Protein 3TS7 (pdb70)

Foldseek 3Di:
DDDLVVLQVVQVVLLLVLLVVLQDDCPDPVNLLSVLLCCLLNVDDSLLLLSLLVLLLLLVVHDCLLRSLVSNLLSLLVSLVCLVCCDPVHVVAQDDPHHGGSCNVPNNVSSNVSSVVSNVSSLVSLQPVVSNPADPVLSVVLNVLSDCQRDCQAQVVLSVLQVVCPVHEDDPVSVLSSQCRNPLSSQLSSNLNSVSSDPPRDVLSNVLSSLLSSLLSVLLQLLLQLLVVVPDRYHDCVRQNSVRSVVSSVVSLVSSVVSCPPSVVSSPNSNVSSCCSNPPVSCPVVVVD/DLLVVLLVLQVVQQVVLLVLLVVLQPDCPDPPNLLSVLLCVQQHDDDSLLLLSLLQLLLLLVPHDCLLRSLLSSLLSLLVSLLVLVCCDPVHVVDQDDPNHGHSCNVRNNVSSPSSSVVSNVSSLVSLVPVVSNPADPVLSVVLSVLSDCQRDCCAQVVLSVLLVVDQPHEDAPVSVLSSQCRNFQSSQLSSNLNSVSSDPPRDPLLNVLSSLLSSLLSSLQQLLVLLVVVCVVVPDCRYHDCVRQNSVRSVVSSVVSLVSNVVSCPVGDCSCSSVNSSSVCRNNVPDSVNSVVVVD

GO terms:
  GO:0045337 farnesyl diphosphate biosynthetic process (P, IDA)
  GO:0004337 (2E,6E)-farnesyl diphosphate synthase activity (F, IDA)

B-factor: mean 47.36, std 17.59, range [20.55, 131.64]

CATH classification: 1.10.600.10

Sequence (586 aa):
ERSLSDFMRRSSQERVERALDARLPAADRMPERLHQAMRYSVLGGGKRMRPLLTYATGQTIGVAADLLDGPACAVVEFIHVYSLIHDDLPAMDDDDLRRRGKPTCHKAYDEATAILAGDGLQALAFHVLAQDPSIAVPAENRIAMIETLAKASGPAGMVGGQAIDLASVGKKLDLPGLENMHIRKTGALIRASVRLACLARPGLPAEQFDRLDHYAKCIGLAFQIQDDILDEESDKPNYPALLGLSGAKEKAEEMHEAALESLAGFFGGPPEEADLLRELARFIIQRQSAENLYFQNPERSLSDFMRSSQERVERALDARLPAADRMPERLHQAMRYSVLGGGKRMRPLLTYATGQTIGVAADLLDGPACAVEFIHVYSLIHDDLPAMDDDDLRRGKKPTCHKAYDEATAILAGDGLQALAFHVLAQDPSIAVPAENRIAMIETLAKASGPAGMVGGQAIDLASVGKKLDLPGLENMHIRKKTGALIRASVRLACLARPGLPAEQFDRLDHYAKCIGLAFQIQDDILDEESDTQTLKPNYPALLGLSGAKEKAEEMHEAALESLAGFGPEADLLRELARFIIQQRQSAENLYFQSH

Structure (mmCIF, N/CA/C/O backbone):
data_3TS7
#
_entry.id   3TS7
#
_cell.length_a   114.592
_cell.length_b   114.592
_cell.length_c   113.190
_cell.angle_alpha   90.00
_cell.angle_beta   90.00
_cell.angle_gamma   90.00
#
_symmetry.space_group_name_H-M   'P 42 21 2'
#
loop_
_entity.id
_entity.type
_entity.pdbx_description
1 polymer Geranyltranstransferase
2 non-polymer 'PHOSPHATE ION'
3 water water
#
loop_
_atom_site.group_PDB
_atom_site.id
_atom_site.type_symbol
_atom_site.label_atom_id
_atom_site.label_alt_id
_atom_site.label_comp_id
_atom_site.label_asym_id
_atom_site.label_entity_id
_atom_site.label_seq_id
_atom_site.pdbx_PDB_ins_code
_atom_site.Cartn_x
_atom_site.Cartn_y
_atom_site.Cartn_z
_atom_site.occupancy
_atom_site.B_iso_or_equiv
_atom_site.auth_seq_id
_atom_site.auth_comp_id
_atom_site.auth_asym_id
_atom_site.auth_atom_id
_atom_site.pdbx_PDB_model_num
ATOM 1 N N . GLU A 1 6 ? 5.251 -0.877 -37.174 1.00 79.58 4 GLU A N 1
ATOM 2 C CA . GLU A 1 6 ? 6.343 -1.544 -37.940 1.00 79.94 4 GLU A CA 1
ATOM 3 C C . GLU A 1 6 ? 7.565 -1.834 -37.058 1.00 80.62 4 GLU A C 1
ATOM 4 O O . GLU A 1 6 ? 8.250 -0.919 -36.594 1.00 85.69 4 GLU A O 1
ATOM 6 N N . ARG A 1 7 ? 7.815 -3.117 -36.818 1.00 76.53 5 ARG A N 1
ATOM 7 C CA . ARG A 1 7 ? 9.041 -3.569 -36.162 1.00 70.63 5 ARG A CA 1
ATOM 8 C C . ARG A 1 7 ? 9.648 -4.732 -36.953 1.00 62.58 5 ARG A C 1
ATOM 9 O O . ARG A 1 7 ? 9.086 -5.168 -37.965 1.00 58.78 5 ARG A O 1
ATOM 17 N N . SER A 1 8 ? 10.797 -5.218 -36.495 1.00 51.45 6 SER A N 1
ATOM 18 C CA . SER A 1 8 ? 11.535 -6.272 -37.183 1.00 41.30 6 SER A CA 1
ATOM 19 C C . SER A 1 8 ? 10.769 -7.593 -37.176 1.00 33.31 6 SER A C 1
ATOM 20 O O . SER A 1 8 ? 9.883 -7.812 -36.343 1.00 35.18 6 SER A O 1
ATOM 23 N N . LEU A 1 9 ? 11.127 -8.468 -38.103 1.00 32.53 7 LEU A N 1
ATOM 24 C CA . LEU A 1 9 ? 10.550 -9.791 -38.194 1.00 31.15 7 LEU A CA 1
ATOM 25 C C . LEU A 1 9 ? 10.840 -10.650 -36.947 1.00 36.44 7 LEU A C 1
ATOM 26 O O . LEU A 1 9 ? 9.991 -11.424 -36.513 1.00 32.60 7 LEU A O 1
ATOM 31 N N . SER A 1 10 ? 12.047 -10.529 -36.404 1.00 30.30 8 SER A N 1
ATOM 32 C CA . SER A 1 10 ? 12.416 -11.264 -35.186 1.00 29.45 8 SER A CA 1
ATOM 33 C C . SER A 1 10 ? 11.514 -10.868 -34.014 1.00 33.18 8 SER A C 1
ATOM 34 O O . SER A 1 10 ? 11.026 -11.735 -33.306 1.00 32.61 8 SER A O 1
ATOM 37 N N . ASP A 1 11 ? 11.255 -9.567 -33.855 1.00 38.70 9 ASP A N 1
ATOM 38 C CA . ASP A 1 11 ? 10.314 -9.067 -32.848 1.00 43.51 9 ASP A CA 1
ATOM 39 C C . ASP A 1 11 ? 8.906 -9.605 -33.058 1.00 39.63 9 ASP A C 1
ATOM 40 O O . ASP A 1 11 ? 8.249 -10.015 -32.098 1.00 34.94 9 ASP A O 1
ATOM 45 N N . PHE A 1 12 ? 8.463 -9.634 -34.312 1.00 39.10 10 PHE A N 1
ATOM 46 C CA . PHE A 1 12 ? 7.148 -10.167 -34.654 1.00 36.75 10 PHE A CA 1
ATOM 47 C C . PHE A 1 12 ? 7.084 -11.668 -34.398 1.00 34.90 10 PHE A C 1
ATOM 48 O O . PHE A 1 12 ? 6.086 -12.148 -33.850 1.00 35.89 10 PHE A O 1
ATOM 56 N N . MET A 1 13 ? 8.125 -12.401 -34.816 1.00 33.95 11 MET A N 1
ATOM 57 C CA . MET A 1 13 ? 8.224 -13.841 -34.573 1.00 32.43 11 MET A CA 1
ATOM 58 C C . MET A 1 13 ? 8.144 -14.186 -33.086 1.00 33.62 11 MET A C 1
ATOM 59 O O . MET A 1 13 ? 7.365 -15.054 -32.702 1.00 34.23 11 MET A O 1
ATOM 64 N N . ARG A 1 14 ? 8.925 -13.489 -32.263 1.00 34.52 12 ARG A N 1
ATOM 65 C CA A ARG A 1 14 ? 8.939 -13.730 -30.820 0.50 36.51 12 ARG A CA 1
ATOM 66 C CA B ARG A 1 14 ? 8.937 -13.731 -30.815 0.50 35.44 12 ARG A CA 1
ATOM 67 C C . ARG A 1 14 ? 7.563 -13.452 -30.209 1.00 37.54 12 ARG A C 1
ATOM 68 O O . ARG A 1 14 ? 6.983 -14.318 -29.551 1.00 34.34 12 ARG A O 1
ATOM 83 N N . SER A 1 15 ? 7.058 -12.242 -30.450 1.00 34.46 13 SER A N 1
ATOM 84 C CA . SER A 1 15 ? 5.733 -11.801 -30.003 1.00 38.62 13 SER A CA 1
ATOM 85 C C . SER A 1 15 ? 4.643 -12.808 -30.366 1.00 37.54 13 SER A C 1
ATOM 86 O O . SER A 1 15 ? 3.898 -13.259 -29.493 1.00 39.36 13 SER A O 1
ATOM 89 N N . SER A 1 16 ? 4.588 -13.188 -31.641 1.00 38.96 14 SER A N 1
ATOM 90 C CA . SER A 1 16 ? 3.552 -14.081 -32.178 1.00 34.99 14 SER A CA 1
ATOM 91 C C . SER A 1 16 ? 3.644 -15.513 -31.674 1.00 37.15 14 SER A C 1
ATOM 92 O O . SER A 1 16 ? 2.627 -16.156 -31.453 1.00 34.43 14 SER A O 1
ATOM 95 N N . GLN A 1 17 ? 4.858 -16.024 -31.512 1.00 31.24 15 GLN A N 1
ATOM 96 C CA . GLN A 1 17 ? 5.044 -17.362 -30.954 1.00 33.54 15 GLN A CA 1
ATOM 97 C C . GLN A 1 17 ? 4.483 -17.409 -29.535 1.00 29.08 15 GLN A C 1
ATOM 98 O O . GLN A 1 17 ? 3.801 -18.343 -29.171 1.00 33.76 15 GLN A O 1
ATOM 104 N N . GLU A 1 18 ? 4.782 -16.389 -28.753 1.00 34.93 16 GLU A N 1
ATOM 105 C CA . GLU A 1 18 ? 4.354 -16.347 -27.377 1.00 33.08 16 GLU A CA 1
ATOM 106 C C . GLU A 1 18 ? 2.845 -16.142 -27.289 1.00 41.48 16 GLU A C 1
ATOM 107 O O . GLU A 1 18 ? 2.173 -16.798 -26.475 1.00 34.45 16 GLU A O 1
ATOM 113 N N . ARG A 1 19 ? 2.329 -15.257 -28.147 1.00 40.22 17 ARG A N 1
ATOM 114 C CA . ARG A 1 19 ? 0.893 -14.966 -28.239 1.00 36.30 17 ARG A CA 1
ATOM 115 C C . ARG A 1 19 ? 0.097 -16.186 -28.635 1.00 35.77 17 ARG A C 1
ATOM 116 O O . ARG A 1 19 ? -0.869 -16.525 -27.954 1.00 42.46 17 ARG A O 1
ATOM 124 N N . VAL A 1 20 ? 0.496 -16.865 -29.709 1.00 33.19 18 VAL A N 1
ATOM 125 C CA . VAL A 1 20 ? -0.229 -18.049 -30.130 1.00 36.41 18 VAL A CA 1
ATOM 126 C C . VAL A 1 20 ? -0.179 -19.177 -29.089 1.00 37.81 18 VAL A C 1
ATOM 127 O O . VAL A 1 20 ? -1.129 -19.919 -28.977 1.00 33.12 18 VAL A O 1
ATOM 131 N N . GLU A 1 21 ? 0.906 -19.288 -28.320 1.00 37.89 19 GLU A N 1
ATOM 132 C CA . GLU A 1 21 ? 0.967 -20.267 -27.223 1.00 37.20 19 GLU A CA 1
ATOM 133 C C . GLU A 1 21 ? -0.084 -20.001 -26.141 1.00 30.94 19 GLU A C 1
ATOM 134 O O . GLU A 1 21 ? -0.794 -20.919 -25.752 1.00 31.38 19 GLU A O 1
ATOM 140 N N . ARG A 1 22 ? -0.181 -18.765 -25.667 1.00 36.25 20 ARG A N 1
ATOM 141 C CA . ARG A 1 22 ? -1.197 -18.403 -24.666 1.00 38.78 20 ARG A CA 1
ATOM 142 C C . ARG A 1 22 ? -2.587 -18.628 -25.242 1.00 42.43 20 ARG A C 1
ATOM 143 O O . ARG A 1 22 ? -3.451 -19.234 -24.591 1.00 36.78 20 ARG A O 1
ATOM 151 N N . ALA A 1 23 ? -2.779 -18.174 -26.486 1.00 38.22 21 ALA A N 1
ATOM 152 C CA . ALA A 1 23 ? -4.071 -18.303 -27.168 1.00 38.99 21 ALA A CA 1
ATOM 153 C C . ALA A 1 23 ? -4.520 -19.756 -27.365 1.00 34.78 21 ALA A C 1
ATOM 154 O O . ALA A 1 23 ? -5.698 -20.062 -27.186 1.00 37.29 21 ALA A O 1
ATOM 156 N N . LEU A 1 24 ? -3.590 -20.648 -27.707 1.00 29.99 22 LEU A N 1
ATOM 157 C CA . LEU A 1 24 ? -3.899 -22.075 -27.916 1.00 30.32 22 LEU A CA 1
ATOM 158 C C . LEU A 1 24 ? -4.156 -22.749 -26.567 1.00 38.51 22 LEU A C 1
ATOM 159 O O . LEU A 1 24 ? -5.024 -23.606 -26.457 1.00 40.53 22 LEU A O 1
ATOM 164 N N . ASP A 1 25 ? -3.388 -22.362 -25.551 1.00 37.66 23 ASP A N 1
ATOM 165 C CA . ASP A 1 25 ? -3.580 -22.917 -24.210 1.00 42.76 23 ASP A CA 1
ATOM 166 C C . ASP A 1 25 ? -4.993 -22.595 -23.695 1.00 37.53 23 ASP A C 1
ATOM 167 O O . ASP A 1 25 ? -5.661 -23.465 -23.143 1.00 36.06 23 ASP A O 1
ATOM 172 N N . ALA A 1 26 ? -5.427 -21.352 -23.919 1.00 39.32 24 ALA A N 1
ATOM 173 C CA . ALA A 1 26 ? -6.727 -20.832 -23.486 1.00 43.40 24 ALA A CA 1
ATOM 174 C C . ALA A 1 26 ? -7.920 -21.470 -24.201 1.00 43.80 24 ALA A C 1
ATOM 175 O O . ALA A 1 26 ? -9.033 -21.409 -23.696 1.00 49.07 24 ALA A O 1
ATOM 177 N N . ARG A 1 27 ? -7.686 -22.092 -25.357 1.00 38.71 25 ARG A N 1
ATOM 178 C CA . ARG A 1 27 ? -8.732 -22.770 -26.129 1.00 32.99 25 ARG A CA 1
ATOM 179 C C . ARG A 1 27 ? -8.625 -24.282 -26.098 1.00 32.53 25 ARG A C 1
ATOM 180 O O . ARG A 1 27 ? -9.394 -24.978 -26.748 1.00 37.76 25 ARG A O 1
ATOM 188 N N . LEU A 1 28 ? -7.659 -24.802 -25.355 1.00 31.61 26 LEU A N 1
ATOM 189 C CA . LEU A 1 28 ? -7.521 -26.238 -25.225 1.00 33.58 26 LEU A CA 1
ATOM 190 C C . LEU A 1 28 ? -8.122 -26.600 -23.858 1.00 33.19 26 LEU A C 1
ATOM 191 O O . LEU A 1 28 ? -7.867 -25.906 -22.867 1.00 34.98 26 LEU A O 1
ATOM 196 N N . PRO A 1 29 ? -8.941 -27.659 -23.812 1.00 33.23 27 PRO A N 1
ATOM 197 C CA . PRO A 1 29 ? -9.518 -28.086 -22.523 1.00 41.91 27 PRO A CA 1
ATOM 198 C C . PRO A 1 29 ? -8.409 -28.527 -21.548 1.00 42.88 27 PRO A C 1
ATOM 199 O O . PRO A 1 29 ? -7.421 -29.143 -21.978 1.00 40.56 27 PRO A O 1
ATOM 203 N N . ALA A 1 30 ? -8.577 -28.185 -20.270 1.00 42.81 28 ALA A N 1
ATOM 204 C CA . ALA A 1 30 ? -7.585 -28.460 -19.218 1.00 42.89 28 ALA A CA 1
ATOM 205 C C . ALA A 1 30 ? -7.159 -29.931 -19.108 1.00 46.08 28 ALA A C 1
ATOM 206 O O . ALA A 1 30 ? -7.966 -30.854 -19.324 1.00 43.91 28 ALA A O 1
ATOM 208 N N . ALA A 1 31 ? -5.880 -30.133 -18.783 1.00 46.13 29 ALA A N 1
ATOM 209 C CA . ALA A 1 31 ? -5.294 -31.466 -18.605 1.00 46.45 29 ALA A CA 1
ATOM 210 C C . ALA A 1 31 ? -5.948 -32.248 -17.468 1.00 41.01 29 ALA A C 1
ATOM 211 O O . ALA A 1 31 ? -6.019 -33.475 -17.531 1.00 44.08 29 ALA A O 1
ATOM 213 N N . ASP A 1 32 ? -6.423 -31.524 -16.452 1.00 42.92 30 ASP A N 1
ATOM 214 C CA . ASP A 1 32 ? -7.023 -32.114 -15.253 1.00 51.26 30 ASP A CA 1
ATOM 215 C C . ASP A 1 32 ? -8.561 -32.237 -15.305 1.00 55.61 30 ASP A C 1
ATOM 216 O O . ASP A 1 32 ? -9.219 -32.334 -14.271 1.00 55.85 30 ASP A O 1
ATOM 221 N N . ARG A 1 33 ? -9.132 -32.222 -16.503 1.00 52.04 31 ARG A N 1
ATOM 222 C CA . ARG A 1 33 ? -10.577 -32.395 -16.649 1.00 52.45 31 ARG A CA 1
ATOM 223 C C . ARG A 1 33 ? -10.854 -33.557 -17.570 1.00 51.69 31 ARG A C 1
ATOM 224 O O . ARG A 1 33 ? -10.143 -33.743 -18.555 1.00 49.20 31 ARG A O 1
ATOM 232 N N . MET A 1 34 ? -11.885 -34.334 -17.240 1.00 46.16 32 MET A N 1
ATOM 233 C CA . MET A 1 34 ? -12.240 -35.540 -17.974 1.00 44.26 32 MET A CA 1
ATOM 234 C C . MET A 1 34 ? -12.720 -35.184 -19.386 1.00 40.58 32 MET A C 1
ATOM 235 O O . MET A 1 34 ? -13.421 -34.186 -19.570 1.00 40.23 32 MET A O 1
ATOM 240 N N . PRO A 1 35 ? -12.310 -35.963 -20.402 1.00 43.53 33 PRO A N 1
ATOM 241 C CA . PRO A 1 35 ? -11.358 -37.078 -20.387 1.00 42.90 33 PRO A CA 1
ATOM 242 C C . PRO A 1 35 ? -9.891 -36.589 -20.402 1.00 48.78 33 PRO A C 1
ATOM 243 O O . PRO A 1 35 ? -9.407 -36.015 -21.389 1.00 39.10 33 PRO A O 1
ATOM 247 N N . GLU A 1 36 ? -9.211 -36.814 -19.285 1.00 43.88 34 GLU A N 1
ATOM 248 C CA . GLU A 1 36 ? -7.888 -36.240 -19.027 1.00 47.10 34 GLU A CA 1
ATOM 249 C C . GLU A 1 36 ? -6.817 -36.643 -20.029 1.00 43.93 34 GLU A C 1
ATOM 250 O O . GLU A 1 36 ? -6.106 -35.783 -20.527 1.00 46.11 34 GLU A O 1
ATOM 256 N N . ARG A 1 37 ? -6.718 -37.937 -20.331 1.00 42.89 35 ARG A N 1
ATOM 257 C CA . ARG A 1 37 ? -5.704 -38.447 -21.253 1.00 46.29 35 ARG A CA 1
ATOM 258 C C . ARG A 1 37 ? -5.828 -37.806 -22.643 1.00 48.64 35 ARG A C 1
ATOM 259 O O . ARG A 1 37 ? -4.819 -37.365 -23.212 1.00 44.22 35 ARG A O 1
ATOM 267 N N . LEU A 1 38 ? -7.058 -37.748 -23.165 1.00 43.40 36 LEU A N 1
ATOM 268 C CA . LEU A 1 38 ? -7.340 -37.075 -24.446 1.00 39.02 36 LEU A CA 1
ATOM 269 C C . LEU A 1 38 ? -6.938 -35.607 -24.410 1.00 32.62 36 LEU A C 1
ATOM 270 O O . LEU A 1 38 ? -6.277 -35.121 -25.328 1.00 38.01 36 LEU A O 1
ATOM 275 N N . HIS A 1 39 ? -7.332 -34.897 -23.364 1.00 30.70 37 HIS A N 1
ATOM 276 C CA . HIS A 1 39 ? -6.954 -3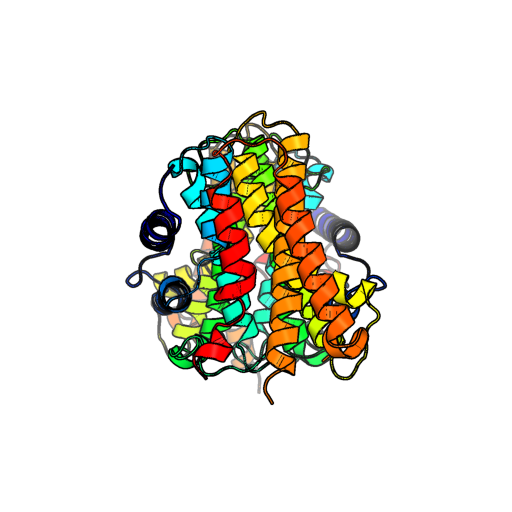3.497 -23.233 1.00 37.01 37 HIS A CA 1
ATOM 277 C C . HIS A 1 39 ? -5.434 -33.309 -23.203 1.00 44.60 37 HIS A C 1
ATOM 278 O O . HIS A 1 39 ? -4.901 -32.411 -23.873 1.00 38.17 37 HIS A O 1
ATOM 285 N N . GLN A 1 40 ? -4.747 -34.160 -22.439 1.00 39.79 38 GLN A N 1
ATOM 286 C CA . GLN A 1 40 ? -3.281 -34.110 -22.353 1.00 38.36 38 GLN A CA 1
ATOM 287 C C . GLN A 1 40 ? -2.605 -34.415 -23.687 1.00 35.28 38 GLN A C 1
ATOM 288 O O . GLN A 1 40 ? -1.632 -33.757 -24.033 1.00 41.86 38 GLN A O 1
ATOM 294 N N . ALA A 1 41 ? -3.138 -35.387 -24.434 1.00 33.84 39 ALA A N 1
ATOM 295 C CA . ALA A 1 41 ? -2.595 -35.775 -25.740 1.00 30.76 39 ALA A CA 1
ATOM 296 C C . ALA A 1 41 ? -2.772 -34.693 -26.807 1.00 39.18 39 ALA A C 1
ATOM 297 O O . ALA A 1 41 ? -1.893 -34.506 -27.656 1.00 32.45 39 ALA A O 1
ATOM 299 N N . MET A 1 42 ? -3.923 -34.021 -26.776 1.00 36.21 40 MET A N 1
ATOM 300 C CA . MET A 1 42 ? -4.202 -32.875 -27.647 1.00 38.26 40 MET A CA 1
ATOM 301 C C . MET A 1 42 ? -3.244 -31.755 -27.324 1.00 35.98 40 MET A C 1
ATOM 302 O O . MET A 1 42 ? -2.626 -31.199 -28.222 1.00 38.33 40 MET A O 1
ATOM 307 N N . ARG A 1 43 ? -3.091 -31.462 -26.035 1.00 38.23 41 ARG A N 1
ATOM 308 C CA . ARG A 1 43 ? -2.139 -30.447 -25.569 1.00 37.88 41 ARG A CA 1
ATOM 309 C C . ARG A 1 43 ? -0.668 -30.790 -25.878 1.00 41.66 41 ARG A C 1
ATOM 310 O O . ARG A 1 43 ? 0.142 -29.894 -26.146 1.00 42.01 41 ARG A O 1
ATOM 318 N N . TYR A 1 44 ? -0.345 -32.080 -25.840 1.00 34.39 42 TYR A N 1
ATOM 319 C CA . TYR A 1 44 ? 0.999 -32.549 -26.104 1.00 44.97 42 TYR A CA 1
ATOM 320 C C . TYR A 1 44 ? 1.412 -32.191 -27.521 1.00 41.37 42 TYR A C 1
ATOM 321 O O . TYR A 1 44 ? 2.439 -31.561 -27.720 1.00 40.46 42 TYR A O 1
ATOM 330 N N . SER A 1 45 ? 0.604 -32.603 -28.494 1.00 39.29 43 SER A N 1
ATOM 331 C CA . SER A 1 45 ? 0.878 -32.319 -29.892 1.00 39.69 43 SER A CA 1
ATOM 332 C C . SER A 1 45 ? 0.815 -30.824 -30.233 1.00 41.03 43 SER A C 1
ATOM 333 O O . SER A 1 45 ? 1.695 -30.326 -30.937 1.00 38.65 43 SER A O 1
ATOM 336 N N . VAL A 1 46 ? -0.163 -30.097 -29.692 1.00 34.91 44 VAL A N 1
ATOM 337 C CA . VAL A 1 46 ? -0.342 -28.674 -30.036 1.00 31.70 44 VAL A CA 1
ATOM 338 C C . VAL A 1 46 ? 0.702 -27.756 -29.390 1.00 37.46 44 VAL A C 1
ATOM 339 O O . VAL A 1 46 ? 1.281 -26.871 -30.052 1.00 37.55 44 VAL A O 1
ATOM 343 N N . LEU A 1 47 ? 0.921 -27.941 -28.093 1.00 33.78 45 LEU A N 1
ATOM 344 C CA . LEU A 1 47 ? 1.855 -27.092 -27.359 1.00 34.15 45 LEU A CA 1
ATOM 345 C C . LEU A 1 47 ? 3.30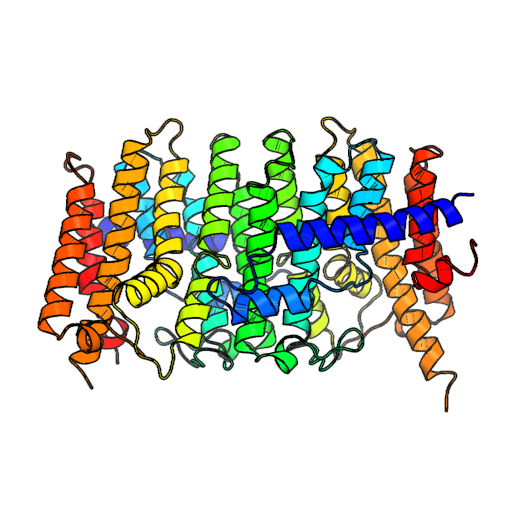1 -27.596 -27.352 1.00 38.22 45 LEU A C 1
ATOM 346 O O . LEU A 1 47 ? 4.168 -26.919 -26.814 1.00 40.11 45 LEU A O 1
ATOM 351 N N . GLY A 1 48 ? 3.550 -28.759 -27.950 1.00 36.07 46 GLY A N 1
ATOM 352 C CA . GLY A 1 48 ? 4.883 -29.376 -27.933 1.00 42.71 46 GLY A CA 1
ATOM 353 C C . GLY A 1 48 ? 5.951 -28.640 -28.728 1.00 46.87 46 GLY A C 1
ATOM 354 O O . GLY A 1 48 ? 7.143 -28.751 -28.425 1.00 45.39 46 GLY A O 1
ATOM 355 N N . GLY A 1 49 ? 5.519 -27.879 -29.735 1.00 39.23 47 GLY A N 1
ATOM 356 C CA . GLY A 1 49 ? 6.417 -27.125 -30.601 1.00 33.62 47 GLY A CA 1
ATOM 357 C C . GLY A 1 49 ? 5.728 -26.862 -31.925 1.00 41.74 47 GLY A C 1
ATOM 358 O O . GLY A 1 49 ? 4.488 -26.999 -32.025 1.00 36.89 47 GLY A O 1
ATOM 359 N N . GLY A 1 50 ? 6.528 -26.497 -32.929 1.00 32.56 48 GLY A N 1
ATOM 360 C CA . GLY A 1 50 ? 6.063 -26.201 -34.291 1.00 35.06 48 GLY A CA 1
ATOM 361 C C . GLY A 1 50 ? 6.559 -24.850 -34.778 1.00 37.13 48 GLY A C 1
ATOM 362 O O . GLY A 1 50 ? 6.797 -23.952 -33.989 1.00 33.43 48 GLY A O 1
ATOM 363 N N . LYS A 1 51 ? 6.705 -24.699 -36.093 1.00 37.83 49 LYS A N 1
ATOM 364 C CA . LYS A 1 51 ? 7.137 -23.416 -36.658 1.00 41.73 49 LYS A CA 1
ATOM 365 C C . LYS A 1 51 ? 6.055 -22.339 -36.536 1.00 38.27 49 LYS A C 1
ATOM 366 O O . LYS A 1 51 ? 6.374 -21.152 -36.535 1.00 36.95 49 LYS A O 1
ATOM 372 N N . ARG A 1 52 ? 4.788 -22.765 -36.407 1.00 36.42 50 ARG A N 1
ATOM 373 C CA . ARG A 1 52 ? 3.627 -21.852 -36.311 1.00 32.18 50 ARG A CA 1
ATOM 374 C C . ARG A 1 52 ? 3.524 -20.973 -37.559 1.00 23.78 50 ARG A C 1
ATOM 375 O O . ARG A 1 52 ? 3.217 -19.792 -37.438 1.00 32.82 50 ARG A O 1
ATOM 383 N N . MET A 1 53 ? 3.832 -21.550 -38.710 1.00 28.22 51 MET A N 1
ATOM 384 C CA . MET A 1 53 ? 3.870 -20.797 -39.976 1.00 35.94 51 MET A CA 1
ATOM 385 C C . MET A 1 53 ? 2.475 -20.226 -40.267 1.00 33.28 51 MET A C 1
ATOM 386 O O . MET A 1 53 ? 2.339 -19.065 -40.670 1.00 33.32 51 MET A O 1
ATOM 391 N N . ARG A 1 54 ? 1.458 -21.047 -40.044 1.00 32.36 52 ARG A N 1
ATOM 392 C CA . ARG A 1 54 ? 0.078 -20.634 -40.309 1.00 34.03 52 ARG A CA 1
ATOM 393 C C . ARG A 1 54 ? -0.395 -19.511 -39.379 1.00 32.27 52 ARG A C 1
ATOM 394 O O . ARG A 1 54 ? -0.837 -18.487 -39.883 1.00 30.36 52 ARG A O 1
ATOM 402 N N . PRO A 1 55 ? -0.214 -19.639 -38.037 1.00 32.34 53 PRO A N 1
ATOM 403 C CA . PRO A 1 55 ? -0.507 -18.452 -37.254 1.00 29.09 53 PRO A CA 1
ATOM 404 C C . PRO A 1 55 ? 0.338 -17.219 -37.570 1.00 36.65 53 PRO A C 1
ATOM 405 O O . PRO A 1 55 ? -0.186 -16.111 -37.506 1.00 36.37 53 PRO A O 1
ATOM 409 N N . LEU A 1 56 ? 1.619 -17.388 -37.909 1.00 32.98 54 LEU A N 1
ATOM 410 C CA . LEU A 1 56 ? 2.421 -16.243 -38.341 1.00 30.44 54 LEU A CA 1
ATOM 411 C C . LEU A 1 56 ? 1.774 -15.499 -39.523 1.00 21.32 54 LEU A C 1
ATOM 412 O O . LEU A 1 56 ? 1.680 -14.280 -39.496 1.00 27.95 54 LEU A O 1
ATOM 417 N N . LEU A 1 57 ? 1.317 -16.239 -40.517 1.00 28.18 55 LEU A N 1
ATOM 418 C CA . LEU A 1 57 ? 0.701 -15.636 -41.700 1.00 30.30 55 LEU A CA 1
ATOM 419 C C . LEU A 1 57 ? -0.572 -14.865 -41.315 1.00 36.33 55 LEU A C 1
ATOM 420 O O . LEU A 1 57 ? -0.753 -13.706 -41.725 1.00 30.37 55 LEU A O 1
ATOM 425 N N . THR A 1 58 ? -1.407 -15.499 -40.482 1.00 34.34 56 THR A N 1
ATOM 426 C CA . THR A 1 58 ? -2.646 -14.880 -39.971 1.00 32.63 56 THR A CA 1
ATOM 427 C C . THR A 1 58 ? -2.374 -13.558 -39.306 1.00 36.66 56 THR A C 1
ATOM 428 O O . THR A 1 58 ? -2.972 -12.549 -39.674 1.00 31.15 56 THR A O 1
ATOM 432 N N . TYR A 1 59 ? -1.436 -13.550 -38.349 1.00 34.05 57 TYR A N 1
ATOM 433 C CA . TYR A 1 59 ? -1.108 -12.324 -37.641 1.00 30.56 57 TYR A CA 1
ATOM 434 C C . TYR A 1 59 ? -0.453 -11.284 -38.546 1.00 31.78 57 TYR A C 1
ATOM 435 O O . TYR A 1 59 ? -0.701 -10.095 -38.403 1.00 27.50 57 TYR A O 1
ATOM 444 N N . ALA A 1 60 ? 0.399 -11.731 -39.469 1.00 31.36 58 ALA A N 1
ATOM 445 C CA . ALA A 1 60 ? 1.098 -10.779 -40.335 1.00 32.24 58 ALA A CA 1
ATOM 446 C C . ALA A 1 60 ? 0.111 -10.182 -41.345 1.00 31.78 58 ALA A C 1
ATOM 447 O O . ALA A 1 60 ? 0.198 -8.977 -41.646 1.00 30.06 58 ALA A O 1
ATOM 449 N N . THR A 1 61 ? -0.811 -11.010 -41.848 1.00 30.66 59 THR A N 1
ATOM 450 C CA . THR A 1 61 ? -1.884 -10.508 -42.749 1.00 34.09 59 THR A CA 1
ATOM 451 C C . THR A 1 61 ? -2.708 -9.446 -41.994 1.00 35.83 59 THR A C 1
ATOM 452 O O . THR A 1 61 ? -2.921 -8.332 -42.487 1.00 35.47 59 THR A O 1
ATOM 456 N N . GLY A 1 62 ? -3.099 -9.774 -40.764 1.00 38.73 60 GLY A N 1
ATOM 457 C CA . GLY A 1 62 ? -3.743 -8.811 -39.867 1.00 37.58 60 GLY A CA 1
ATOM 458 C C . GLY A 1 62 ? -3.086 -7.449 -39.774 1.00 42.62 60 GLY A C 1
ATOM 459 O O . GLY A 1 62 ? -3.750 -6.431 -39.973 1.00 43.53 60 GLY A O 1
ATOM 460 N N . GLN A 1 63 ? -1.782 -7.428 -39.501 1.00 40.94 61 GLN A N 1
ATOM 461 C CA . GLN A 1 63 ? -1.045 -6.175 -39.413 1.00 46.43 61 GLN A CA 1
ATOM 462 C C . GLN A 1 63 ? -1.080 -5.424 -40.719 1.00 47.10 61 GLN A C 1
ATOM 463 O O . GLN A 1 63 ? -1.295 -4.219 -40.718 1.00 56.61 61 GLN A O 1
ATOM 469 N N . THR A 1 64 ? -0.887 -6.139 -41.822 1.00 36.80 62 THR A N 1
ATOM 470 C CA . THR A 1 64 ? -0.857 -5.545 -43.163 1.00 41.80 62 THR A CA 1
ATOM 471 C C . THR A 1 64 ? -2.153 -4.813 -43.520 1.00 43.16 62 THR A C 1
ATOM 472 O O . THR A 1 64 ? -2.111 -3.768 -44.190 1.00 45.83 62 THR A O 1
ATOM 476 N N . ILE A 1 65 ? -3.286 -5.351 -43.071 1.00 37.69 63 ILE A N 1
ATOM 477 C CA . ILE A 1 65 ? -4.605 -4.777 -43.406 1.00 42.36 63 ILE A CA 1
ATOM 478 C C . ILE A 1 65 ? -5.335 -4.037 -42.262 1.00 45.74 63 ILE A C 1
ATOM 479 O O . ILE A 1 65 ? -6.509 -3.688 -42.402 1.00 49.65 63 ILE A O 1
ATOM 484 N N . GLY A 1 66 ? -4.654 -3.814 -41.141 1.00 43.92 64 GLY A N 1
ATOM 485 C CA . GLY A 1 66 ? -5.214 -3.021 -40.029 1.00 45.94 64 GLY A CA 1
ATOM 486 C C . GLY A 1 66 ? -6.258 -3.708 -39.160 1.00 46.97 64 GLY A C 1
ATOM 487 O O . GLY A 1 66 ? -7.188 -3.071 -38.674 1.00 56.94 64 GLY A O 1
ATOM 488 N N . VAL A 1 67 ? -6.107 -5.009 -38.963 1.00 44.53 65 VAL A N 1
ATOM 489 C CA . VAL A 1 67 ? -6.954 -5.757 -38.041 1.00 40.88 65 VAL A CA 1
ATOM 490 C C . VAL A 1 67 ? -6.201 -5.870 -36.718 1.00 40.67 65 VAL A C 1
ATOM 491 O O . VAL A 1 67 ? -5.002 -6.113 -36.722 1.00 43.93 65 VAL A O 1
ATOM 495 N N . ALA A 1 68 ? -6.888 -5.639 -35.600 1.00 42.37 66 ALA A N 1
ATOM 496 C CA . ALA A 1 68 ? -6.311 -5.867 -34.268 1.00 47.76 66 ALA A CA 1
ATOM 497 C C . ALA A 1 68 ? -6.058 -7.352 -34.050 1.00 41.74 66 ALA A C 1
ATOM 498 O O . ALA A 1 68 ? -6.886 -8.186 -34.417 1.00 35.04 66 ALA A O 1
ATOM 500 N N . ALA A 1 69 ? -4.931 -7.675 -33.423 1.00 36.90 67 ALA A N 1
ATOM 501 C CA . ALA A 1 69 ? -4.568 -9.060 -33.150 1.00 36.71 67 ALA A CA 1
ATOM 502 C C . ALA A 1 69 ? -5.568 -9.784 -32.234 1.00 41.27 67 ALA A C 1
ATOM 503 O O . ALA A 1 69 ? -5.668 -11.007 -32.281 1.00 36.08 67 ALA A O 1
ATOM 505 N N . ASP A 1 70 ? -6.314 -9.030 -31.420 1.00 39.16 68 ASP A N 1
ATOM 506 C CA . ASP A 1 70 ? -7.376 -9.608 -30.588 1.00 41.91 68 ASP A CA 1
ATOM 507 C C . ASP A 1 70 ? -8.432 -10.352 -31.418 1.00 37.08 68 ASP A C 1
ATOM 508 O O . ASP A 1 70 ? -8.922 -11.405 -31.014 1.00 39.83 68 ASP A O 1
ATOM 513 N N . LEU A 1 71 ? -8.759 -9.809 -32.595 1.00 37.75 69 LEU A N 1
ATOM 514 C CA . LEU A 1 71 ? -9.668 -10.473 -33.523 1.00 34.86 69 LEU A CA 1
ATOM 515 C C . LEU A 1 71 ? -9.050 -11.706 -34.166 1.00 33.98 69 LEU A C 1
ATOM 516 O O . LEU A 1 71 ? -9.764 -12.525 -34.713 1.00 34.62 69 LEU A O 1
ATOM 521 N N . LEU A 1 72 ? -7.729 -11.836 -34.118 1.00 35.31 70 LEU A N 1
ATOM 522 C CA . LEU A 1 72 ? -7.048 -12.886 -34.901 1.00 35.89 70 LEU A CA 1
ATOM 523 C C . LEU A 1 72 ? -6.623 -14.123 -34.119 1.00 35.47 70 LEU A C 1
ATOM 524 O O . LEU A 1 72 ? -6.306 -15.158 -34.718 1.00 30.80 70 LEU A O 1
ATOM 529 N N . ASP A 1 73 ? -6.637 -14.028 -32.790 1.00 37.84 71 ASP A N 1
ATOM 530 C CA . ASP A 1 73 ? -6.277 -15.164 -31.937 1.00 40.96 71 ASP A CA 1
ATOM 531 C C . ASP A 1 73 ? -7.109 -16.416 -32.207 1.00 35.76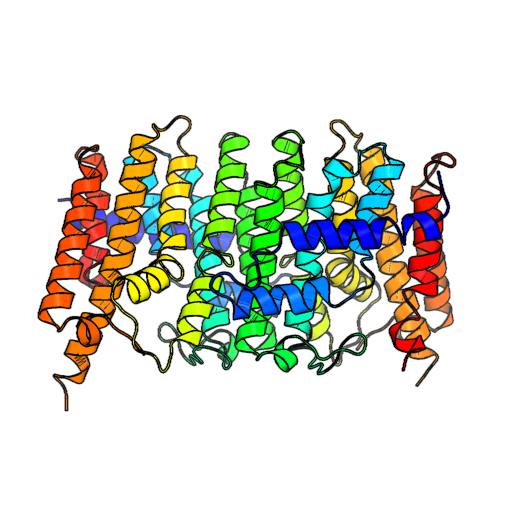 71 ASP A C 1
ATOM 532 O O . ASP A 1 73 ? -6.571 -17.520 -32.369 1.00 32.80 71 ASP A O 1
ATOM 537 N N . GLY A 1 74 ? -8.426 -16.250 -32.283 1.00 33.22 72 GLY A N 1
ATOM 538 C CA . GLY A 1 74 ? -9.296 -17.379 -32.596 1.00 26.11 72 GLY A CA 1
ATOM 539 C C . GLY A 1 74 ? -9.050 -17.996 -33.977 1.00 32.69 72 GLY A C 1
ATOM 540 O O . GLY A 1 74 ? -8.890 -19.221 -34.091 1.00 29.79 72 GLY A O 1
ATOM 541 N N . PRO A 1 75 ? -9.040 -17.166 -35.047 1.00 29.63 73 PRO A N 1
ATOM 542 C CA . PRO A 1 75 ? -8.673 -17.741 -36.344 1.00 28.45 73 PRO A CA 1
ATOM 543 C C . PRO A 1 75 ? -7.280 -18.405 -36.382 1.00 25.11 73 PRO A C 1
ATOM 544 O O . PRO A 1 75 ? -7.151 -19.474 -36.972 1.00 29.16 73 PRO A O 1
ATOM 548 N N . ALA A 1 76 ? -6.271 -17.778 -35.774 1.00 30.32 74 ALA A N 1
ATOM 549 C CA . ALA A 1 76 ? -4.910 -18.348 -35.799 1.00 32.74 74 ALA A CA 1
ATOM 550 C C . ALA A 1 76 ? -4.908 -19.700 -35.093 1.00 35.05 74 ALA A C 1
ATOM 551 O O . ALA A 1 76 ? -4.336 -20.673 -35.596 1.00 36.09 74 ALA A O 1
ATOM 553 N N . CYS A 1 77 ? -5.621 -19.788 -33.973 1.00 32.19 75 CYS A N 1
ATOM 554 C CA . CYS A 1 77 ? -5.767 -21.069 -33.299 1.00 29.76 75 CYS A CA 1
ATOM 555 C C . CYS A 1 77 ? -6.507 -22.114 -34.090 1.00 30.21 75 CYS A C 1
ATOM 556 O O . CYS A 1 77 ? -6.116 -23.290 -34.059 1.00 32.15 75 CYS A O 1
ATOM 559 N N . ALA A 1 78 ? -7.565 -21.718 -34.817 1.00 27.77 76 ALA A N 1
ATOM 560 C CA . ALA A 1 78 ? -8.347 -22.705 -35.569 1.00 25.87 76 ALA A CA 1
ATOM 561 C C . ALA A 1 78 ? -7.512 -23.350 -36.664 1.00 27.30 76 ALA A C 1
ATOM 562 O O . ALA A 1 78 ? -7.600 -24.556 -36.868 1.00 27.88 76 ALA A O 1
ATOM 564 N N . VAL A 1 79 ? -6.718 -22.554 -37.384 1.00 28.40 77 VAL A N 1
ATOM 565 C CA A VAL A 1 79 ? -5.888 -23.121 -38.455 0.50 30.71 77 VAL A CA 1
ATOM 566 C CA B VAL A 1 79 ? -5.891 -23.105 -38.453 0.50 30.81 77 VAL A CA 1
ATOM 567 C C . VAL A 1 79 ? -4.772 -23.998 -37.878 1.00 25.72 77 VAL A C 1
ATOM 568 O O . VAL A 1 79 ? -4.463 -25.061 -38.426 1.00 31.42 77 VAL A O 1
ATOM 575 N N . GLU A 1 80 ? -4.213 -23.562 -36.761 1.00 27.67 78 GLU A N 1
ATOM 576 C CA . GLU A 1 80 ? -3.174 -24.327 -36.092 1.00 37.86 78 GLU A CA 1
ATOM 577 C C . GLU A 1 80 ? -3.718 -25.641 -35.571 1.00 31.52 78 GLU A C 1
ATOM 578 O O . GLU A 1 80 ? -3.026 -26.657 -35.671 1.00 34.94 78 GLU A O 1
ATOM 584 N N . PHE A 1 81 ? -4.966 -25.644 -35.070 1.00 32.32 79 PHE A N 1
ATOM 585 C CA . PHE A 1 81 ? -5.585 -26.891 -34.589 1.00 29.78 79 PHE A CA 1
ATOM 586 C C . PHE A 1 81 ? -5.744 -27.865 -35.723 1.00 32.17 79 PHE A C 1
ATOM 587 O O . PHE A 1 81 ? -5.482 -29.056 -35.548 1.00 27.63 79 PHE A O 1
ATOM 595 N N . ILE A 1 82 ? -6.174 -27.369 -36.898 1.00 27.29 80 ILE A N 1
ATOM 596 C CA . ILE A 1 82 ? -6.330 -28.249 -38.065 1.00 26.45 80 ILE A CA 1
ATOM 597 C C . ILE A 1 82 ? -4.957 -28.786 -38.507 1.00 27.95 80 ILE A C 1
ATOM 598 O O . ILE A 1 82 ? -4.789 -29.975 -38.800 1.00 29.22 80 ILE A O 1
ATOM 603 N N . HIS A 1 83 ? -3.986 -27.894 -38.551 1.00 28.64 81 HIS A N 1
ATOM 604 C CA . HIS A 1 83 ? -2.658 -28.315 -38.969 1.00 30.41 81 HIS A CA 1
ATOM 605 C C . HIS A 1 83 ? -2.107 -29.424 -38.030 1.00 30.39 81 HIS A C 1
ATOM 606 O O . HIS A 1 83 ? -1.659 -30.488 -38.499 1.00 30.88 81 HIS A O 1
ATOM 613 N N . VAL A 1 84 ? -2.222 -29.184 -36.733 1.00 29.54 82 VAL A N 1
ATOM 614 C CA . VAL A 1 84 ? -1.746 -30.130 -35.710 1.00 35.94 82 VAL A CA 1
ATOM 615 C C . VAL A 1 84 ? -2.476 -31.458 -35.810 1.00 35.66 82 VAL A C 1
ATOM 616 O O . VAL A 1 84 ? -1.822 -32.508 -35.845 1.00 38.59 82 VAL A O 1
ATOM 620 N N . TYR A 1 85 ? -3.812 -31.428 -35.929 1.00 32.07 83 TYR A N 1
ATOM 621 C CA . TYR A 1 85 ? -4.585 -32.659 -36.189 1.00 31.25 83 TYR A CA 1
ATOM 622 C C . TYR A 1 85 ? -4.065 -33.449 -37.388 1.00 35.65 83 TYR A C 1
ATOM 623 O O . TYR A 1 85 ? -3.930 -34.675 -37.301 1.00 33.76 83 TYR A O 1
ATOM 632 N N . SER A 1 86 ? -3.806 -32.788 -38.517 1.00 33.41 84 SER A N 1
ATOM 633 C CA . SER A 1 86 ? -3.341 -33.527 -39.692 1.00 34.56 84 SER A CA 1
ATOM 634 C C . SER A 1 86 ? -1.985 -34.212 -39.439 1.00 36.12 84 SER A C 1
ATOM 635 O O . SER A 1 86 ? -1.746 -35.276 -39.970 1.00 39.16 84 SER A O 1
ATOM 638 N N . LEU A 1 87 ? -1.123 -33.593 -38.640 1.00 33.04 85 LEU A N 1
ATOM 639 C CA . LEU A 1 87 ? 0.175 -34.189 -38.291 1.00 38.14 85 LEU A CA 1
ATOM 640 C C . LEU A 1 87 ? 0.034 -35.450 -37.437 1.00 42.09 85 LEU A C 1
ATOM 641 O O . LEU A 1 87 ? 0.585 -36.489 -37.791 1.00 45.68 85 LEU A O 1
ATOM 646 N N . ILE A 1 88 ? -0.709 -35.358 -36.330 1.00 40.67 86 ILE A N 1
ATOM 647 C CA . ILE A 1 88 ? -1.056 -36.544 -35.508 1.00 37.88 86 ILE A CA 1
ATOM 648 C C . ILE A 1 88 ? -1.506 -37.723 -36.380 1.00 40.83 86 ILE A C 1
ATOM 649 O O . ILE A 1 88 ? -0.999 -38.837 -36.250 1.00 47.40 86 ILE A O 1
ATOM 654 N N . HIS A 1 89 ? -2.443 -37.468 -37.287 1.00 39.06 87 HIS A N 1
ATOM 655 C CA . HIS A 1 89 ? -2.965 -38.507 -38.147 1.00 35.73 87 HIS A CA 1
ATOM 656 C C . HIS A 1 89 ? -1.948 -38.954 -39.217 1.00 45.18 87 HIS A C 1
ATOM 657 O O . HIS A 1 89 ? -1.894 -40.130 -39.565 1.00 45.76 87 HIS A O 1
ATOM 664 N N . ASP A 1 90 ? -1.151 -38.016 -39.725 1.00 48.40 88 ASP A N 1
ATOM 665 C CA . ASP A 1 90 ? -0.139 -38.329 -40.741 1.00 49.14 88 ASP A CA 1
ATOM 666 C C . ASP A 1 90 ? 0.985 -39.175 -40.149 1.00 38.73 88 ASP A C 1
ATOM 667 O O . ASP A 1 90 ? 1.480 -40.073 -40.808 1.00 49.38 88 ASP A O 1
ATOM 672 N N . ASP A 1 91 ? 1.362 -38.878 -38.908 1.00 48.94 89 ASP A N 1
ATOM 673 C CA . ASP A 1 91 ? 2.413 -39.597 -38.168 1.00 49.17 89 ASP A CA 1
ATOM 674 C C . ASP A 1 91 ? 2.113 -41.050 -37.836 1.00 55.99 89 ASP A C 1
ATOM 675 O O . ASP A 1 91 ? 3.033 -41.786 -37.456 1.00 56.66 89 ASP A O 1
ATOM 680 N N . LEU A 1 92 ? 0.865 -41.463 -37.968 1.00 55.37 90 LEU A N 1
ATOM 681 C CA . LEU A 1 92 ? 0.425 -42.801 -37.633 1.00 55.75 90 LEU A CA 1
ATOM 682 C C . LEU A 1 92 ? 1.056 -43.863 -38.529 1.00 59.47 90 LEU A C 1
ATOM 683 O O . LEU A 1 92 ? 1.295 -43.617 -39.695 1.00 55.00 90 LEU A O 1
ATOM 688 N N . PRO A 1 93 ? 1.164 -45.091 -37.998 1.00 58.38 91 PRO A N 1
ATOM 689 C CA . PRO A 1 93 ? 1.753 -46.225 -38.688 1.00 57.07 91 PRO A CA 1
ATOM 690 C C . PRO A 1 93 ? 1.083 -46.494 -40.040 1.00 57.92 91 PRO A C 1
ATOM 691 O O . PRO A 1 93 ? 1.746 -46.902 -40.955 1.00 57.48 91 PRO A O 1
ATOM 695 N N . ALA A 1 94 ? -0.229 -46.303 -40.158 1.00 53.97 92 ALA A N 1
ATOM 696 C CA . ALA A 1 94 ? -0.905 -46.436 -41.438 1.00 50.39 92 ALA A CA 1
ATOM 697 C C . ALA A 1 94 ? -0.501 -45.386 -42.477 1.00 47.40 92 ALA A C 1
ATOM 698 O O . ALA A 1 94 ? -0.684 -45.552 -43.651 1.00 48.43 92 ALA A O 1
ATOM 700 N N . MET A 1 95 ? 0.008 -44.273 -42.018 1.00 54.16 93 MET A N 1
ATOM 701 C CA . MET A 1 95 ? 0.360 -43.200 -42.927 1.00 60.95 93 MET A CA 1
ATOM 702 C C . MET A 1 95 ? 1.875 -43.061 -43.126 1.00 59.91 93 MET A C 1
ATOM 703 O O . MET A 1 95 ? 2.439 -43.823 -43.854 1.00 60.52 93 MET A O 1
ATOM 708 N N . ASP A 1 96 ? 2.505 -42.071 -42.516 1.00 58.34 94 ASP A N 1
ATOM 709 C CA . ASP A 1 96 ? 3.939 -41.852 -42.636 1.00 61.62 94 ASP A CA 1
ATOM 710 C C . ASP A 1 96 ? 4.798 -42.585 -41.607 1.00 64.88 94 ASP A C 1
ATOM 711 O O . ASP A 1 96 ? 5.957 -42.791 -41.825 1.00 70.50 94 ASP A O 1
ATOM 716 N N . ASP A 1 97 ? 4.188 -43.060 -40.539 1.00 61.80 95 ASP A N 1
ATOM 717 C CA . ASP A 1 97 ? 4.834 -43.853 -39.505 1.00 61.42 95 ASP A CA 1
ATOM 718 C C . ASP A 1 97 ? 6.037 -43.263 -38.793 1.00 60.05 95 ASP A C 1
ATOM 719 O O . ASP A 1 97 ? 7.109 -43.814 -38.882 1.00 62.67 95 ASP A O 1
ATOM 724 N N . ASP A 1 98 ? 5.865 -42.131 -38.135 1.00 53.40 96 ASP A N 1
ATOM 725 C CA . ASP A 1 98 ? 6.970 -41.449 -37.483 1.00 55.35 96 ASP A CA 1
ATOM 726 C C . ASP A 1 98 ? 6.934 -41.656 -35.995 1.00 59.43 96 ASP A C 1
ATOM 727 O O . ASP A 1 98 ? 5.882 -41.506 -35.369 1.00 62.16 96 ASP A O 1
ATOM 732 N N . ASP A 1 99 ? 8.088 -41.970 -35.419 1.00 55.55 97 ASP A N 1
ATOM 733 C CA . ASP A 1 99 ? 8.191 -42.144 -33.970 1.00 60.55 97 ASP A CA 1
ATOM 734 C C . ASP A 1 99 ? 8.580 -40.836 -33.312 1.00 55.60 97 ASP A C 1
ATOM 735 O O . ASP A 1 99 ? 8.378 -40.640 -32.108 1.00 56.41 97 ASP A O 1
ATOM 740 N N . LEU A 1 100 ? 9.144 -39.943 -34.117 1.00 54.81 98 LEU A N 1
ATOM 741 C CA . LEU A 1 100 ? 9.650 -38.675 -33.630 1.00 54.17 98 LEU A CA 1
ATOM 742 C C . LEU A 1 100 ? 9.258 -37.559 -34.585 1.00 51.89 98 LEU A C 1
ATOM 743 O O . LEU A 1 100 ? 9.066 -37.786 -35.784 1.00 51.30 98 LEU A O 1
ATOM 748 N N . ARG A 1 101 ? 9.142 -36.358 -34.032 1.00 47.14 99 ARG A N 1
ATOM 749 C CA . ARG A 1 101 ? 8.840 -35.171 -34.801 1.00 52.84 99 ARG A CA 1
ATOM 750 C C . ARG A 1 101 ? 9.469 -34.038 -34.032 1.00 47.99 99 ARG A C 1
ATOM 751 O O . ARG A 1 101 ? 9.226 -33.900 -32.830 1.00 51.43 99 ARG A O 1
ATOM 759 N N . ARG A 1 102 ? 10.286 -33.254 -34.736 1.00 49.03 100 ARG A N 1
ATOM 760 C CA A ARG A 1 102 ? 10.974 -32.086 -34.165 0.50 52.97 100 ARG A CA 1
ATOM 761 C CA B ARG A 1 102 ? 11.000 -32.092 -34.180 0.50 52.96 100 ARG A CA 1
ATOM 762 C C . ARG A 1 102 ? 11.823 -32.396 -32.924 1.00 54.93 100 ARG A C 1
ATOM 763 O O . ARG A 1 102 ? 12.033 -31.517 -32.076 1.00 57.60 100 ARG A O 1
ATOM 778 N N . GLY A 1 103 ? 12.302 -33.637 -32.810 1.00 49.29 101 GLY A N 1
ATOM 779 C CA . GLY A 1 103 ? 13.111 -34.044 -31.663 1.00 54.27 101 GLY A CA 1
ATOM 780 C C . GLY A 1 103 ? 12.351 -34.436 -30.403 1.00 59.16 101 GLY A C 1
ATOM 781 O O . GLY A 1 103 ? 12.943 -34.568 -29.339 1.00 54.70 101 GLY A O 1
ATOM 782 N N . LYS A 1 104 ? 11.037 -34.614 -30.513 1.00 59.14 102 LYS A N 1
ATOM 783 C CA . LYS A 1 104 ? 10.231 -35.157 -29.418 1.00 53.28 102 LYS A CA 1
ATOM 784 C C . LYS A 1 104 ? 9.479 -36.378 -29.956 1.00 51.96 102 LYS A C 1
ATOM 785 O O . LYS A 1 104 ? 9.302 -36.492 -31.167 1.00 54.43 102 LYS A O 1
ATOM 791 N N . PRO A 1 105 ? 9.064 -37.315 -29.077 1.00 47.22 103 PRO A N 1
ATOM 792 C CA . PRO A 1 105 ? 8.278 -38.428 -29.619 1.00 46.64 103 PRO A CA 1
ATOM 793 C C . PRO A 1 105 ? 6.875 -37.981 -30.100 1.00 46.99 103 PRO A C 1
ATOM 794 O O . PRO A 1 105 ? 6.337 -36.992 -29.615 1.00 42.50 103 PRO A O 1
ATOM 798 N N . THR A 1 106 ? 6.318 -38.695 -31.065 1.00 41.18 104 THR A N 1
ATOM 799 C CA . THR A 1 106 ? 5.038 -38.324 -31.659 1.00 47.67 104 THR A CA 1
ATOM 800 C C . THR A 1 106 ? 3.880 -38.652 -30.716 1.00 46.50 104 THR A C 1
ATOM 801 O O . THR A 1 106 ? 4.094 -39.236 -29.644 1.00 40.13 104 THR A O 1
ATOM 805 N N . CYS A 1 107 ? 2.660 -38.284 -31.120 1.00 46.59 105 CYS A N 1
ATOM 806 C CA . CYS A 1 107 ? 1.473 -38.443 -30.261 1.00 40.73 105 CYS A CA 1
ATOM 807 C C . CYS A 1 107 ? 1.185 -39.887 -29.893 1.00 37.03 105 CYS A C 1
ATOM 808 O O . CYS A 1 107 ? 1.073 -40.222 -28.713 1.00 45.34 105 CYS A O 1
ATOM 811 N N . HIS A 1 108 ? 1.059 -40.736 -30.902 1.00 33.94 106 HIS A N 1
ATOM 812 C CA . HIS A 1 108 ? 0.771 -42.147 -30.686 1.00 44.82 106 HIS A CA 1
ATOM 813 C C . HIS A 1 108 ? 1.908 -42.921 -29.989 1.00 52.04 106 HIS A C 1
ATOM 814 O O . HIS A 1 108 ? 1.706 -44.069 -29.579 1.00 54.09 106 HIS A O 1
ATOM 821 N N . LYS A 1 109 ? 3.088 -42.306 -29.881 1.00 52.07 107 LYS A N 1
ATOM 822 C CA . LYS A 1 109 ? 4.201 -42.900 -29.134 1.00 50.89 107 LYS A CA 1
ATOM 823 C C . LYS A 1 109 ? 4.227 -42.441 -27.687 1.00 50.90 107 LYS A C 1
ATOM 824 O O . LYS A 1 109 ? 4.451 -43.253 -26.796 1.00 57.03 107 LYS A O 1
ATOM 830 N N . ALA A 1 110 ? 3.976 -41.152 -27.451 1.00 42.19 108 ALA A N 1
ATOM 831 C CA . ALA A 1 110 ? 3.788 -40.634 -26.092 1.00 45.04 108 ALA A CA 1
ATOM 832 C C . ALA A 1 110 ? 2.537 -41.191 -25.404 1.00 45.32 108 ALA A C 1
ATOM 833 O O . ALA A 1 110 ? 2.483 -41.254 -24.172 1.00 44.75 108 ALA A O 1
ATOM 835 N N . TYR A 1 111 ? 1.543 -41.576 -26.207 1.00 46.98 109 TYR A N 1
ATOM 836 C CA . TYR A 1 111 ? 0.268 -42.101 -25.709 1.00 47.23 109 TYR A CA 1
ATOM 837 C C . TYR A 1 111 ? 0.050 -43.463 -26.330 1.00 49.21 109 TYR A C 1
ATOM 838 O O . TYR A 1 111 ? 0.768 -44.403 -25.989 1.00 54.80 109 TYR A O 1
ATOM 847 N N . ASP A 1 112 ? -0.910 -43.582 -27.236 1.00 38.37 110 ASP A N 1
ATOM 848 C CA . ASP A 1 112 ? -1.112 -44.816 -28.005 1.00 46.13 110 ASP A CA 1
ATOM 849 C C . ASP A 1 112 ? -1.877 -44.409 -29.238 1.00 47.01 110 ASP A C 1
ATOM 850 O O . ASP A 1 112 ? -2.282 -43.244 -29.347 1.00 52.90 110 ASP A O 1
ATOM 855 N N . GLU A 1 113 ? -2.096 -45.355 -30.144 1.00 40.89 111 GLU A N 1
ATOM 856 C CA . GLU A 1 113 ? -2.671 -45.062 -31.453 1.00 43.84 111 GLU A CA 1
ATOM 857 C C . GLU A 1 113 ? -4.140 -44.607 -31.423 1.00 50.12 111 GLU A C 1
ATOM 858 O O . GLU A 1 113 ? -4.517 -43.659 -32.130 1.00 43.84 111 GLU A O 1
ATOM 864 N N . ALA A 1 114 ? -4.948 -45.306 -30.623 1.00 42.40 112 ALA A N 1
ATOM 865 C CA . ALA A 1 114 ? -6.319 -44.908 -30.302 1.00 41.79 112 ALA A CA 1
ATOM 866 C C . ALA A 1 114 ? -6.398 -43.472 -29.822 1.00 40.57 112 ALA A C 1
ATOM 867 O O . ALA A 1 114 ? -7.181 -42.689 -30.353 1.00 44.65 112 ALA A O 1
ATOM 869 N N . THR A 1 115 ? -5.571 -43.122 -28.839 1.00 35.88 113 THR A N 1
ATOM 870 C CA . THR A 1 115 ? -5.562 -41.786 -28.261 1.00 35.55 113 THR A CA 1
ATOM 871 C C . THR A 1 115 ? -5.139 -40.739 -29.306 1.00 46.89 113 THR A C 1
ATOM 872 O O . THR A 1 115 ? -5.586 -39.588 -29.249 1.00 38.53 113 THR A O 1
ATOM 876 N N . ALA A 1 116 ? -4.313 -41.161 -30.268 1.00 42.74 114 ALA A N 1
ATOM 877 C CA . ALA A 1 116 ? -3.831 -40.279 -31.336 1.00 43.36 114 ALA A CA 1
ATOM 878 C C . ALA A 1 116 ? -4.908 -39.989 -32.369 1.00 36.02 114 ALA A C 1
ATOM 879 O O . ALA A 1 116 ? -5.106 -38.834 -32.733 1.00 38.32 114 ALA A O 1
ATOM 881 N N . ILE A 1 117 ? -5.583 -41.037 -32.839 1.00 39.91 115 ILE A N 1
ATOM 882 C CA . ILE A 1 117 ? -6.726 -40.917 -33.729 1.00 41.17 115 ILE A CA 1
ATOM 883 C C . ILE A 1 117 ? -7.764 -39.951 -33.145 1.00 44.25 115 ILE A C 1
ATOM 884 O O . ILE A 1 117 ? -8.223 -39.042 -33.842 1.00 39.85 115 ILE A O 1
ATOM 889 N N . LEU A 1 118 ? -8.086 -40.125 -31.861 1.00 35.40 116 LEU A N 1
ATOM 890 C CA . LEU A 1 118 ? -9.090 -39.309 -31.202 1.00 39.41 116 LEU A CA 1
ATOM 891 C C . LEU A 1 118 ? -8.609 -37.899 -30.922 1.00 41.13 116 LEU A C 1
ATOM 892 O O . LEU A 1 118 ? -9.392 -36.941 -31.028 1.00 38.37 116 LEU A O 1
ATOM 897 N N . ALA A 1 119 ? -7.335 -37.755 -30.552 1.00 33.52 117 ALA A N 1
ATOM 898 C CA . ALA A 1 119 ? -6.785 -36.431 -30.335 1.00 31.62 117 ALA A CA 1
ATOM 899 C C . ALA A 1 119 ? -6.907 -35.565 -31.615 1.00 31.00 117 ALA A C 1
ATOM 900 O O . ALA A 1 119 ? -7.284 -34.388 -31.523 1.00 30.39 117 ALA A O 1
ATOM 902 N N . GLY A 1 120 ? -6.625 -36.176 -32.770 1.00 28.58 118 GLY A N 1
ATOM 903 C CA . GLY A 1 120 ? -6.775 -35.539 -34.087 1.00 37.61 118 GLY A CA 1
ATOM 904 C C . GLY A 1 120 ? -8.230 -35.218 -34.402 1.00 37.78 118 GLY A C 1
ATOM 905 O O . GLY A 1 120 ? -8.563 -34.082 -34.744 1.00 35.97 118 GLY A O 1
ATOM 906 N N . ASP A 1 121 ? -9.092 -36.218 -34.261 1.00 35.22 119 ASP A N 1
ATOM 907 C CA . ASP A 1 121 ? -10.541 -36.057 -34.418 1.00 40.55 119 ASP A CA 1
ATOM 908 C C . ASP A 1 121 ? -11.105 -34.912 -33.569 1.00 38.37 119 ASP A C 1
ATOM 909 O O . ASP A 1 121 ? -11.881 -34.090 -34.060 1.00 36.04 119 ASP A O 1
ATOM 914 N N . GLY A 1 122 ? -10.677 -34.853 -32.310 1.00 32.12 120 GLY A N 1
ATOM 915 C CA . GLY A 1 122 ? -11.108 -33.844 -31.363 1.00 28.60 120 GLY A CA 1
ATOM 916 C C . GLY A 1 122 ? -10.624 -32.453 -31.710 1.00 35.80 120 GLY A C 1
ATOM 917 O O . GLY A 1 122 ? -11.349 -31.490 -31.529 1.00 30.98 120 GLY A O 1
ATOM 918 N N . LEU A 1 123 ? -9.390 -32.335 -32.189 1.00 29.71 121 LEU A N 1
ATOM 919 C CA . LEU A 1 123 ? -8.868 -31.042 -32.622 1.00 34.26 121 LEU A CA 1
ATOM 920 C C . LEU A 1 123 ? -9.588 -30.474 -33.848 1.00 22.07 121 LEU A C 1
ATOM 921 O O . LEU A 1 123 ? -9.778 -29.271 -33.911 1.00 30.32 121 LEU A O 1
ATOM 926 N N . GLN A 1 124 ? -9.955 -31.323 -34.803 1.00 26.65 122 GLN A N 1
ATOM 927 C CA . GLN A 1 124 ? -10.707 -30.845 -35.969 1.00 30.23 122 GLN A CA 1
ATOM 928 C C . GLN A 1 124 ? -12.066 -30.264 -35.523 1.00 36.70 122 GLN A C 1
ATOM 929 O O . GLN A 1 124 ? -12.416 -29.157 -35.915 1.00 27.11 122 GLN A O 1
ATOM 935 N N . ALA A 1 125 ? -12.779 -30.978 -34.649 1.00 32.00 123 ALA A N 1
ATOM 936 C CA . ALA A 1 125 ? -14.052 -30.458 -34.099 1.00 34.03 123 ALA A CA 1
ATOM 937 C C . ALA A 1 125 ? -13.861 -29.158 -33.354 1.00 34.65 123 ALA A C 1
ATOM 938 O O . ALA A 1 125 ? -14.625 -28.206 -33.533 1.00 32.14 123 ALA A O 1
ATOM 940 N N . LEU A 1 126 ? -12.797 -29.099 -32.548 1.00 29.47 124 LEU A N 1
ATOM 941 C CA . LEU A 1 126 ? -12.507 -27.942 -31.736 1.00 27.33 124 LEU A CA 1
ATOM 942 C C . LEU A 1 126 ? -12.162 -26.681 -32.553 1.00 26.36 124 LEU A C 1
ATOM 943 O O . LEU A 1 126 ? -12.419 -25.567 -32.104 1.00 25.93 124 LEU A O 1
ATOM 948 N N . ALA A 1 127 ? -11.575 -26.872 -33.737 1.00 28.85 125 ALA A N 1
ATOM 949 C CA . ALA A 1 127 ? -11.249 -25.739 -34.614 1.00 27.08 125 ALA A CA 1
ATOM 950 C C . ALA A 1 127 ? -12.542 -25.083 -35.073 1.00 25.45 125 ALA A C 1
ATOM 951 O O . ALA A 1 127 ? -12.635 -23.862 -35.081 1.00 29.70 125 ALA A O 1
ATOM 953 N N . PHE A 1 128 ? -13.529 -25.899 -35.426 1.00 27.18 126 PHE A N 1
ATOM 954 C CA . PHE A 1 128 ? -14.844 -25.368 -35.807 1.00 28.89 126 PHE A CA 1
ATOM 955 C C . PHE A 1 128 ? -15.580 -24.748 -34.636 1.00 31.00 126 PHE A C 1
ATOM 956 O O . PHE A 1 128 ? -16.205 -23.701 -34.785 1.00 31.87 126 PHE A O 1
ATOM 964 N N . HIS A 1 129 ? -15.443 -25.353 -33.454 1.00 27.68 127 HIS A N 1
ATOM 965 C CA . HIS A 1 129 ? -15.992 -24.785 -32.237 1.00 31.11 127 HIS A CA 1
ATOM 966 C C . HIS A 1 129 ? -15.414 -23.420 -31.934 1.00 34.13 127 HIS A C 1
ATOM 967 O O . HIS A 1 129 ? -16.163 -22.511 -31.534 1.00 35.75 127 HIS A O 1
ATOM 974 N N . VAL A 1 130 ? -14.101 -23.239 -32.137 1.00 30.66 128 VAL A N 1
ATOM 975 C CA . VAL A 1 130 ? -13.507 -21.921 -31.940 1.00 27.50 128 VAL A CA 1
ATOM 976 C C . VAL A 1 130 ? -14.114 -20.887 -32.935 1.00 25.91 128 VAL A C 1
ATOM 977 O O . VAL A 1 130 ? -14.475 -19.786 -32.547 1.00 31.56 128 VAL A O 1
ATOM 981 N N . LEU A 1 131 ? -14.231 -21.242 -34.203 1.00 26.09 129 LEU A N 1
ATOM 982 C CA . LEU A 1 131 ? -14.695 -20.249 -35.193 1.00 27.25 129 LEU A CA 1
ATOM 983 C C . LEU A 1 131 ? -16.172 -19.883 -34.989 1.00 32.91 129 LEU A C 1
ATOM 984 O O . LEU A 1 131 ? -16.552 -18.727 -35.166 1.00 34.42 129 LEU A O 1
ATOM 989 N N . ALA A 1 132 ? -16.968 -20.862 -34.573 1.00 28.93 130 ALA A N 1
ATOM 990 C CA . ALA A 1 132 ? -18.417 -20.684 -34.433 1.00 26.25 130 ALA A CA 1
ATOM 991 C C . ALA A 1 132 ? -18.792 -19.944 -33.166 1.00 34.37 130 ALA A C 1
ATOM 992 O O . ALA A 1 132 ? -19.818 -19.275 -33.127 1.00 34.39 130 ALA A O 1
ATOM 994 N N . GLN A 1 133 ? -17.956 -20.021 -32.132 1.00 36.85 131 GLN A N 1
ATOM 995 C CA . GLN A 1 133 ? -18.385 -19.600 -30.796 1.00 37.13 131 GLN A CA 1
ATOM 996 C C . GLN A 1 133 ? -17.449 -18.602 -30.115 1.00 39.06 131 GLN A C 1
ATOM 997 O O . GLN A 1 133 ? -17.891 -17.819 -29.268 1.00 35.46 131 GLN A O 1
ATOM 1003 N N . ASP A 1 134 ? -16.161 -18.614 -30.452 1.00 38.85 132 ASP A N 1
ATOM 1004 C CA . ASP A 1 134 ? -15.198 -17.748 -29.752 1.00 37.75 132 ASP A CA 1
ATOM 1005 C C . ASP A 1 134 ? -15.609 -16.277 -29.818 1.00 41.58 132 ASP A C 1
ATOM 1006 O O . ASP A 1 134 ? -15.603 -15.678 -30.903 1.00 40.77 132 ASP A O 1
ATOM 1011 N N . PRO A 1 135 ? -15.955 -15.687 -28.645 1.00 41.34 133 PRO A N 1
ATOM 1012 C CA . PRO A 1 135 ? -16.457 -14.315 -28.612 1.00 39.23 133 PRO A CA 1
ATOM 1013 C C . PRO A 1 135 ? -15.411 -13.258 -28.952 1.00 42.00 133 PRO A C 1
ATOM 1014 O O . PRO A 1 135 ? -15.777 -12.153 -29.360 1.00 33.53 133 PRO A O 1
ATOM 1018 N N . SER A 1 136 ? -14.121 -13.590 -28.813 1.00 39.11 134 SER A N 1
ATOM 1019 C CA . SER A 1 136 ? -13.051 -12.654 -29.171 1.00 38.65 134 SER A CA 1
ATOM 1020 C C . SER A 1 136 ? -12.979 -12.393 -30.687 1.00 35.20 134 SER A C 1
ATOM 1021 O O . SER A 1 136 ? -12.394 -11.394 -31.120 1.00 39.35 134 SER A O 1
ATOM 1024 N N . ILE A 1 137 ? -13.567 -13.282 -31.485 1.00 35.44 135 ILE A N 1
ATOM 1025 C CA . ILE A 1 137 ? -13.649 -13.049 -32.927 1.00 37.05 135 ILE A CA 1
ATOM 1026 C C . ILE A 1 137 ? -14.886 -12.197 -33.173 1.00 37.49 135 ILE A C 1
ATOM 1027 O O . ILE A 1 137 ? -15.927 -12.689 -33.631 1.00 37.59 135 ILE A O 1
ATOM 1032 N N . ALA A 1 138 ? -14.745 -10.918 -32.854 1.00 39.31 136 ALA A N 1
ATOM 1033 C CA . ALA A 1 138 ? -15.832 -9.951 -32.804 1.00 39.54 136 ALA A CA 1
ATOM 1034 C C . ALA A 1 138 ? -16.083 -9.390 -34.193 1.00 36.30 136 ALA A C 1
ATOM 1035 O O . ALA A 1 138 ? -15.742 -8.258 -34.497 1.00 36.15 136 ALA A O 1
ATOM 1037 N N . VAL A 1 139 ? -16.652 -10.218 -35.052 1.00 36.32 137 VAL A N 1
ATOM 1038 C CA . VAL A 1 139 ? -16.905 -9.839 -36.436 1.00 36.32 137 VAL A CA 1
ATOM 1039 C C . VAL A 1 139 ? -18.380 -10.120 -36.683 1.00 35.13 137 VAL A C 1
ATOM 1040 O O . VAL A 1 139 ? -18.956 -10.951 -35.981 1.00 35.85 137 VAL A O 1
ATOM 1044 N N . PRO A 1 140 ? -18.991 -9.462 -37.696 1.00 40.63 138 PRO A N 1
ATOM 1045 C CA . PRO A 1 140 ? -20.389 -9.758 -38.038 1.00 40.12 138 PRO A CA 1
ATOM 1046 C C . PRO A 1 140 ? -20.617 -11.225 -38.374 1.00 43.35 138 PRO A C 1
ATOM 1047 O O . PRO A 1 140 ? -19.670 -11.946 -38.706 1.00 39.77 138 PRO A O 1
ATOM 1051 N N . ALA A 1 141 ? -21.875 -11.648 -38.304 1.00 42.67 139 ALA A N 1
ATOM 1052 C CA . ALA A 1 141 ? -22.258 -13.046 -38.481 1.00 40.38 139 ALA A CA 1
ATOM 1053 C C . ALA A 1 141 ? -21.876 -13.614 -39.851 1.00 37.54 139 ALA A C 1
ATOM 1054 O O . ALA A 1 141 ? -21.424 -14.748 -39.939 1.00 36.84 139 ALA A O 1
ATOM 1056 N N . GLU A 1 142 ? -22.046 -12.824 -40.909 1.00 32.31 140 GLU A N 1
ATOM 1057 C CA . GLU A 1 142 ? -21.719 -13.289 -42.254 1.00 34.34 140 GLU A CA 1
ATOM 1058 C C . GLU A 1 142 ? -20.206 -13.596 -42.408 1.00 28.89 140 GLU A C 1
ATOM 1059 O O . GLU A 1 142 ? -19.830 -14.558 -43.066 1.00 30.83 140 GLU A O 1
ATOM 1065 N N . ASN A 1 143 ? -19.379 -12.767 -41.790 1.00 30.28 141 ASN A N 1
ATOM 1066 C CA . ASN A 1 143 ? -17.925 -12.979 -41.787 1.00 36.79 141 ASN A CA 1
ATOM 1067 C C . ASN A 1 143 ? -17.516 -14.231 -41.034 1.00 35.05 141 ASN A C 1
ATOM 1068 O O . ASN A 1 143 ? -16.649 -14.955 -41.483 1.00 35.37 141 ASN A O 1
ATOM 1073 N N . ARG A 1 144 ? -18.172 -14.491 -39.903 1.00 35.88 142 ARG A N 1
ATOM 1074 C CA . ARG A 1 144 ? -17.910 -15.688 -39.117 1.00 30.67 142 ARG A CA 1
ATOM 1075 C C . ARG A 1 144 ? -18.270 -16.957 -39.884 1.00 35.90 142 ARG A C 1
ATOM 1076 O O . ARG A 1 144 ? -17.492 -17.914 -39.900 1.00 30.92 142 ARG A O 1
ATOM 1084 N N . ILE A 1 145 ? -19.429 -16.956 -40.545 1.00 27.80 143 ILE A N 1
ATOM 1085 C CA . ILE A 1 145 ? -19.838 -18.077 -41.392 1.00 27.19 143 ILE A CA 1
ATOM 1086 C C . ILE A 1 145 ? -18.855 -18.314 -42.550 1.00 29.95 143 ILE A C 1
ATOM 1087 O O . ILE A 1 145 ? -18.560 -19.468 -42.899 1.00 30.67 143 ILE A O 1
ATOM 1092 N N . ALA A 1 146 ? -18.379 -17.226 -43.155 1.00 30.32 144 ALA A N 1
ATOM 1093 C CA . ALA A 1 146 ? -17.397 -17.353 -44.237 1.00 31.52 144 ALA A CA 1
ATOM 1094 C C . ALA A 1 146 ? -16.050 -17.931 -43.709 1.00 30.22 144 ALA A C 1
ATOM 1095 O O . ALA A 1 146 ? -15.421 -18.715 -44.412 1.00 30.03 144 ALA A O 1
ATOM 1097 N N . MET A 1 147 ? -15.638 -17.546 -42.498 1.00 26.77 145 MET A N 1
ATOM 1098 C CA . MET A 1 147 ? -14.464 -18.162 -41.833 1.00 31.84 145 MET A CA 1
ATOM 1099 C C . MET A 1 147 ? -14.612 -19.672 -41.727 1.00 32.31 145 MET A C 1
ATOM 1100 O O . MET A 1 147 ? -13.680 -20.429 -42.044 1.00 31.22 145 MET A O 1
ATOM 1105 N N . ILE A 1 148 ? -15.805 -20.114 -41.329 1.00 30.44 146 ILE A N 1
ATOM 1106 C CA . ILE A 1 148 ? -16.082 -21.533 -41.152 1.00 27.65 146 ILE A CA 1
ATOM 1107 C C . ILE A 1 148 ? -16.075 -22.273 -42.483 1.00 33.02 146 ILE A C 1
ATOM 1108 O O . ILE A 1 148 ? -15.470 -23.346 -42.616 1.00 34.86 146 ILE A O 1
ATOM 1113 N N . GLU A 1 149 ? -16.719 -21.687 -43.487 1.00 30.84 147 GLU A N 1
ATOM 1114 C CA . GLU A 1 149 ? -16.676 -22.260 -44.823 1.00 31.19 147 GLU A CA 1
ATOM 1115 C C . GLU A 1 149 ? -15.235 -22.333 -45.397 1.00 26.54 147 GLU A C 1
ATOM 1116 O O . GLU A 1 149 ? -14.858 -23.320 -46.040 1.00 33.27 147 GLU A O 1
ATOM 1122 N N . THR A 1 150 ? -14.471 -21.283 -45.164 1.00 27.59 148 THR A N 1
ATOM 1123 C CA . THR A 1 150 ? -13.070 -21.228 -45.594 1.00 30.27 148 THR A CA 1
ATOM 1124 C C . THR A 1 150 ? -12.311 -22.419 -44.999 1.00 37.05 148 THR A C 1
ATOM 1125 O O . THR A 1 150 ? -11.729 -23.225 -45.745 1.00 32.00 148 THR A O 1
ATOM 1129 N N . LEU A 1 151 ? -12.398 -22.563 -43.673 1.00 32.03 149 LEU A N 1
ATOM 1130 C CA . LEU A 1 151 ? -11.731 -23.653 -42.961 1.00 34.12 149 LEU A CA 1
ATOM 1131 C C . LEU A 1 151 ? -12.168 -25.028 -43.427 1.00 32.98 149 LEU A C 1
ATOM 1132 O O . LEU A 1 151 ? -11.323 -25.891 -43.656 1.00 33.30 149 LEU A O 1
ATOM 1137 N N . ALA A 1 152 ? -13.474 -25.233 -43.613 1.00 29.58 150 ALA A N 1
ATOM 1138 C CA . ALA A 1 152 ? -13.989 -26.536 -44.036 1.00 27.79 150 ALA A CA 1
ATOM 1139 C C . ALA A 1 152 ? -13.617 -26.923 -45.467 1.00 29.78 150 ALA A C 1
ATOM 1140 O O . ALA A 1 152 ? -13.382 -28.096 -45.754 1.00 30.98 150 ALA A O 1
ATOM 1142 N N . LYS A 1 153 ? -13.630 -25.954 -46.377 1.00 29.44 151 LYS A N 1
ATOM 1143 C CA . LYS A 1 153 ? -13.223 -26.204 -47.768 1.00 32.51 151 LYS A CA 1
ATOM 1144 C C . LYS A 1 153 ? -11.700 -26.483 -47.810 1.00 29.01 151 LYS A C 1
ATOM 1145 O O . LYS A 1 153 ? -11.240 -27.377 -48.537 1.00 36.05 151 LYS A O 1
ATOM 1151 N N . ALA A 1 154 ? -10.949 -25.749 -47.005 1.00 32.47 152 ALA A N 1
ATOM 1152 C CA . ALA A 1 154 ? -9.495 -25.905 -46.954 1.00 36.14 152 ALA A CA 1
ATOM 1153 C C . ALA A 1 154 ? -9.066 -27.237 -46.323 1.00 41.94 152 ALA A C 1
ATOM 1154 O O . ALA A 1 154 ? -8.017 -27.776 -46.682 1.00 35.35 152 ALA A O 1
ATOM 1156 N N . SER A 1 155 ? -9.862 -27.747 -45.380 1.00 35.40 153 SER A N 1
ATOM 1157 C CA . SER A 1 155 ? -9.476 -28.942 -44.599 1.00 35.45 153 SER A CA 1
ATOM 1158 C C . SER A 1 155 ? -10.005 -30.221 -45.169 1.00 33.67 153 SER A C 1
ATOM 1159 O O . SER A 1 155 ? -9.491 -31.292 -44.856 1.00 36.70 153 SER A O 1
ATOM 1162 N N . GLY A 1 156 ? -11.031 -30.137 -46.015 1.00 31.76 154 GLY A N 1
ATOM 1163 C CA . GLY A 1 156 ? -11.699 -31.351 -46.446 1.00 27.76 154 GLY A CA 1
ATOM 1164 C C . GLY A 1 156 ? -11.165 -32.099 -47.655 1.00 32.16 154 GLY A C 1
ATOM 1165 O O . GLY A 1 156 ? -10.007 -31.924 -48.039 1.00 34.71 154 GLY A O 1
ATOM 1166 N N . PRO A 1 157 ? -12.037 -32.908 -48.286 1.00 30.32 155 PRO A N 1
ATOM 1167 C CA . PRO A 1 157 ? -11.742 -33.693 -49.489 1.00 36.58 155 PRO A CA 1
ATOM 1168 C C . PRO A 1 157 ? -11.242 -32.864 -50.689 1.00 32.76 155 PRO A C 1
ATOM 1169 O O . PRO A 1 157 ? -10.512 -33.395 -51.509 1.00 34.95 155 PRO A O 1
ATOM 1173 N N . ALA A 1 158 ? -11.640 -31.602 -50.797 1.00 36.68 156 ALA A N 1
ATOM 1174 C CA . ALA A 1 158 ? -11.170 -30.755 -51.911 1.00 39.22 156 ALA A CA 1
ATOM 1175 C C . ALA A 1 158 ? -9.964 -29.911 -51.503 1.00 38.76 156 ALA A C 1
ATOM 1176 O O . ALA A 1 158 ? -9.418 -29.166 -52.317 1.00 40.86 156 ALA A O 1
ATOM 1178 N N . GLY A 1 159 ? -9.555 -30.037 -50.244 1.00 34.52 157 GLY A N 1
ATOM 1179 C CA . GLY A 1 159 ? -8.387 -29.343 -49.723 1.00 35.23 157 GLY A CA 1
ATOM 1180 C C . GLY A 1 159 ? -7.395 -30.337 -49.138 1.00 32.56 157 GLY A C 1
ATOM 1181 O O . GLY A 1 159 ? -7.095 -31.352 -49.770 1.00 34.07 157 GLY A O 1
ATOM 1182 N N . MET A 1 160 ? -6.899 -30.026 -47.936 1.00 27.76 158 MET A N 1
ATOM 1183 C CA . MET A 1 160 ? -5.854 -30.800 -47.200 1.00 33.11 158 MET A CA 1
ATOM 1184 C C . MET A 1 160 ? -5.971 -32.320 -47.218 1.00 38.09 158 MET A C 1
ATOM 1185 O O . MET A 1 160 ? -4.998 -33.027 -47.557 1.00 36.14 158 MET A O 1
ATOM 1190 N N . VAL A 1 161 ? -7.155 -32.823 -46.870 1.00 38.39 159 VAL A N 1
ATOM 1191 C CA . VAL A 1 161 ? -7.386 -34.264 -46.792 1.00 33.35 159 VAL A CA 1
ATOM 1192 C C . VAL A 1 161 ? -7.307 -34.944 -48.158 1.00 37.77 159 VAL A C 1
ATOM 1193 O O . VAL A 1 161 ? -6.713 -36.027 -48.301 1.00 33.32 159 VAL A O 1
ATOM 1197 N N . GLY A 1 162 ? -7.906 -34.302 -49.155 1.00 33.66 160 GLY A N 1
ATOM 1198 C CA . GLY A 1 162 ? -7.852 -34.789 -50.525 1.00 39.76 160 GLY A CA 1
ATOM 1199 C C . GLY A 1 162 ? -6.439 -34.706 -51.089 1.00 33.76 160 GLY A C 1
ATOM 1200 O O . GLY A 1 162 ? -6.046 -35.566 -51.875 1.00 42.58 160 GLY A O 1
ATOM 1201 N N . GLY A 1 163 ? -5.691 -33.683 -50.665 1.00 37.73 161 GLY A N 1
ATOM 1202 C CA . GLY A 1 163 ? -4.271 -33.520 -51.028 1.00 40.23 161 GLY A CA 1
ATOM 1203 C C . GLY A 1 163 ? -3.406 -34.671 -50.541 1.00 45.61 161 GLY A C 1
ATOM 1204 O O . GLY A 1 163 ? -2.562 -35.176 -51.287 1.00 48.10 161 GLY A O 1
ATOM 1205 N N . GLN A 1 164 ? -3.637 -35.106 -49.300 1.00 42.23 162 GLN A N 1
ATOM 1206 C CA . GLN A 1 164 ? -2.961 -36.288 -48.749 1.00 39.63 162 GLN A CA 1
ATOM 1207 C C . GLN A 1 164 ? -3.351 -37.571 -49.487 1.00 45.59 162 GLN A C 1
ATOM 1208 O O . GLN A 1 164 ? -2.508 -38.452 -49.718 1.00 44.15 162 GLN A O 1
ATOM 1214 N N . ALA A 1 165 ? -4.612 -37.662 -49.895 1.00 43.42 163 ALA A N 1
ATOM 1215 C CA . ALA A 1 165 ? -5.054 -38.783 -50.693 1.00 42.52 163 ALA A CA 1
ATOM 1216 C C . ALA A 1 165 ? -4.335 -38.824 -52.050 1.00 46.20 163 ALA A C 1
ATOM 1217 O O . ALA A 1 165 ? -3.949 -39.909 -52.503 1.00 45.66 163 ALA A O 1
ATOM 1219 N N . ILE A 1 166 ? -4.151 -37.657 -52.679 1.00 40.19 164 ILE A N 1
ATOM 1220 C CA . ILE A 1 166 ? -3.458 -37.557 -53.988 1.00 40.09 164 ILE A CA 1
ATOM 1221 C C . ILE A 1 166 ? -1.982 -37.963 -53.847 1.00 38.90 164 ILE A C 1
ATOM 1222 O O . ILE A 1 166 ? -1.456 -38.745 -54.649 1.00 45.32 164 ILE A O 1
ATOM 1227 N N . ASP A 1 167 ? -1.360 -37.465 -52.784 1.00 44.10 165 ASP A N 1
ATOM 1228 C CA . ASP A 1 167 ? 0.009 -37.785 -52.390 1.00 49.26 165 ASP A CA 1
ATOM 1229 C C . ASP A 1 167 ? 0.244 -39.285 -52.234 1.00 54.18 165 ASP A C 1
ATOM 1230 O O . ASP A 1 167 ? 1.177 -39.825 -52.831 1.00 53.12 165 ASP A O 1
ATOM 1235 N N . LEU A 1 168 ? -0.606 -39.945 -51.446 1.00 53.11 166 LEU A N 1
ATOM 1236 C CA . LEU A 1 168 ? -0.515 -41.397 -51.213 1.00 51.01 166 LEU A CA 1
ATOM 1237 C C . LEU A 1 168 ? -0.774 -42.214 -52.476 1.00 51.73 166 LEU A C 1
ATOM 1238 O O . LEU A 1 168 ? -0.066 -43.181 -52.743 1.00 56.57 166 LEU A O 1
ATOM 1243 N N . ALA A 1 169 ? -1.771 -41.810 -53.261 1.00 50.82 167 ALA A N 1
ATOM 1244 C CA . ALA A 1 169 ? -2.067 -42.449 -54.556 1.00 48.80 167 ALA A CA 1
ATOM 1245 C C . ALA A 1 169 ? -1.003 -42.230 -55.650 1.00 52.87 167 ALA A C 1
ATOM 1246 O O . ALA A 1 169 ? -1.051 -42.876 -56.697 1.00 51.51 167 ALA A O 1
ATOM 1248 N N . SER A 1 170 ? -0.064 -41.316 -55.418 1.00 57.03 168 SER A N 1
ATOM 1249 C CA . SER A 1 170 ? 0.970 -41.018 -56.417 1.00 62.15 168 SER A CA 1
ATOM 1250 C C . SER A 1 170 ? 2.314 -41.702 -56.132 1.00 64.96 168 SER A C 1
ATOM 1251 O O . SER A 1 170 ? 3.300 -41.436 -56.831 1.00 63.64 168 SER A O 1
ATOM 1254 N N . VAL A 1 171 ? 2.364 -42.553 -55.104 1.00 67.06 169 VAL A N 1
ATOM 1255 C CA . VAL A 1 171 ? 3.593 -43.295 -54.803 1.00 71.65 169 VAL A CA 1
ATOM 1256 C C . VAL A 1 171 ? 3.812 -44.371 -55.873 1.00 75.36 169 VAL A C 1
ATOM 1257 O O . VAL A 1 171 ? 2.848 -44.999 -56.349 1.00 70.87 169 VAL A O 1
ATOM 1261 N N . GLY A 1 172 ? 5.076 -44.528 -56.276 1.00 77.72 170 GLY A N 1
ATOM 1262 C CA . GLY A 1 172 ? 5.451 -45.376 -57.413 1.00 79.59 170 GLY A CA 1
ATOM 1263 C C . GLY A 1 172 ? 4.882 -44.877 -58.734 1.00 79.99 170 GLY A C 1
ATOM 1264 O O . GLY A 1 172 ? 4.592 -45.671 -59.631 1.00 82.58 170 GLY A O 1
ATOM 1265 N N . LYS A 1 173 ? 4.705 -43.560 -58.838 1.00 77.90 171 LYS A N 1
ATOM 1266 C CA . LYS A 1 173 ? 4.178 -42.916 -60.039 1.00 74.84 171 LYS A CA 1
ATOM 1267 C C . LYS A 1 173 ? 4.949 -41.641 -60.352 1.00 76.20 171 LYS A C 1
ATOM 1268 O O . LYS A 1 173 ? 5.590 -41.045 -59.482 1.00 72.88 171 LYS A O 1
ATOM 1274 N N . LYS A 1 174 ? 4.888 -41.243 -61.615 1.00 77.77 172 LYS A N 1
ATOM 1275 C CA . LYS A 1 174 ? 5.408 -39.962 -62.052 1.00 79.27 172 LYS A CA 1
ATOM 1276 C C . LYS A 1 174 ? 4.198 -39.101 -62.353 1.00 77.40 172 LYS A C 1
ATOM 1277 O O . LYS A 1 174 ? 3.189 -39.595 -62.869 1.00 77.42 172 LYS A O 1
ATOM 1283 N N . LEU A 1 175 ? 4.284 -37.822 -62.010 1.00 71.29 173 LEU A N 1
ATOM 1284 C CA . LEU A 1 175 ? 3.216 -36.892 -62.333 1.00 65.71 173 LEU A CA 1
ATOM 1285 C C . LEU A 1 175 ? 3.745 -35.783 -63.216 1.00 60.77 173 LEU A C 1
ATOM 1286 O O . LEU A 1 175 ? 4.888 -35.355 -63.080 1.00 62.43 173 LEU A O 1
ATOM 1291 N N . ASP A 1 176 ? 2.890 -35.338 -64.125 1.00 53.54 174 ASP A N 1
ATOM 1292 C CA . ASP A 1 176 ? 3.073 -34.120 -64.896 1.00 55.43 174 ASP A CA 1
ATOM 1293 C C . ASP A 1 176 ? 3.120 -32.873 -63.982 1.00 55.25 174 ASP A C 1
ATOM 1294 O O . ASP A 1 176 ? 2.704 -32.926 -62.817 1.00 51.73 174 ASP A O 1
ATOM 1299 N N . LEU A 1 177 ? 3.616 -31.757 -64.510 1.00 48.95 175 LEU A N 1
ATOM 1300 C CA . LEU A 1 177 ? 3.698 -30.521 -63.727 1.00 50.43 175 LEU A CA 1
ATOM 1301 C C . LEU A 1 177 ? 2.355 -30.010 -63.171 1.00 50.55 175 LEU A C 1
ATOM 1302 O O . LEU A 1 177 ? 2.294 -29.716 -61.980 1.00 49.71 175 LEU A O 1
ATOM 1307 N N . PRO A 1 178 ? 1.284 -29.938 -64.000 1.00 52.28 176 PRO A N 1
ATOM 1308 C CA . PRO A 1 178 ? -0.016 -29.548 -63.431 1.00 50.47 176 PRO A CA 1
ATOM 1309 C C . PRO A 1 178 ? -0.472 -30.417 -62.240 1.00 49.05 176 PRO A C 1
ATOM 1310 O O . PRO A 1 178 ? -0.896 -29.875 -61.221 1.00 47.77 176 PRO A O 1
ATOM 1314 N N . GLY A 1 179 ? -0.349 -31.736 -62.376 1.00 41.71 177 GLY A N 1
ATOM 1315 C CA . GLY A 1 179 ? -0.722 -32.692 -61.337 1.00 45.66 177 GLY A CA 1
ATOM 1316 C C . GLY A 1 179 ? 0.073 -32.561 -60.052 1.00 46.74 177 GLY A C 1
ATOM 1317 O O . GLY A 1 179 ? -0.484 -32.680 -58.958 1.00 46.79 177 GLY A O 1
ATOM 1318 N N . LEU A 1 180 ? 1.373 -32.292 -60.179 1.00 38.79 178 LEU A N 1
ATOM 1319 C CA . LEU A 1 180 ? 2.219 -32.142 -59.022 1.00 41.51 178 LEU A CA 1
ATOM 1320 C C . LEU A 1 180 ? 1.907 -30.822 -58.314 1.00 41.91 178 LEU A C 1
ATOM 1321 O O . LEU A 1 180 ? 1.858 -30.780 -57.081 1.00 40.36 178 LEU A O 1
ATOM 1326 N N . GLU A 1 181 ? 1.650 -29.774 -59.097 1.00 37.75 179 GLU A N 1
ATOM 1327 C CA . GLU A 1 181 ? 1.172 -28.488 -58.583 1.00 41.18 179 GLU A CA 1
ATOM 1328 C C . GLU A 1 181 ? -0.152 -28.659 -57.826 1.00 40.77 179 GLU A C 1
ATOM 1329 O O . GLU A 1 181 ? -0.314 -28.132 -56.712 1.00 34.80 179 GLU A O 1
ATOM 1335 N N . ASN A 1 182 ? -1.089 -29.367 -58.459 1.00 43.25 180 ASN A N 1
ATOM 1336 C CA . ASN A 1 182 ? -2.436 -29.587 -57.916 1.00 41.61 180 ASN A CA 1
ATOM 1337 C C . ASN A 1 182 ? -2.399 -30.319 -56.577 1.00 44.07 180 ASN A C 1
ATOM 1338 O O . ASN A 1 182 ? -3.162 -30.001 -55.664 1.00 37.57 180 ASN A O 1
ATOM 1343 N N . MET A 1 183 ? -1.523 -31.314 -56.489 1.00 46.26 181 MET A N 1
ATOM 1344 C CA . MET A 1 183 ? -1.316 -32.066 -55.265 1.00 45.25 181 MET A CA 1
ATOM 1345 C C . MET A 1 183 ? -0.901 -31.168 -54.082 1.00 48.45 181 MET A C 1
ATOM 1346 O O . MET A 1 183 ? -1.524 -31.221 -53.002 1.00 38.54 181 MET A O 1
ATOM 1351 N N . HIS A 1 184 ? 0.140 -30.355 -54.285 1.00 38.93 182 HIS A N 1
ATOM 1352 C CA . HIS A 1 184 ? 0.641 -29.441 -53.257 1.00 42.35 182 HIS A CA 1
ATOM 1353 C C . HIS A 1 184 ? -0.317 -28.305 -52.906 1.00 41.74 182 HIS A C 1
ATOM 1354 O O . HIS A 1 184 ? -0.355 -27.860 -51.755 1.00 38.64 182 HIS A O 1
ATOM 1361 N N . ILE A 1 185 ? -1.063 -27.837 -53.905 1.00 33.81 183 ILE A N 1
ATOM 1362 C CA . ILE A 1 185 ? -1.984 -26.727 -53.743 1.00 40.00 183 ILE A CA 1
ATOM 1363 C C . ILE A 1 185 ? -3.104 -27.187 -52.820 1.00 34.44 183 ILE A C 1
ATOM 1364 O O . ILE A 1 185 ? -3.557 -26.418 -51.974 1.00 37.79 183 ILE A O 1
ATOM 1369 N N . ARG A 1 186 ? -3.509 -28.448 -52.966 1.00 31.74 184 ARG A N 1
ATOM 1370 C CA . ARG A 1 186 ? -4.540 -29.005 -52.085 1.00 41.85 184 ARG A CA 1
ATOM 1371 C C . ARG A 1 186 ? -3.988 -29.396 -50.708 1.00 41.76 184 ARG A C 1
ATOM 1372 O O . ARG A 1 186 ? -4.524 -28.944 -49.674 1.00 35.74 184 ARG A O 1
ATOM 1380 N N . LYS A 1 187 ? -2.915 -30.198 -50.702 1.00 35.22 185 LYS A N 1
ATOM 1381 C CA . LYS A 1 187 ? -2.334 -30.762 -49.472 1.00 34.64 185 LYS A CA 1
ATOM 1382 C C . LYS A 1 187 ? -1.906 -29.747 -48.438 1.00 32.62 185 LYS A C 1
ATOM 1383 O O . LYS A 1 187 ? -2.202 -29.887 -47.251 1.00 33.25 185 LYS A O 1
ATOM 1389 N N . THR A 1 188 ? -1.187 -28.724 -48.873 1.00 31.96 186 THR A N 1
ATOM 1390 C CA . THR A 1 188 ? -0.678 -27.735 -47.953 1.00 34.22 186 THR A CA 1
ATOM 1391 C C . THR A 1 188 ? -1.113 -26.353 -48.357 1.00 29.36 186 THR A C 1
ATOM 1392 O O . THR A 1 188 ? -1.233 -25.479 -47.513 1.00 31.51 186 THR A O 1
ATOM 1396 N N . GLY A 1 189 ? -1.331 -26.134 -49.649 1.00 32.21 187 GLY A N 1
ATOM 1397 C CA . GLY A 1 189 ? -1.640 -24.771 -50.088 1.00 31.03 187 GLY A CA 1
ATOM 1398 C C . GLY A 1 189 ? -2.951 -24.221 -49.519 1.00 28.24 187 GLY A C 1
ATOM 1399 O O . GLY A 1 189 ? -3.028 -23.048 -49.156 1.00 30.80 187 GLY A O 1
ATOM 1400 N N . ALA A 1 190 ? -3.961 -25.088 -49.450 1.00 31.19 188 ALA A N 1
ATOM 1401 C CA . ALA A 1 190 ? -5.317 -24.679 -49.060 1.00 40.50 188 ALA A CA 1
ATOM 1402 C C . ALA A 1 190 ? -5.385 -24.118 -47.644 1.00 36.62 188 ALA A C 1
ATOM 1403 O O . ALA A 1 190 ? -5.914 -23.015 -47.425 1.00 36.87 188 ALA A O 1
ATOM 1405 N N . LEU A 1 191 ? -4.783 -24.846 -46.703 1.00 32.86 189 LEU A N 1
ATOM 1406 C CA . LEU A 1 191 ? -4.712 -24.422 -45.324 1.00 30.59 189 LEU A CA 1
ATOM 1407 C C . LEU A 1 191 ? -3.884 -23.164 -45.127 1.00 28.71 189 LEU A C 1
ATOM 1408 O O . LEU A 1 191 ? -4.206 -22.333 -44.286 1.00 29.61 189 LEU A O 1
ATOM 1413 N N . ILE A 1 192 ? -2.820 -22.995 -45.927 1.00 30.47 190 ILE A N 1
ATOM 1414 C CA . ILE A 1 192 ? -2.006 -21.781 -45.883 1.00 27.11 190 ILE A CA 1
ATOM 1415 C C . ILE A 1 192 ? -2.796 -20.563 -46.400 1.00 24.00 190 ILE A C 1
ATOM 1416 O O . ILE A 1 192 ? -2.783 -19.485 -45.796 1.00 31.04 190 ILE A O 1
ATOM 1421 N N . ARG A 1 193 ? -3.496 -20.773 -47.510 1.00 29.95 191 ARG A N 1
ATOM 1422 C CA . ARG A 1 193 ? -4.407 -19.755 -48.069 1.00 31.81 191 ARG A CA 1
ATOM 1423 C C . ARG A 1 193 ? -5.521 -19.412 -47.067 1.00 30.84 191 ARG A C 1
ATOM 1424 O O . ARG A 1 193 ? -5.846 -18.246 -46.874 1.00 29.39 191 ARG A O 1
ATOM 1432 N N . ALA A 1 194 ? -6.038 -20.427 -46.385 1.00 30.23 192 ALA A N 1
ATOM 1433 C CA . ALA A 1 194 ? -7.024 -20.198 -45.324 1.00 31.25 192 ALA A CA 1
ATOM 1434 C C . ALA A 1 194 ? -6.493 -19.325 -44.182 1.00 33.96 192 ALA A C 1
ATOM 1435 O O . ALA A 1 194 ? -7.208 -18.422 -43.715 1.00 35.75 192 ALA A O 1
ATOM 1437 N N . SER A 1 195 ? -5.238 -19.544 -43.750 1.00 26.10 193 SER A N 1
ATOM 1438 C CA . SER A 1 195 ? -4.646 -18.726 -42.700 1.00 21.62 193 SER A CA 1
ATOM 1439 C C . SER A 1 195 ? -4.723 -17.245 -43.048 1.00 29.18 193 SER A C 1
ATOM 1440 O O . SER A 1 195 ? -4.996 -16.404 -42.201 1.00 33.46 193 SER A O 1
ATOM 1443 N N . VAL A 1 196 ? -4.469 -16.938 -44.313 1.00 27.97 194 VAL A N 1
ATOM 1444 C CA . VAL A 1 196 ? -4.457 -15.568 -44.768 1.00 27.32 194 VAL A CA 1
ATOM 1445 C C . VAL A 1 196 ? -5.910 -15.059 -44.979 1.00 24.91 194 VAL A C 1
ATOM 1446 O O . VAL A 1 196 ? -6.244 -13.938 -44.590 1.00 34.41 194 VAL A O 1
ATOM 1450 N N . ARG A 1 197 ? -6.741 -15.882 -45.590 1.00 28.78 195 ARG A N 1
ATOM 1451 C CA . ARG A 1 197 ? -8.127 -15.490 -45.865 1.00 30.81 195 ARG A CA 1
ATOM 1452 C C . ARG A 1 197 ? -8.919 -15.245 -44.552 1.00 37.29 195 ARG A C 1
ATOM 1453 O O . ARG A 1 197 ? -9.648 -14.262 -44.452 1.00 31.26 195 ARG A O 1
ATOM 1461 N N . LEU A 1 198 ? -8.709 -16.087 -43.529 1.00 33.02 196 LEU A N 1
ATOM 1462 C CA . LEU A 1 198 ? -9.318 -15.852 -42.208 1.00 31.41 196 LEU A CA 1
ATOM 1463 C C . LEU A 1 198 ? -9.035 -14.474 -41.650 1.00 31.22 196 LEU A C 1
ATOM 1464 O O . LEU A 1 198 ? -9.919 -13.836 -41.081 1.00 34.31 196 LEU A O 1
ATOM 1469 N N . ALA A 1 199 ? -7.798 -14.008 -41.794 1.00 31.92 197 ALA A N 1
ATOM 1470 C CA . ALA A 1 199 ? -7.457 -12.657 -41.371 1.00 27.86 197 ALA A CA 1
ATOM 1471 C C . ALA A 1 199 ? -8.203 -11.570 -42.180 1.00 33.32 197 ALA A C 1
ATOM 1472 O O . ALA A 1 199 ? -8.655 -10.55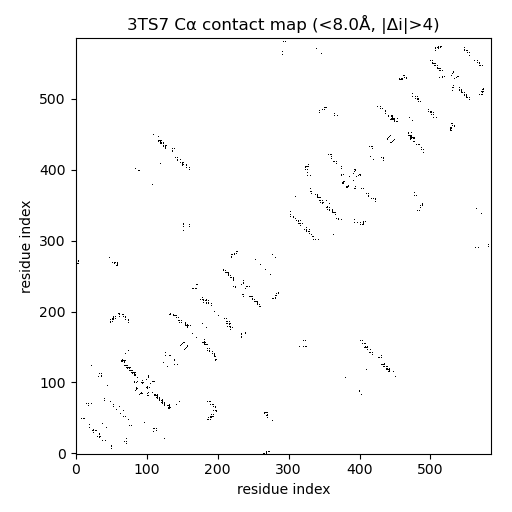9 -41.620 1.00 32.35 197 ALA A O 1
ATOM 1474 N N . CYS A 1 200 ? -8.274 -11.755 -43.495 1.00 26.44 198 CYS A N 1
ATOM 1475 C CA . CYS A 1 200 ? -9.026 -10.829 -44.369 1.00 30.80 198 CYS A CA 1
ATOM 1476 C C . CYS A 1 200 ? -10.532 -10.715 -43.987 1.00 35.41 198 CYS A C 1
ATOM 1477 O O . CYS A 1 200 ? -11.122 -9.630 -44.037 1.00 34.46 198 CYS A O 1
ATOM 1480 N N . LEU A 1 201 ? -11.134 -11.838 -43.605 1.00 34.01 199 LEU A N 1
ATOM 1481 C CA . LEU A 1 201 ? -12.527 -11.872 -43.165 1.00 34.42 199 LEU A CA 1
ATOM 1482 C C . LEU A 1 201 ? -12.764 -11.206 -41.809 1.00 38.05 199 LEU A C 1
ATOM 1483 O O . LEU A 1 201 ? -13.914 -10.969 -41.434 1.00 41.23 199 LEU A O 1
ATOM 1488 N N . ALA A 1 202 ? -11.685 -10.907 -41.083 1.00 33.51 200 ALA A N 1
ATOM 1489 C CA . ALA A 1 202 ? -11.746 -10.149 -39.836 1.00 33.28 200 ALA A CA 1
ATOM 1490 C C . ALA A 1 202 ? -11.677 -8.638 -40.063 1.00 39.90 200 ALA A C 1
ATOM 1491 O O . ALA A 1 202 ? -11.586 -7.842 -39.109 1.00 40.74 200 ALA A O 1
ATOM 1493 N N . ARG A 1 203 ? -11.718 -8.243 -41.333 1.00 37.10 201 ARG A N 1
ATOM 1494 C CA . ARG A 1 203 ? -11.759 -6.844 -41.707 1.00 37.55 201 ARG A CA 1
ATOM 1495 C C . ARG A 1 203 ? -13.053 -6.582 -42.494 1.00 38.78 201 ARG A C 1
ATOM 1496 O O . ARG A 1 203 ? -13.062 -6.708 -43.721 1.00 35.02 201 ARG A O 1
ATOM 1504 N N . PRO A 1 204 ? -14.148 -6.209 -41.793 1.00 38.90 202 PRO A N 1
ATOM 1505 C CA . PRO A 1 204 ? -15.432 -5.994 -42.498 1.00 40.69 202 PRO A CA 1
ATOM 1506 C C . PRO A 1 204 ? -15.339 -4.972 -43.637 1.00 35.99 202 PRO A C 1
ATOM 1507 O O . PRO A 1 204 ? -14.748 -3.897 -43.472 1.00 38.88 202 PRO A O 1
ATOM 1511 N N . GLY A 1 205 ? -15.855 -5.342 -44.804 1.00 38.27 203 GLY A N 1
ATOM 1512 C CA . GLY A 1 205 ? -15.829 -4.451 -45.973 1.00 39.71 203 GLY A CA 1
ATOM 1513 C C . GLY A 1 205 ? -14.526 -4.409 -46.758 1.00 44.33 203 GLY A C 1
ATOM 1514 O O . GLY A 1 205 ? -14.364 -3.571 -47.653 1.00 43.18 203 GLY A O 1
ATOM 1515 N N . LEU A 1 206 ? -13.587 -5.301 -46.436 1.00 45.05 204 LEU A N 1
ATOM 1516 C CA . LEU A 1 206 ? -12.318 -5.349 -47.165 1.00 41.73 204 LEU A CA 1
ATOM 1517 C C . LEU A 1 206 ? -12.627 -5.672 -48.614 1.00 35.53 204 LEU A C 1
ATOM 1518 O O . LEU A 1 206 ? -13.330 -6.637 -48.884 1.00 34.72 204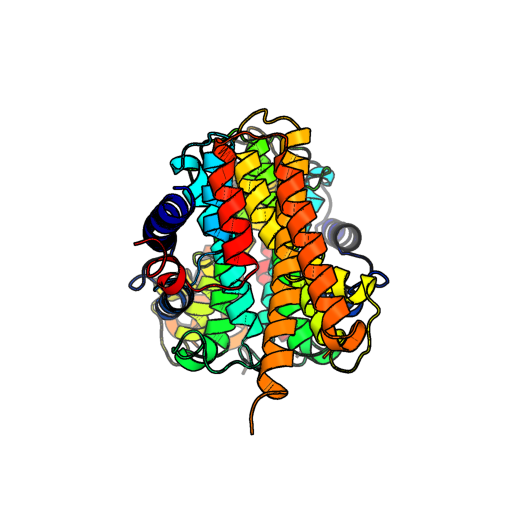 LEU A O 1
ATOM 1523 N N . PRO A 1 207 ? -12.112 -4.861 -49.548 1.00 35.36 205 PRO A N 1
ATOM 1524 C CA . PRO A 1 207 ? -12.408 -5.062 -50.962 1.00 36.04 205 PRO A CA 1
ATOM 1525 C C . PRO A 1 207 ? -11.892 -6.401 -51.475 1.00 35.73 205 PRO A C 1
ATOM 1526 O O . PRO A 1 207 ? -10.879 -6.899 -50.988 1.00 35.33 205 PRO A O 1
ATOM 1530 N N . ALA A 1 208 ? -12.589 -6.971 -52.454 1.00 27.87 206 ALA A N 1
ATOM 1531 C CA . ALA A 1 208 ? -12.220 -8.254 -53.032 1.00 31.04 206 ALA A CA 1
ATOM 1532 C C . ALA A 1 208 ? -10.801 -8.271 -53.604 1.00 31.70 206 ALA A C 1
ATOM 1533 O O . ALA A 1 208 ? -10.115 -9.298 -53.536 1.00 26.80 206 ALA A O 1
ATOM 1535 N N . GLU A 1 209 ? -10.377 -7.146 -54.190 1.00 24.43 207 GLU A N 1
ATOM 1536 C CA . GLU A 1 209 ? -9.018 -7.028 -54.732 1.00 22.90 207 GLU A CA 1
ATOM 1537 C C . GLU A 1 209 ? -7.935 -7.263 -53.648 1.00 23.94 207 GLU A C 1
ATOM 1538 O O . GLU A 1 209 ? -6.925 -7.891 -53.939 1.00 28.22 207 GLU A O 1
ATOM 1544 N N . GLN A 1 210 ? -8.153 -6.797 -52.412 1.00 26.08 208 GLN A N 1
ATOM 1545 C CA . GLN A 1 210 ? -7.192 -7.040 -51.325 1.00 29.32 208 GLN A CA 1
ATOM 1546 C C . GLN A 1 210 ? -7.208 -8.509 -50.882 1.00 32.07 208 GLN A C 1
ATOM 1547 O O . GLN A 1 210 ? -6.148 -9.080 -50.639 1.00 36.96 208 GLN A O 1
ATOM 1553 N N . PHE A 1 211 ? -8.393 -9.123 -50.829 1.00 29.31 209 PHE A N 1
ATOM 1554 C CA . PHE A 1 211 ? -8.515 -10.572 -50.612 1.00 30.39 209 PHE A CA 1
ATOM 1555 C C . PHE A 1 211 ? -7.681 -11.339 -51.613 1.00 33.58 209 PHE A C 1
ATOM 1556 O O . PHE A 1 211 ? -6.948 -12.246 -51.244 1.00 29.96 209 PHE A O 1
ATOM 1564 N N . ASP A 1 212 ? -7.822 -10.985 -52.890 1.00 27.46 210 ASP A N 1
ATOM 1565 C CA . ASP A 1 212 ? -7.184 -11.727 -53.968 1.00 27.90 210 ASP A CA 1
ATOM 1566 C C . ASP A 1 212 ? -5.679 -11.532 -54.020 1.00 26.28 210 ASP A C 1
ATOM 1567 O O . ASP A 1 212 ? -4.961 -12.479 -54.350 1.00 31.67 210 ASP A O 1
ATOM 1572 N N . ARG A 1 213 ? -5.217 -10.323 -53.710 1.00 31.25 211 ARG A N 1
ATOM 1573 C CA . ARG A 1 213 ? -3.776 -10.039 -53.644 1.00 35.23 211 ARG A CA 1
ATOM 1574 C C . ARG A 1 213 ? -3.127 -10.896 -52.554 1.00 38.47 211 ARG A C 1
ATOM 1575 O O . ARG A 1 213 ? -2.081 -11.542 -52.767 1.00 30.39 211 ARG A O 1
ATOM 1583 N N . LEU A 1 214 ? -3.758 -10.908 -51.391 1.00 31.70 212 LEU A N 1
ATOM 1584 C CA . LEU A 1 214 ? -3.219 -11.660 -50.264 1.00 33.59 212 LEU A CA 1
ATOM 1585 C C . LEU A 1 214 ? -3.316 -13.160 -50.493 1.00 34.66 212 LEU A C 1
ATOM 1586 O O . LEU A 1 214 ? -2.420 -13.898 -50.087 1.00 30.87 212 LEU A O 1
ATOM 1591 N N . ASP A 1 215 ? -4.375 -13.601 -51.178 1.00 27.28 213 ASP A N 1
ATOM 1592 C CA . ASP A 1 215 ? -4.534 -15.002 -51.544 1.00 30.09 213 ASP A CA 1
ATOM 1593 C C . ASP A 1 215 ? -3.480 -15.442 -52.533 1.00 34.26 213 ASP A C 1
ATOM 1594 O O . ASP A 1 215 ? -2.980 -16.576 -52.462 1.00 32.72 213 ASP A O 1
ATOM 1599 N N . HIS A 1 216 ? -3.172 -14.562 -53.478 1.00 27.62 214 HIS A N 1
ATOM 1600 C CA . HIS A 1 216 ? -2.189 -14.908 -54.499 1.00 33.37 214 HIS A CA 1
ATOM 1601 C C . HIS A 1 216 ? -0.800 -15.007 -53.869 1.00 30.69 214 HIS A C 1
ATOM 1602 O O . HIS A 1 216 ? -0.035 -15.894 -54.223 1.00 33.28 214 HIS A O 1
ATOM 1609 N N . TYR A 1 217 ? -0.515 -14.091 -52.943 1.00 31.55 215 TYR A N 1
ATOM 1610 C CA . TYR A 1 217 ? 0.676 -14.133 -52.132 1.00 29.22 215 TYR A CA 1
ATOM 1611 C C . TYR A 1 217 ? 0.766 -15.494 -51.412 1.00 32.61 215 TYR A C 1
ATOM 1612 O O . TYR A 1 217 ? 1.822 -16.125 -51.439 1.00 31.97 215 TYR A O 1
ATOM 1621 N N . ALA A 1 218 ? -0.347 -15.949 -50.823 1.00 30.73 216 ALA A N 1
ATOM 1622 C CA . ALA A 1 218 ? -0.382 -17.194 -50.031 1.00 31.49 216 ALA A CA 1
ATOM 1623 C C . ALA A 1 218 ? -0.187 -18.442 -50.883 1.00 30.61 216 ALA A C 1
ATOM 1624 O O . ALA A 1 218 ? 0.567 -19.346 -50.522 1.00 31.81 216 ALA A O 1
ATOM 1626 N N . LYS A 1 219 ? -0.853 -18.470 -52.029 1.00 28.12 217 LYS A N 1
ATOM 1627 C CA . LYS A 1 219 ? -0.750 -19.552 -52.971 1.00 29.72 217 LYS A CA 1
ATOM 1628 C C . LYS A 1 219 ? 0.693 -19.704 -53.483 1.00 31.23 217 LYS A C 1
ATOM 1629 O O . LYS A 1 219 ? 1.225 -20.816 -53.497 1.00 30.91 217 LYS A O 1
ATOM 1635 N N . CYS A 1 220 ? 1.320 -18.594 -53.870 1.00 28.78 218 CYS A N 1
ATOM 1636 C CA . CYS A 1 220 ? 2.675 -18.640 -54.418 1.00 33.20 218 CYS A CA 1
ATOM 1637 C C . CYS A 1 220 ? 3.740 -18.966 -53.365 1.00 36.40 218 CYS A C 1
ATOM 1638 O O . CYS A 1 220 ? 4.647 -19.728 -53.658 1.00 35.20 218 CYS A O 1
ATOM 1641 N N . ILE A 1 221 ? 3.633 -18.428 -52.147 1.00 33.96 219 ILE A N 1
ATOM 1642 C CA . ILE A 1 221 ? 4.609 -18.824 -51.122 1.00 35.91 219 ILE A CA 1
ATOM 1643 C C . ILE A 1 221 ? 4.510 -20.307 -50.763 1.00 38.07 219 ILE A C 1
ATOM 1644 O O . ILE A 1 221 ? 5.533 -20.946 -50.558 1.00 41.40 219 ILE A O 1
ATOM 1649 N N . GLY A 1 222 ? 3.286 -20.831 -50.692 1.00 38.59 220 GLY A N 1
ATOM 1650 C CA . GLY A 1 222 ? 3.023 -22.242 -50.425 1.00 36.34 220 GLY A CA 1
ATOM 1651 C C . GLY A 1 222 ? 3.708 -23.144 -51.445 1.00 44.27 220 GLY A C 1
ATOM 1652 O O . GLY A 1 222 ? 4.431 -24.076 -51.077 1.00 37.19 220 GLY A O 1
ATOM 1653 N N . LEU A 1 223 ? 3.499 -22.851 -52.725 1.00 34.91 221 LEU A N 1
ATOM 1654 C CA . LEU A 1 223 ? 4.171 -23.587 -53.793 1.00 36.70 221 LEU A CA 1
ATOM 1655 C C . LEU A 1 223 ? 5.687 -23.415 -53.772 1.00 35.50 221 LEU A C 1
ATOM 1656 O O . LEU A 1 223 ? 6.414 -24.394 -53.948 1.00 36.99 221 LEU A O 1
ATOM 1661 N N . ALA A 1 224 ? 6.161 -22.190 -53.524 1.00 32.71 222 ALA A N 1
ATOM 1662 C CA . ALA A 1 224 ? 7.611 -21.899 -53.532 1.00 36.86 222 ALA A CA 1
ATOM 1663 C C . ALA A 1 224 ? 8.369 -22.685 -52.452 1.00 42.19 222 ALA A C 1
ATOM 1664 O O . ALA A 1 224 ? 9.467 -23.192 -52.695 1.00 38.54 222 ALA A O 1
ATOM 1666 N N . PHE A 1 225 ? 7.774 -22.738 -51.261 1.00 38.11 223 PHE A N 1
ATOM 1667 C CA . PHE A 1 225 ? 8.255 -23.521 -50.123 1.00 38.48 223 PHE A CA 1
ATOM 1668 C C . PHE A 1 225 ? 8.398 -25.006 -50.486 1.00 36.56 223 PHE A C 1
ATOM 1669 O O . PHE A 1 225 ? 9.413 -25.617 -50.156 1.00 35.73 223 PHE A O 1
ATOM 1677 N N . GLN A 1 226 ? 7.367 -25.570 -51.127 1.00 33.89 224 GLN A N 1
ATOM 1678 C CA . GLN A 1 226 ? 7.325 -26.971 -51.521 1.00 35.66 224 GLN A CA 1
ATOM 1679 C C . GLN A 1 226 ? 8.333 -27.311 -52.630 1.00 44.24 224 GLN A C 1
ATOM 1680 O O . GLN A 1 226 ? 8.941 -28.392 -52.625 1.00 38.63 224 GLN A O 1
ATOM 1686 N N . ILE A 1 227 ? 8.489 -26.400 -53.583 1.00 36.07 225 ILE A N 1
ATOM 1687 C CA . ILE A 1 227 ? 9.503 -26.565 -54.633 1.00 38.88 225 ILE A CA 1
ATOM 1688 C C . ILE A 1 227 ? 10.904 -26.515 -53.998 1.00 41.43 225 ILE A C 1
ATOM 1689 O O . ILE A 1 227 ? 11.744 -27.387 -54.278 1.00 39.84 225 ILE A O 1
ATOM 1694 N N . GLN A 1 228 ? 11.125 -25.533 -53.115 1.00 37.67 226 GLN A N 1
ATOM 1695 C CA . GLN A 1 228 ? 12.401 -25.383 -52.395 1.00 40.91 226 GLN A CA 1
ATOM 1696 C C . GLN A 1 228 ? 12.764 -26.576 -51.493 1.00 42.38 226 GLN A C 1
ATOM 1697 O O . GLN A 1 228 ? 13.941 -26.955 -51.406 1.00 43.46 226 GLN A O 1
ATOM 1703 N N . ASP A 1 229 ? 11.763 -27.153 -50.831 1.00 35.72 227 ASP A N 1
ATOM 1704 C CA . ASP A 1 229 ? 11.920 -28.405 -50.072 1.00 39.37 227 ASP A CA 1
ATOM 1705 C C . ASP A 1 229 ? 12.520 -29.512 -50.922 1.00 42.74 227 ASP A C 1
ATOM 1706 O O . ASP A 1 229 ? 13.455 -30.182 -50.478 1.00 41.26 227 ASP A O 1
ATOM 1711 N N . ASP A 1 230 ? 11.963 -29.700 -52.121 1.00 39.53 228 ASP A N 1
ATOM 1712 C CA . ASP A 1 230 ? 12.396 -30.733 -53.064 1.00 44.90 228 ASP A CA 1
ATOM 1713 C C . ASP A 1 230 ? 13.807 -30.488 -53.571 1.00 48.25 228 ASP A C 1
ATOM 1714 O O . ASP A 1 230 ? 14.596 -31.426 -53.638 1.00 49.06 228 ASP A O 1
ATOM 1719 N N . ILE A 1 231 ? 14.112 -29.233 -53.924 1.00 50.62 229 ILE A N 1
ATOM 1720 C CA . ILE A 1 231 ? 15.464 -28.819 -54.329 1.00 52.53 229 ILE A CA 1
ATOM 1721 C C . ILE A 1 231 ? 16.485 -29.178 -53.254 1.00 56.20 229 ILE A C 1
ATOM 1722 O O . ILE A 1 231 ? 17.519 -29.778 -53.557 1.00 58.73 229 ILE A O 1
ATOM 1727 N N . LEU A 1 232 ? 16.167 -28.837 -52.005 1.00 56.98 230 LEU A N 1
ATOM 1728 C CA . LEU A 1 232 ? 17.001 -29.175 -50.851 1.00 60.75 230 LEU A CA 1
ATOM 1729 C C . LEU A 1 232 ? 17.122 -30.682 -50.569 1.00 63.77 230 LEU A C 1
ATOM 1730 O O . LEU A 1 232 ? 18.182 -31.147 -50.132 1.00 66.52 230 LEU A O 1
ATOM 1735 N N . ASP A 1 233 ? 16.050 -31.432 -50.822 1.00 64.80 231 ASP A N 1
ATOM 1736 C CA . ASP A 1 233 ? 16.069 -32.897 -50.697 1.00 68.28 231 ASP A CA 1
ATOM 1737 C C . ASP A 1 233 ? 16.994 -33.543 -51.726 1.00 72.85 231 ASP A C 1
ATOM 1738 O O . ASP A 1 233 ? 17.813 -34.396 -51.386 1.00 73.19 231 ASP A O 1
ATOM 1743 N N . GLU A 1 234 ? 16.848 -33.114 -52.980 1.00 73.47 232 GLU A N 1
ATOM 1744 C CA . GLU A 1 234 ? 17.684 -33.536 -54.102 1.00 72.75 232 GLU A CA 1
ATOM 1745 C C . GLU A 1 234 ? 19.188 -33.274 -53.870 1.00 74.38 232 GLU A C 1
ATOM 1746 O O . GLU A 1 234 ? 20.037 -34.100 -54.224 1.00 71.14 232 GLU A O 1
ATOM 1752 N N . GLU A 1 235 ? 19.505 -32.154 -53.229 1.00 75.12 233 GLU A N 1
ATOM 1753 C CA . GLU A 1 235 ? 20.890 -31.751 -53.031 1.00 78.82 233 GLU A CA 1
ATOM 1754 C C . GLU A 1 235 ? 21.644 -32.518 -51.935 1.00 82.68 233 GLU A C 1
ATOM 1755 O O . GLU A 1 235 ? 22.851 -32.344 -51.784 1.00 83.39 233 GLU A O 1
ATOM 1761 N N . SER A 1 236 ? 20.948 -33.372 -51.188 1.00 89.47 234 SER A N 1
ATOM 1762 C CA . SER A 1 236 ? 21.605 -34.215 -50.185 1.00 94.77 234 SER A CA 1
ATOM 1763 C C . SER A 1 236 ? 20.994 -35.614 -50.107 1.00 97.97 234 SER A C 1
ATOM 1764 O O . SER A 1 236 ? 19.811 -35.765 -49.806 1.00 100.14 234 SER A O 1
ATOM 1767 N N . ASP A 1 237 ? 21.808 -36.635 -50.372 1.00 101.44 235 ASP A N 1
ATOM 1768 C CA . ASP A 1 237 ? 21.327 -38.022 -50.401 1.00 103.54 235 ASP A CA 1
ATOM 1769 C C . ASP A 1 237 ? 22.135 -38.959 -49.501 1.00 103.06 235 ASP A C 1
ATOM 1770 O O . ASP A 1 237 ? 23.367 -38.948 -49.518 1.00 102.57 235 ASP A O 1
ATOM 1775 N N . LYS A 1 253 ? 8.390 -41.234 -54.964 1.00 70.96 251 LYS A N 1
ATOM 1776 C CA . LYS A 1 253 ? 7.502 -40.071 -54.976 1.00 72.49 251 LYS A CA 1
ATOM 1777 C C . LYS A 1 253 ? 7.953 -39.015 -55.989 1.00 68.17 251 LYS A C 1
ATOM 1778 O O . LYS A 1 253 ? 9.144 -38.696 -56.050 1.00 64.49 251 LYS A O 1
ATOM 1784 N N . PRO A 1 254 ? 7.001 -38.472 -56.785 1.00 64.73 252 PRO A N 1
ATOM 1785 C CA . PRO A 1 254 ? 7.317 -37.397 -57.731 1.00 58.09 252 PRO A CA 1
ATOM 1786 C C . PRO A 1 254 ? 7.776 -36.104 -57.046 1.00 55.73 252 PRO A C 1
ATOM 1787 O O . PRO A 1 254 ? 7.383 -35.805 -55.909 1.00 50.24 252 PRO A O 1
ATOM 1791 N N . ASN A 1 255 ? 8.634 -35.363 -57.736 1.00 45.61 253 ASN A N 1
ATOM 1792 C CA . ASN A 1 255 ? 9.205 -34.141 -57.197 1.00 45.47 253 ASN A CA 1
ATOM 1793 C C . ASN A 1 255 ? 9.636 -33.225 -58.333 1.00 45.34 253 ASN A C 1
ATOM 1794 O O . ASN A 1 255 ? 9.802 -33.678 -59.480 1.00 42.43 253 ASN A O 1
ATOM 1799 N N . TYR A 1 256 ? 9.828 -31.948 -58.001 1.00 42.72 254 TYR A N 1
ATOM 1800 C CA . TYR A 1 256 ? 10.163 -30.912 -58.987 1.00 45.26 254 TYR A CA 1
ATOM 1801 C C . TYR A 1 256 ? 11.510 -31.116 -59.716 1.00 40.02 254 TYR A C 1
ATOM 1802 O O . TYR A 1 256 ? 11.520 -31.050 -60.950 1.00 43.02 254 TYR A O 1
ATOM 1811 N N . PRO A 1 257 ? 12.630 -31.366 -58.982 1.00 43.58 255 PRO A N 1
ATOM 1812 C CA . PRO A 1 257 ? 13.890 -31.586 -59.734 1.00 44.08 255 PRO A CA 1
ATOM 1813 C C . PRO A 1 257 ? 13.872 -32.788 -60.675 1.00 46.51 255 PRO A C 1
ATOM 1814 O O . PRO A 1 257 ? 14.490 -32.722 -61.736 1.00 52.20 255 PRO A O 1
ATOM 1818 N N . ALA A 1 258 ? 13.128 -33.837 -60.319 1.00 46.85 256 ALA A N 1
ATOM 1819 C CA . ALA A 1 258 ? 13.038 -35.040 -61.141 1.00 49.01 256 ALA A CA 1
ATOM 1820 C C . ALA A 1 258 ? 12.211 -34.809 -62.388 1.00 54.91 256 ALA A C 1
ATOM 1821 O O . ALA A 1 258 ? 12.460 -35.422 -63.426 1.00 58.76 256 ALA A O 1
ATOM 1823 N N . LEU 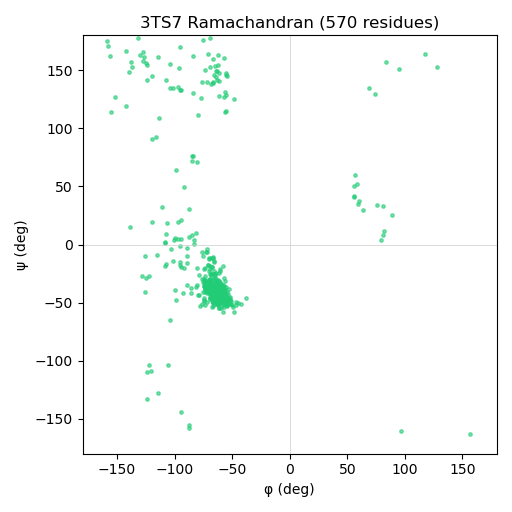A 1 259 ? 11.223 -33.926 -62.289 1.00 48.50 257 LEU A N 1
ATOM 1824 C CA . LEU A 1 259 ? 10.355 -33.674 -63.417 1.00 43.82 257 LEU A CA 1
ATOM 1825 C C . LEU A 1 259 ? 10.939 -32.622 -64.359 1.00 44.80 257 LEU A C 1
ATOM 1826 O O . LEU A 1 259 ? 10.794 -32.742 -65.571 1.00 46.00 257 LEU A O 1
ATOM 1831 N N . LEU A 1 260 ? 11.594 -31.598 -63.806 1.00 40.04 258 LEU A N 1
ATOM 1832 C CA . LEU A 1 260 ? 11.980 -30.422 -64.594 1.00 45.50 258 LEU A CA 1
ATOM 1833 C C . LEU A 1 260 ? 13.482 -30.314 -64.863 1.00 44.07 258 LEU A C 1
ATOM 1834 O O . LEU A 1 260 ? 13.904 -29.571 -65.741 1.00 47.45 258 LEU A O 1
ATOM 1839 N N . GLY A 1 261 ? 14.270 -31.034 -64.079 1.00 45.26 259 GLY A N 1
ATOM 1840 C CA . GLY A 1 261 ? 15.683 -30.759 -63.963 1.00 45.30 259 GLY A CA 1
ATOM 1841 C C . GLY A 1 261 ? 15.857 -29.867 -62.760 1.00 49.53 259 GLY A C 1
ATOM 1842 O O . GLY A 1 261 ? 14.947 -29.102 -62.409 1.00 52.64 259 GLY A O 1
ATOM 1843 N N . LEU A 1 262 ? 17.020 -29.970 -62.121 1.00 45.87 260 LEU A N 1
ATOM 1844 C CA . LEU A 1 262 ? 17.350 -29.132 -60.980 1.00 50.05 260 LEU A CA 1
ATOM 1845 C C . LEU A 1 262 ? 17.255 -27.641 -61.334 1.00 52.45 260 LEU A C 1
ATOM 1846 O O . LEU A 1 262 ? 16.768 -26.838 -60.524 1.00 45.58 260 LEU A O 1
ATOM 1851 N N . SER A 1 263 ? 17.698 -27.293 -62.545 1.00 50.40 261 SER A N 1
ATOM 1852 C CA . SER A 1 263 ? 17.639 -25.919 -63.049 1.00 50.86 261 SER A CA 1
ATOM 1853 C C . SER A 1 263 ? 16.229 -25.435 -63.280 1.00 45.97 261 SER A C 1
ATOM 1854 O O . SER A 1 263 ? 15.897 -24.300 -62.937 1.00 47.59 261 SER A O 1
ATOM 1857 N N . GLY A 1 264 ? 15.423 -26.288 -63.900 1.00 44.89 262 GLY A N 1
ATOM 1858 C CA . GLY A 1 264 ? 14.004 -26.027 -64.108 1.00 49.64 262 GLY A CA 1
ATOM 1859 C C . GLY A 1 264 ? 13.301 -25.754 -62.789 1.00 46.38 262 GLY A C 1
ATOM 1860 O O . GLY A 1 264 ? 12.572 -24.768 -62.669 1.00 51.42 262 GLY A O 1
ATOM 1861 N N . ALA A 1 265 ? 13.573 -26.599 -61.796 1.00 45.58 263 ALA A N 1
ATOM 1862 C CA . ALA A 1 265 ? 12.970 -26.486 -60.465 1.00 41.95 263 ALA A CA 1
ATOM 1863 C C . ALA A 1 265 ? 13.409 -25.229 -59.721 1.00 42.40 263 ALA A C 1
ATOM 1864 O O . ALA A 1 265 ? 12.570 -24.523 -59.156 1.00 43.16 263 ALA A O 1
ATOM 1866 N N . LYS A 1 266 ? 14.706 -24.925 -59.746 1.00 45.56 264 LYS A N 1
ATOM 1867 C CA . LYS A 1 266 ? 15.237 -23.705 -59.106 1.00 47.47 264 LYS A CA 1
ATOM 1868 C C . LYS A 1 266 ? 14.606 -22.447 -59.691 1.00 49.50 264 LYS A C 1
ATOM 1869 O O . LYS A 1 266 ? 14.273 -21.505 -58.958 1.00 47.27 264 LYS A O 1
ATOM 1875 N N . GLU A 1 267 ? 14.429 -22.460 -61.010 1.00 44.87 265 GLU A N 1
ATOM 1876 C CA . GLU A 1 267 ? 13.813 -21.366 -61.742 1.00 47.76 265 GLU A CA 1
ATOM 1877 C C . GLU A 1 267 ? 12.336 -21.209 -61.367 1.00 43.92 265 GLU A C 1
ATOM 1878 O O . GLU A 1 267 ? 11.864 -20.088 -61.192 1.00 44.93 265 GLU A O 1
ATOM 1884 N N . LYS A 1 268 ? 11.623 -22.329 -61.234 1.00 40.65 266 LYS A N 1
ATOM 1885 C CA . LYS A 1 268 ? 10.216 -22.303 -60.821 1.00 44.15 266 LYS A CA 1
ATOM 1886 C C . LYS A 1 268 ? 10.034 -21.788 -59.372 1.00 39.12 266 LYS A C 1
ATOM 1887 O O . LYS A 1 268 ? 9.116 -20.999 -59.118 1.00 39.07 266 LYS A O 1
ATOM 1893 N N . ALA A 1 269 ? 10.923 -22.212 -58.461 1.00 36.47 267 ALA A N 1
ATOM 1894 C CA . ALA A 1 269 ? 10.985 -21.700 -57.079 1.00 33.60 267 ALA A CA 1
ATOM 1895 C C . ALA A 1 269 ? 11.139 -20.184 -57.050 1.00 43.55 267 ALA A C 1
ATOM 1896 O O . ALA A 1 269 ? 10.437 -19.489 -56.308 1.00 43.15 267 ALA A O 1
ATOM 1898 N N . GLU A 1 270 ? 12.071 -19.694 -57.863 1.00 40.67 268 GLU A N 1
ATOM 1899 C CA . GLU A 1 270 ? 12.343 -18.274 -58.030 1.00 45.58 268 GLU A CA 1
ATOM 1900 C C . GLU A 1 270 ? 11.104 -17.515 -58.540 1.00 36.75 268 GLU A C 1
ATOM 1901 O O . GLU A 1 270 ? 10.717 -16.494 -57.960 1.00 43.73 268 GLU A O 1
ATOM 1907 N N . GLU A 1 271 ? 10.484 -18.033 -59.599 1.00 38.82 269 GLU A N 1
ATOM 1908 C CA . GLU A 1 271 ? 9.299 -17.418 -60.206 1.00 43.92 269 GLU A CA 1
ATOM 1909 C C . GLU A 1 271 ? 8.134 -17.327 -59.238 1.00 43.44 269 GLU A C 1
ATOM 1910 O O . GLU A 1 271 ? 7.453 -16.289 -59.169 1.00 36.19 269 GLU A O 1
ATOM 1916 N N . MET A 1 272 ? 7.897 -18.416 -58.507 1.00 38.27 270 MET A N 1
ATOM 1917 C CA . MET A 1 272 ? 6.874 -18.422 -57.450 1.00 35.99 270 MET A CA 1
ATOM 1918 C C . MET A 1 272 ? 7.157 -17.374 -56.358 1.00 36.67 270 MET A C 1
ATOM 1919 O O . MET A 1 272 ? 6.242 -16.652 -55.953 1.00 36.03 270 MET A O 1
ATOM 1924 N N . HIS A 1 273 ? 8.415 -17.268 -55.914 1.00 31.31 271 HIS A N 1
ATOM 1925 C CA . HIS A 1 273 ? 8.781 -16.262 -54.905 1.00 35.57 271 HIS A CA 1
ATOM 1926 C C . HIS A 1 273 ? 8.457 -14.845 -55.410 1.00 41.24 271 HIS A C 1
ATOM 1927 O O . HIS A 1 273 ? 7.827 -14.032 -54.695 1.00 37.84 271 HIS A O 1
ATOM 1934 N N . GLU A 1 274 ? 8.849 -14.563 -56.651 1.00 36.20 272 GLU A N 1
ATOM 1935 C CA . GLU A 1 274 ? 8.634 -13.234 -57.225 1.00 40.58 272 GLU A CA 1
ATOM 1936 C C . GLU A 1 274 ? 7.141 -12.936 -57.428 1.00 34.58 272 GLU A C 1
ATOM 1937 O O . GLU A 1 274 ? 6.679 -11.828 -57.101 1.00 38.72 272 GLU A O 1
ATOM 1943 N N . ALA A 1 275 ? 6.388 -13.920 -57.913 1.00 34.02 273 ALA A N 1
ATOM 1944 C CA . ALA A 1 275 ? 4.935 -13.757 -58.091 1.00 37.80 273 ALA A CA 1
ATOM 1945 C C . ALA A 1 275 ? 4.223 -13.474 -56.771 1.00 39.34 273 ALA A C 1
ATOM 1946 O O . ALA A 1 275 ? 3.256 -12.709 -56.752 1.00 40.01 273 ALA A O 1
ATOM 1948 N N . ALA A 1 276 ? 4.707 -14.076 -55.681 1.00 34.18 274 ALA A N 1
ATOM 1949 C CA . ALA A 1 276 ? 4.145 -13.821 -54.360 1.00 34.49 274 ALA A CA 1
ATOM 1950 C C . ALA A 1 276 ? 4.386 -12.380 -53.948 1.00 38.09 274 ALA A C 1
ATOM 1951 O O . ALA A 1 276 ? 3.491 -11.750 -53.402 1.00 32.37 274 ALA A O 1
ATOM 1953 N N . LEU A 1 277 ? 5.584 -11.854 -54.219 1.00 32.84 275 LEU A N 1
ATOM 1954 C CA . LEU A 1 277 ? 5.903 -10.466 -53.864 1.00 41.38 275 LEU A CA 1
ATOM 1955 C C . LEU A 1 277 ? 5.230 -9.446 -54.787 1.00 38.73 275 LEU A C 1
ATOM 1956 O O . LEU A 1 277 ? 4.922 -8.338 -54.354 1.00 43.66 275 LEU A O 1
ATOM 1961 N N . GLU A 1 278 ? 4.998 -9.827 -56.043 1.00 39.00 276 GLU A N 1
ATOM 1962 C CA . GLU A 1 278 ? 4.268 -8.971 -56.981 1.00 40.53 276 GLU A CA 1
ATOM 1963 C C . GLU A 1 278 ? 2.851 -8.686 -56.510 1.00 36.98 276 GLU A C 1
ATOM 1964 O O . GLU A 1 278 ? 2.340 -7.604 -56.736 1.00 40.48 276 GLU A O 1
ATOM 1970 N N . SER A 1 279 ? 2.241 -9.662 -55.839 1.00 38.96 277 SER A N 1
ATOM 1971 C CA . SER A 1 279 ? 0.871 -9.557 -55.355 1.00 39.22 277 SER A CA 1
ATOM 1972 C C . SER A 1 279 ? 0.715 -8.469 -54.300 1.00 45.72 277 SER A C 1
ATOM 1973 O O . SER A 1 279 ? -0.369 -7.910 -54.135 1.00 49.75 277 SER A O 1
ATOM 1976 N N . LEU A 1 280 ? 1.801 -8.152 -53.600 1.00 40.89 278 LEU A N 1
ATOM 1977 C CA . LEU A 1 280 ? 1.777 -7.152 -52.538 1.00 46.27 278 LEU A CA 1
ATOM 1978 C C . LEU A 1 280 ? 2.013 -5.751 -53.100 1.00 58.85 278 LEU A C 1
ATOM 1979 O O . LEU A 1 280 ? 2.572 -4.872 -52.416 1.00 64.85 278 LEU A O 1
ATOM 1984 N N . ALA A 1 281 ? 1.576 -5.561 -54.347 1.00 61.95 279 ALA A N 1
ATOM 1985 C CA . ALA A 1 281 ? 1.773 -4.326 -55.100 1.00 62.95 279 ALA A CA 1
ATOM 1986 C C . ALA A 1 281 ? 1.203 -3.124 -54.386 1.00 63.99 279 ALA A C 1
ATOM 1987 O O . ALA A 1 281 ? 0.064 -3.146 -53.886 1.00 63.92 279 ALA A O 1
ATOM 1989 N N . GLY A 1 282 ? 2.050 -2.126 -54.228 1.00 62.08 280 GLY A N 1
ATOM 1990 C CA . GLY A 1 282 ? 1.684 -0.816 -53.735 1.00 54.96 280 GLY A CA 1
ATOM 1991 C C . GLY A 1 282 ? 1.584 -0.591 -52.253 1.00 55.16 280 GLY A C 1
ATOM 1992 O O . GLY A 1 282 ? 1.471 0.547 -51.817 1.00 53.00 280 GLY A O 1
ATOM 1993 N N A PHE A 1 283 ? 1.670 -1.666 -51.486 0.50 52.68 281 PHE A N 1
ATOM 1994 N N B PHE A 1 283 ? 1.667 -1.656 -51.470 0.50 48.83 281 PHE A N 1
ATOM 1995 C CA A PHE A 1 283 ? 1.616 -1.535 -50.056 0.50 51.14 281 PHE A CA 1
ATOM 1996 C CA B PHE A 1 283 ? 1.535 -1.516 -50.044 0.50 42.60 281 PHE A CA 1
ATOM 1997 C C A PHE A 1 283 ? 2.844 -0.743 -49.676 0.50 52.59 281 PHE A C 1
ATOM 1998 C C B PHE A 1 283 ? 2.714 -0.701 -49.623 0.50 43.50 281 PHE A C 1
ATOM 1999 O O A PHE A 1 283 ? 3.870 -0.782 -50.349 0.50 49.69 281 PHE A O 1
ATOM 2000 O O B PHE A 1 283 ? 2.698 -0.041 -48.619 0.50 36.21 281 PHE A O 1
ATOM 2015 N N A GLY A 1 284 ? 2.729 -0.006 -48.595 0.50 51.08 282 GLY A N 1
ATOM 2016 N N B GLY A 1 284 ? 3.769 -0.805 -50.404 0.50 41.86 282 GLY A N 1
ATOM 2017 C CA A GLY A 1 284 ? 3.828 0.794 -48.116 0.50 50.40 282 GLY A CA 1
ATOM 2018 C CA B GLY A 1 284 ? 5.001 -0.173 -50.060 0.50 41.55 282 GLY A CA 1
ATOM 2019 C C A GLY A 1 284 ? 4.701 -0.107 -47.283 0.50 46.34 282 GLY A C 1
ATOM 2020 C C B GLY A 1 284 ? 5.432 -0.773 -48.755 0.50 44.83 282 GLY A C 1
ATOM 2021 O O A GLY A 1 284 ? 4.658 -1.317 -47.397 0.50 40.25 282 GLY A O 1
ATOM 2022 O O B GLY A 1 284 ? 5.518 -1.978 -48.639 0.50 42.98 282 GLY A O 1
ATOM 2023 N N A PRO A 1 285 ? 5.459 0.488 -46.396 0.50 52.40 283 PRO A N 1
ATOM 2024 N N B PRO A 1 285 ? 5.705 0.081 -47.788 0.50 48.99 283 PRO A N 1
ATOM 2025 C CA A PRO A 1 285 ? 6.348 -0.283 -45.552 0.50 56.18 283 PRO A CA 1
ATOM 2026 C CA B PRO A 1 285 ? 6.196 -0.288 -46.472 0.50 54.03 283 PRO A CA 1
ATOM 2027 C C A PRO A 1 285 ? 5.354 -1.152 -44.847 0.50 58.79 283 PRO A C 1
ATOM 2028 C C B PRO A 1 285 ? 5.227 -1.013 -45.619 0.50 51.80 283 PRO A C 1
ATOM 2029 O O A PRO A 1 285 ? 5.688 -2.023 -44.062 0.50 58.14 283 PRO A O 1
ATOM 2030 O O B PRO A 1 285 ? 5.611 -1.631 -44.651 0.50 48.14 283 PRO A O 1
ATOM 2037 N N A GLU A 1 286 ? 4.093 -0.876 -45.147 0.50 60.29 284 GLU A N 1
ATOM 2038 N N B GLU A 1 286 ? 3.964 -0.884 -45.922 0.50 55.04 284 GLU A N 1
ATOM 2039 C CA A GLU A 1 286 ? 2.996 -1.599 -44.548 0.50 59.70 284 GLU A CA 1
ATOM 2040 C CA B GLU A 1 286 ? 2.964 -1.430 -45.029 0.50 57.27 284 GLU A CA 1
ATOM 2041 C C A GLU A 1 286 ? 3.126 -3.092 -44.829 0.50 55.40 284 GLU A C 1
ATOM 2042 C C B GLU A 1 286 ? 3.158 -2.943 -44.918 0.50 55.33 284 GLU A C 1
ATOM 2043 O O A GLU A 1 286 ? 2.969 -3.880 -43.912 0.50 50.17 284 GLU A O 1
ATOM 2044 O O B GLU A 1 286 ? 3.054 -3.554 -43.885 0.50 55.83 284 GLU A O 1
ATOM 2047 N N . ALA A 1 287 ? 3.450 -3.510 -46.050 1.00 53.58 285 ALA A N 1
ATOM 2048 C CA . ALA A 1 287 ? 3.665 -4.943 -46.190 1.00 50.52 285 ALA A CA 1
ATOM 2049 C C . ALA A 1 287 ? 5.107 -5.449 -46.056 1.00 46.81 285 ALA A C 1
ATOM 2050 O O . ALA A 1 287 ? 5.439 -6.502 -46.604 1.00 40.01 285 ALA A O 1
ATOM 2052 N N . ASP A 1 288 ? 5.957 -4.738 -45.324 1.00 47.46 286 ASP A N 1
ATOM 2053 C CA . ASP A 1 288 ? 7.334 -5.206 -45.133 1.00 48.71 286 ASP A CA 1
ATOM 2054 C C . ASP A 1 288 ? 7.413 -6.528 -44.369 1.00 45.12 286 ASP A C 1
ATOM 2055 O O . ASP A 1 288 ? 8.234 -7.379 -44.682 1.00 42.79 286 ASP A O 1
ATOM 2060 N N . LEU A 1 289 ? 6.512 -6.723 -43.412 1.00 46.45 287 LEU A N 1
ATOM 2061 C CA . LEU A 1 289 ? 6.480 -7.956 -42.643 1.00 40.10 287 LEU A CA 1
ATOM 2062 C C . LEU A 1 289 ? 6.185 -9.189 -43.490 1.00 38.36 287 LEU A C 1
ATOM 2063 O O . LEU A 1 289 ? 6.829 -10.235 -43.332 1.00 34.84 287 LEU A O 1
ATOM 2068 N N . LEU A 1 290 ? 5.212 -9.075 -44.390 1.00 35.26 288 LEU A N 1
ATOM 2069 C CA . LEU A 1 290 ? 4.892 -10.186 -45.289 1.00 29.83 288 LEU A CA 1
ATOM 2070 C C . LEU A 1 290 ? 5.998 -10.486 -46.292 1.00 31.68 288 LEU A C 1
ATOM 2071 O O . LEU A 1 290 ? 6.215 -11.636 -46.631 1.00 33.20 288 LEU A O 1
ATOM 2076 N N . ARG A 1 291 ? 6.671 -9.452 -46.788 1.00 32.45 289 ARG A N 1
ATOM 2077 C CA . ARG A 1 291 ? 7.834 -9.647 -47.652 1.00 30.00 289 ARG A CA 1
ATOM 2078 C C . ARG A 1 291 ? 8.947 -10.406 -46.904 1.00 31.93 289 ARG A C 1
ATOM 2079 O O . ARG A 1 291 ? 9.480 -11.390 -47.408 1.00 34.54 289 ARG A O 1
ATOM 2087 N N . GLU A 1 292 ? 9.249 -9.951 -45.692 1.00 29.96 290 GLU A N 1
ATOM 2088 C CA . GLU A 1 292 ? 10.269 -10.555 -44.826 1.00 32.09 290 GLU A CA 1
ATOM 2089 C C . GLU A 1 292 ? 9.912 -12.001 -44.443 1.00 35.69 290 GLU A C 1
ATOM 2090 O O . GLU A 1 292 ? 10.776 -12.877 -44.445 1.00 35.22 290 GLU A O 1
ATOM 2096 N N . LEU A 1 293 ? 8.635 -12.249 -44.146 1.00 37.63 291 LEU A N 1
ATOM 2097 C CA . LEU A 1 293 ? 8.140 -13.606 -43.890 1.00 38.67 291 LEU A CA 1
ATOM 2098 C C . LEU A 1 293 ? 8.302 -14.578 -45.051 1.00 41.10 291 LEU A C 1
ATOM 2099 O O . LEU A 1 293 ? 8.617 -15.740 -44.826 1.00 38.28 291 LEU A O 1
ATOM 2104 N N . ALA A 1 294 ? 8.039 -14.109 -46.271 1.00 36.09 292 ALA A N 1
ATOM 2105 C CA . ALA A 1 294 ? 8.182 -14.910 -47.485 1.00 43.47 292 ALA A CA 1
ATOM 2106 C C . ALA A 1 294 ? 9.627 -15.316 -47.702 1.00 44.87 292 ALA A C 1
ATOM 2107 O O . ALA A 1 294 ? 9.894 -16.461 -48.032 1.00 48.04 292 ALA A O 1
ATOM 2109 N N . ARG A 1 295 ? 10.545 -14.369 -47.513 1.00 41.96 293 ARG A N 1
ATOM 2110 C CA . ARG A 1 295 ? 11.990 -14.618 -47.597 1.00 45.89 293 ARG A CA 1
ATOM 2111 C C . ARG A 1 295 ? 12.385 -15.673 -46.544 1.00 52.26 293 ARG A C 1
ATOM 2112 O O . ARG A 1 295 ? 13.143 -16.611 -46.819 1.00 50.71 293 ARG A O 1
ATOM 2120 N N . PHE A 1 296 ? 11.819 -15.521 -45.353 1.00 49.00 294 PHE A N 1
ATOM 2121 C CA . PHE A 1 296 ? 12.040 -16.444 -44.250 1.00 49.28 294 PHE A CA 1
ATOM 2122 C C . PHE A 1 296 ? 11.425 -17.847 -44.428 1.00 48.20 294 PHE A C 1
ATOM 2123 O O . PHE A 1 296 ? 12.081 -18.836 -44.130 1.00 49.56 294 PHE A O 1
ATOM 2131 N N . ILE A 1 297 ? 10.173 -17.919 -44.889 1.00 50.09 295 ILE A N 1
ATOM 2132 C CA . ILE A 1 297 ? 9.448 -19.178 -45.109 1.00 49.47 295 ILE A CA 1
ATOM 2133 C C . ILE A 1 297 ? 10.070 -20.011 -46.234 1.00 56.83 295 ILE A C 1
ATOM 2134 O O . ILE A 1 297 ? 10.245 -21.230 -46.078 1.00 50.75 295 ILE A O 1
ATOM 2139 N N . ILE A 1 298 ? 10.403 -19.344 -47.345 1.00 60.57 296 ILE A N 1
ATOM 2140 C CA . ILE A 1 298 ? 10.919 -20.007 -48.553 1.00 66.07 296 ILE A CA 1
ATOM 2141 C C . ILE A 1 298 ? 12.352 -20.489 -48.344 1.00 69.82 296 ILE A C 1
ATOM 2142 O O . ILE A 1 298 ? 12.701 -21.588 -48.771 1.00 69.44 296 ILE A O 1
ATOM 2147 N N . GLN A 1 299 ? 13.168 -19.680 -47.672 1.00 74.77 297 GLN A N 1
ATOM 2148 C CA . GLN A 1 299 ? 14.602 -19.966 -47.578 1.00 79.93 297 GLN A CA 1
ATOM 2149 C C . GLN A 1 299 ? 15.072 -20.631 -46.278 1.00 82.19 297 GLN A C 1
ATOM 2150 O O . GLN A 1 299 ? 15.927 -21.516 -46.312 1.00 81.34 297 GLN A O 1
ATOM 2156 N N . ARG A 1 300 ? 14.515 -20.223 -45.143 1.00 87.18 298 ARG A N 1
ATOM 2157 C CA . ARG A 1 300 ? 14.968 -20.752 -43.851 1.00 92.00 298 ARG A CA 1
ATOM 2158 C C . ARG A 1 300 ? 14.070 -21.868 -43.314 1.00 95.82 298 ARG A C 1
ATOM 2159 O O . ARG A 1 300 ? 14.571 -22.918 -42.909 1.00 97.80 298 ARG A O 1
ATOM 2167 N N . GLN A 1 301 ? 12.752 -21.648 -43.332 1.00 99.36 299 GLN A N 1
ATOM 2168 C CA . GLN A 1 301 ? 11.767 -22.636 -42.843 1.00 103.16 299 GLN A CA 1
ATOM 2169 C C . GLN A 1 301 ? 11.620 -23.889 -43.718 1.00 106.31 299 GLN A C 1
ATOM 2170 O O . GLN A 1 301 ? 10.988 -24.869 -43.307 1.00 103.50 299 GLN A O 1
ATOM 2176 N N . SER A 1 302 ? 12.203 -23.841 -44.917 1.00 112.89 300 SER A N 1
ATOM 2177 C CA . SER A 1 302 ? 12.237 -24.978 -45.840 1.00 115.85 300 SER A CA 1
ATOM 2178 C C . SER A 1 302 ? 13.464 -25.873 -45.618 1.00 117.16 300 SER A C 1
ATOM 2179 O O . SER A 1 302 ? 13.380 -27.095 -45.771 1.00 118.00 300 SER A O 1
ATOM 2182 N N . ALA A 1 303 ? 14.591 -25.256 -45.256 1.00 118.03 301 ALA A N 1
ATOM 2183 C CA . ALA A 1 303 ? 15.832 -25.975 -44.946 1.00 118.28 301 ALA A CA 1
ATOM 2184 C C . ALA A 1 303 ? 15.945 -26.297 -43.450 1.00 118.55 301 ALA A C 1
ATOM 2185 O O . ALA A 1 303 ? 16.987 -26.037 -42.839 1.00 119.56 301 ALA A O 1
ATOM 2187 N N . GLU A 1 304 ? 14.886 -26.872 -42.869 1.00 116.80 302 GLU A N 1
ATOM 2188 C CA . GLU A 1 304 ? 14.796 -27.016 -41.406 1.00 114.13 302 GLU A CA 1
ATOM 2189 C C . GLU A 1 304 ? 15.066 -28.407 -40.842 1.00 116.42 302 GLU A C 1
ATOM 2190 O O . GLU A 1 304 ? 16.037 -28.589 -40.113 1.00 116.42 302 GLU A O 1
ATOM 2196 N N . ASN A 1 305 ? 14.214 -29.386 -41.153 1.00 118.79 303 ASN A N 1
ATOM 2197 C CA . ASN A 1 305 ? 14.471 -30.766 -40.703 1.00 120.96 303 ASN A CA 1
ATOM 2198 C C . ASN A 1 305 ? 15.615 -31.439 -41.477 1.00 121.65 303 ASN A C 1
ATOM 2199 O O . ASN A 1 305 ? 16.045 -32.548 -41.142 1.00 122.46 303 ASN A O 1
ATOM 2204 N N . LEU A 1 306 ? 16.101 -30.737 -42.502 1.00 122.22 304 LEU A N 1
ATOM 2205 C CA . LEU A 1 306 ? 17.349 -31.059 -43.184 1.00 121.89 304 LEU A CA 1
ATOM 2206 C C . LEU A 1 306 ? 18.546 -30.503 -42.400 1.00 122.44 304 LEU A C 1
ATOM 2207 O O . LEU A 1 306 ? 19.597 -31.145 -42.346 1.00 123.50 304 LEU A O 1
ATOM 2212 N N . TYR A 1 307 ? 18.371 -29.318 -41.799 1.00 122.59 305 TYR A N 1
ATOM 2213 C CA . TYR A 1 307 ? 19.411 -28.636 -41.002 1.00 122.22 305 TYR A CA 1
ATOM 2214 C C . TYR A 1 307 ? 19.814 -29.450 -39.770 1.00 121.01 305 TYR A C 1
ATOM 2215 O O . TYR A 1 307 ? 20.991 -29.487 -39.404 1.00 122.35 305 TYR A O 1
ATOM 2224 N N . PHE A 1 308 ? 18.832 -30.095 -39.140 1.00 118.74 306 PHE A N 1
ATOM 2225 C CA . PHE A 1 308 ? 19.044 -30.769 -37.856 1.00 115.43 306 PHE A CA 1
ATOM 2226 C C . PHE A 1 308 ? 18.979 -32.307 -37.936 1.00 115.26 306 PHE A C 1
ATOM 2227 O O . PHE A 1 308 ? 18.560 -32.969 -36.980 1.00 115.12 306 PHE A O 1
ATOM 2235 N N . GLN A 1 309 ? 19.405 -32.861 -39.074 1.00 114.22 307 GLN A N 1
ATOM 2236 C CA . GLN A 1 309 ? 19.513 -34.313 -39.269 1.00 112.09 307 GLN A CA 1
ATOM 2237 C C . GLN A 1 309 ? 20.766 -34.689 -40.051 1.00 111.22 307 GLN A C 1
ATOM 2238 O O . GLN A 1 309 ? 21.874 -34.292 -39.693 1.00 111.62 307 GLN A O 1
ATOM 2244 N N . ASN B 1 4 ? -53.548 -44.884 -38.550 1.00 61.26 2 ASN B N 1
ATOM 2245 C CA . ASN B 1 4 ? -52.901 -45.065 -37.217 1.00 60.47 2 ASN B CA 1
ATOM 2246 C C . ASN B 1 4 ? -51.428 -44.608 -37.237 1.00 58.30 2 ASN B C 1
ATOM 2247 O O . ASN B 1 4 ? -50.744 -44.778 -38.260 1.00 48.01 2 ASN B O 1
ATOM 2252 N N . PRO B 1 5 ? -50.927 -44.050 -36.108 1.00 58.82 3 PRO B N 1
ATOM 2253 C CA . PRO B 1 5 ? -49.567 -43.488 -36.108 1.00 56.59 3 PRO B CA 1
ATOM 2254 C C . PRO B 1 5 ? -48.413 -44.477 -36.422 1.00 54.95 3 PRO B C 1
ATOM 2255 O O . PRO B 1 5 ? -47.357 -44.043 -36.884 1.00 49.18 3 PRO B O 1
ATOM 2259 N N . GLU B 1 6 ? -48.620 -45.777 -36.218 1.00 51.91 4 GLU B N 1
ATOM 2260 C CA . GLU B 1 6 ? -47.560 -46.760 -36.476 1.00 56.76 4 GLU B CA 1
ATOM 2261 C C . GLU B 1 6 ? -47.314 -47.007 -37.967 1.00 57.39 4 GLU B C 1
ATOM 2262 O O . GLU B 1 6 ? -46.167 -47.248 -38.389 1.00 50.16 4 GLU B O 1
ATOM 2268 N N . ARG B 1 7 ? -48.394 -46.963 -38.749 1.00 57.28 5 ARG B N 1
ATOM 2269 C CA . ARG B 1 7 ? -48.309 -47.039 -40.204 1.00 53.82 5 ARG B CA 1
ATOM 2270 C C . ARG B 1 7 ? -47.748 -45.725 -40.747 1.00 48.07 5 ARG B C 1
ATOM 2271 O O . ARG B 1 7 ? -46.923 -45.723 -41.666 1.00 46.67 5 ARG B O 1
ATOM 2279 N N . SER B 1 8 ? -48.191 -44.614 -40.162 1.00 46.53 6 SER B N 1
ATOM 2280 C CA . SER B 1 8 ? -47.639 -43.301 -40.472 1.00 46.82 6 SER B CA 1
ATOM 2281 C C . SER B 1 8 ? -46.142 -43.215 -40.164 1.00 51.39 6 SER B C 1
ATOM 2282 O O . SER B 1 8 ? -45.418 -42.560 -40.919 1.00 44.10 6 SER B O 1
ATOM 2285 N N . LEU B 1 9 ? -45.690 -43.873 -39.084 1.00 37.55 7 LEU B N 1
ATOM 2286 C CA . LEU B 1 9 ? -44.266 -43.905 -38.774 1.00 44.78 7 LEU B CA 1
ATOM 2287 C C . LEU B 1 9 ? -43.545 -44.685 -39.846 1.00 41.41 7 LEU B C 1
ATOM 2288 O O . LEU B 1 9 ? -42.589 -44.179 -40.407 1.00 41.23 7 LEU B O 1
ATOM 2293 N N . SER B 1 10 ? -44.040 -45.886 -40.151 1.00 39.39 8 SER B N 1
ATOM 2294 C CA . SER B 1 10 ? -43.423 -46.764 -41.142 1.00 43.36 8 SER B CA 1
ATOM 2295 C C . SER B 1 10 ? -43.293 -46.094 -42.524 1.00 46.65 8 SER B C 1
ATOM 2296 O O . SER B 1 10 ? -42.245 -46.209 -43.191 1.00 41.38 8 SER B O 1
ATOM 2299 N N . ASP B 1 11 ? -44.344 -45.373 -42.916 1.00 43.53 9 ASP B N 1
ATOM 2300 C CA . ASP B 1 11 ? -44.363 -44.600 -44.163 1.00 50.30 9 ASP B CA 1
ATOM 2301 C C . ASP B 1 11 ? -43.355 -43.459 -44.107 1.00 53.24 9 ASP B C 1
ATOM 2302 O O . ASP B 1 11 ? -42.627 -43.203 -45.075 1.00 48.90 9 ASP B O 1
ATOM 2307 N N . PHE B 1 12 ? -43.328 -42.778 -42.964 1.00 44.72 10 PHE B N 1
ATOM 2308 C CA . PHE B 1 12 ? -42.431 -41.674 -42.779 1.00 45.04 10 PHE B CA 1
ATOM 2309 C C . PHE B 1 12 ? -40.988 -42.174 -42.842 1.00 39.68 10 PHE B C 1
ATOM 2310 O O . PHE B 1 12 ? -40.157 -41.555 -43.496 1.00 45.75 10 PHE B O 1
ATOM 2318 N N . MET B 1 13 ? -40.710 -43.306 -42.196 1.00 44.44 11 MET B N 1
ATOM 2319 C CA . MET B 1 13 ? -39.359 -43.881 -42.168 1.00 45.49 11 MET B CA 1
ATOM 2320 C C . MET B 1 13 ? -38.833 -44.215 -43.551 1.00 46.66 11 MET B C 1
ATOM 2321 O O . MET B 1 13 ? -37.748 -43.769 -43.919 1.00 43.01 11 MET B O 1
ATOM 2326 N N . ARG B 1 14 ? -39.604 -45.009 -44.294 1.00 45.64 12 ARG B N 1
ATOM 2327 C CA . ARG B 1 14 ? -39.226 -45.465 -45.627 1.00 50.51 12 ARG B CA 1
ATOM 2328 C C . ARG B 1 14 ? -38.946 -44.270 -46.530 1.00 48.74 12 ARG B C 1
ATOM 2329 O O . ARG B 1 14 ? -37.901 -44.212 -47.168 1.00 51.43 12 ARG B O 1
ATOM 2337 N N . SER B 1 15 ? -39.871 -43.312 -46.534 1.00 43.37 13 SER B N 1
ATOM 2338 C CA . SER B 1 15 ? -39.751 -42.095 -47.326 1.00 49.55 13 SER B CA 1
ATOM 2339 C C . SER B 1 15 ? -38.536 -41.221 -46.947 1.00 49.89 13 SER B C 1
ATOM 2340 O O . SER B 1 15 ? -37.829 -40.735 -47.827 1.00 51.10 13 SER B O 1
ATOM 2343 N N . SER B 1 16 ? -38.290 -41.035 -45.648 1.00 44.71 14 SER B N 1
ATOM 2344 C CA . SER B 1 16 ? -37.155 -40.229 -45.183 1.00 42.24 14 SER B CA 1
ATOM 2345 C C . SER B 1 16 ? -35.808 -40.877 -45.484 1.00 41.98 14 SER B C 1
ATOM 2346 O O . SER B 1 16 ? -34.835 -40.182 -45.784 1.00 45.97 14 SER B O 1
ATOM 2349 N N . GLN B 1 17 ? -35.761 -42.204 -45.414 1.00 40.37 15 GLN B N 1
ATOM 2350 C CA . GLN B 1 17 ? -34.545 -42.943 -45.716 1.00 46.17 15 GLN B CA 1
ATOM 2351 C C . GLN B 1 17 ? -34.157 -42.830 -47.195 1.00 48.14 15 GLN B C 1
ATOM 2352 O O . GLN B 1 17 ? -32.974 -42.763 -47.518 1.00 49.01 15 GLN B O 1
ATOM 2358 N N . GLU B 1 18 ? -35.151 -42.796 -48.080 1.00 47.84 16 GLU B N 1
ATOM 2359 C CA . GLU B 1 18 ? -34.902 -42.557 -49.499 1.00 48.38 16 GLU B CA 1
ATOM 2360 C C . GLU B 1 18 ? -34.499 -41.109 -49.770 1.00 47.25 16 GLU B C 1
ATOM 2361 O O . GLU B 1 18 ? -33.580 -40.858 -50.557 1.00 45.21 16 GLU B O 1
ATOM 2367 N N . ARG B 1 19 ? -35.177 -40.170 -49.109 1.00 47.37 17 ARG B N 1
ATOM 2368 C CA . ARG B 1 19 ? -34.878 -38.740 -49.239 1.00 44.47 17 ARG B CA 1
ATOM 2369 C C . ARG B 1 19 ? -33.469 -38.397 -48.737 1.00 45.61 17 ARG B C 1
ATOM 2370 O O . ARG B 1 19 ? -32.741 -37.649 -49.396 1.00 43.04 17 ARG B O 1
ATOM 2378 N N . VAL B 1 20 ? -33.071 -38.960 -47.596 1.00 39.65 18 VAL B N 1
ATOM 2379 C CA . VAL B 1 20 ? -31.701 -38.755 -47.103 1.00 39.11 18 VAL B CA 1
ATOM 2380 C C . VAL B 1 20 ? -30.642 -39.473 -47.978 1.00 41.30 18 VAL B C 1
ATOM 2381 O O . VAL B 1 20 ? -29.534 -38.964 -48.138 1.00 44.66 18 VAL B O 1
ATOM 2385 N N . GLU B 1 21 ? -30.981 -40.634 -48.547 1.00 41.58 19 GLU B N 1
ATOM 2386 C CA . GLU B 1 21 ? -30.048 -41.359 -49.403 1.00 42.89 19 GLU B CA 1
ATOM 2387 C C . GLU B 1 21 ? -29.634 -40.503 -50.603 1.00 43.06 19 GLU B C 1
ATOM 2388 O O . GLU B 1 21 ? -28.450 -40.465 -50.959 1.00 45.91 19 GLU B O 1
ATOM 2394 N N . ARG B 1 22 ? -30.611 -39.822 -51.199 1.00 41.39 20 ARG B N 1
ATOM 2395 C CA . ARG B 1 22 ? -30.391 -38.914 -52.329 1.00 46.67 20 ARG B CA 1
ATOM 2396 C C . ARG B 1 22 ? -29.688 -37.633 -51.902 1.00 47.15 20 ARG B C 1
ATOM 2397 O O . ARG B 1 22 ? -28.893 -37.064 -52.661 1.00 45.40 20 ARG B O 1
ATOM 2405 N N . ALA B 1 23 ? -29.973 -37.182 -50.684 1.00 42.67 21 ALA B N 1
ATOM 2406 C CA . ALA B 1 23 ? -29.401 -35.933 -50.201 1.00 44.30 21 ALA B CA 1
ATOM 2407 C C . ALA B 1 23 ? -27.919 -36.114 -49.853 1.00 45.07 21 ALA B C 1
ATOM 2408 O O . ALA B 1 23 ? -27.104 -35.210 -50.115 1.00 43.21 21 ALA B O 1
ATOM 2410 N N . LEU B 1 24 ? -27.573 -37.293 -49.320 1.00 39.52 22 LEU B N 1
ATOM 2411 C CA . LEU B 1 24 ? -26.174 -37.647 -49.036 1.00 38.35 22 LEU B CA 1
ATOM 2412 C C . LEU B 1 24 ? -25.355 -37.799 -50.328 1.00 39.09 22 LEU B C 1
ATOM 2413 O O . LEU B 1 24 ? -24.241 -37.282 -50.417 1.00 38.38 22 LEU B O 1
ATOM 2418 N N . ASP B 1 25 ? -25.921 -38.512 -51.304 1.00 41.55 23 ASP B N 1
ATOM 2419 C CA . ASP B 1 25 ? -25.332 -38.678 -52.640 1.00 43.06 23 ASP B CA 1
ATOM 2420 C C . ASP B 1 25 ? -25.066 -37.321 -53.311 1.00 44.54 23 ASP B C 1
ATOM 2421 O O . ASP B 1 25 ? -23.987 -37.104 -53.872 1.00 44.26 23 ASP B O 1
ATOM 2426 N N . ALA B 1 26 ? -26.036 -36.412 -53.218 1.00 42.42 24 ALA B N 1
ATOM 2427 C CA . ALA B 1 26 ? -25.896 -35.066 -53.758 1.00 46.10 24 ALA B CA 1
ATOM 2428 C C . ALA B 1 26 ? -24.800 -34.239 -53.071 1.00 50.89 24 ALA B C 1
ATOM 2429 O O . ALA B 1 26 ? -24.254 -33.321 -53.683 1.00 47.21 24 ALA B O 1
ATOM 2431 N N . ARG B 1 27 ? -24.465 -34.570 -51.819 1.00 48.73 25 ARG B N 1
ATOM 2432 C CA . ARG B 1 27 ? -23.439 -33.823 -51.076 1.00 44.60 25 ARG B CA 1
ATOM 2433 C C . ARG B 1 27 ? -22.090 -34.549 -51.003 1.00 43.37 25 ARG B C 1
ATOM 2434 O O . ARG B 1 27 ? -21.126 -34.021 -50.453 1.00 39.73 25 ARG B O 1
ATOM 2442 N N . LEU B 1 28 ? -22.019 -35.764 -51.536 1.00 36.98 26 LEU B N 1
ATOM 2443 C CA . LEU B 1 28 ? -20.751 -36.477 -51.536 1.00 40.01 26 LEU B CA 1
ATOM 2444 C C . LEU B 1 28 ? -20.025 -36.254 -52.868 1.00 43.95 26 LEU B C 1
ATOM 2445 O O . LEU B 1 28 ? -20.648 -36.372 -53.926 1.00 44.16 26 LEU B O 1
ATOM 2450 N N . PRO B 1 29 ? -18.715 -35.933 -52.815 1.00 44.88 27 PRO B N 1
ATOM 2451 C CA . PRO B 1 29 ? -17.951 -35.711 -54.057 1.00 45.65 27 PRO B CA 1
ATOM 2452 C C . PRO B 1 29 ? -17.934 -36.980 -54.916 1.00 44.52 27 PRO B C 1
ATOM 2453 O O . PRO B 1 29 ? -17.818 -38.083 -54.374 1.00 45.50 27 PRO B O 1
ATOM 2457 N N . ALA B 1 30 ? -18.051 -36.804 -56.232 1.00 43.81 28 ALA B N 1
ATOM 2458 C CA . ALA B 1 30 ? -18.225 -37.900 -57.196 1.00 46.08 28 ALA B CA 1
ATOM 2459 C C . ALA B 1 30 ? -17.152 -38.991 -57.162 1.00 47.62 28 ALA B C 1
ATOM 2460 O O . ALA B 1 30 ? -15.969 -38.718 -56.934 1.00 50.05 28 ALA B O 1
ATOM 2462 N N . ALA B 1 31 ? -17.596 -40.216 -57.429 1.00 48.52 29 ALA B N 1
ATOM 2463 C CA . ALA B 1 31 ? -16.769 -41.425 -57.421 1.00 54.52 29 ALA B CA 1
ATOM 2464 C C . ALA B 1 31 ? -15.710 -41.431 -58.533 1.00 58.89 29 ALA B C 1
ATOM 2465 O O . ALA B 1 31 ? -14.670 -42.089 -58.405 1.00 54.89 29 ALA B O 1
ATOM 2467 N N . ASP B 1 32 ? -15.991 -40.699 -59.613 1.00 59.48 30 ASP B N 1
ATOM 2468 C CA . ASP B 1 32 ? -15.090 -40.614 -60.768 1.00 63.04 30 ASP B CA 1
ATOM 2469 C C . ASP B 1 32 ? -14.225 -39.338 -60.819 1.00 64.66 30 ASP B C 1
ATOM 2470 O O . ASP B 1 32 ? -13.490 -39.118 -61.782 1.00 68.29 30 ASP B O 1
ATOM 2475 N N . ARG B 1 33 ? -14.327 -38.495 -59.796 1.00 59.26 31 ARG B N 1
ATOM 2476 C CA . ARG B 1 33 ? -13.498 -37.310 -59.729 1.00 58.70 31 ARG B CA 1
ATOM 2477 C C . ARG B 1 33 ? -12.381 -37.512 -58.723 1.00 62.05 31 ARG B C 1
ATOM 2478 O O . ARG B 1 33 ? -12.492 -38.332 -57.802 1.00 58.98 31 ARG B O 1
ATOM 2486 N N . MET B 1 34 ? -11.300 -36.769 -58.929 1.00 61.60 32 MET B N 1
ATOM 2487 C CA . MET B 1 34 ? -10.079 -36.885 -58.142 1.00 65.40 32 MET B CA 1
ATOM 2488 C C . MET B 1 34 ? -10.258 -36.216 -56.774 1.00 61.21 32 MET B C 1
ATOM 2489 O O . MET B 1 34 ? -10.895 -35.162 -56.701 1.00 61.08 32 MET B O 1
ATOM 2494 N N . PRO B 1 35 ? -9.729 -36.829 -55.683 1.00 59.08 33 PRO B N 1
ATOM 2495 C CA . PRO B 1 35 ? -9.121 -38.173 -55.550 1.00 59.49 33 PRO B CA 1
ATOM 2496 C C . PRO B 1 35 ? -10.157 -39.306 -55.508 1.00 57.39 33 PRO B C 1
ATOM 2497 O O . PRO B 1 35 ? -11.064 -39.281 -54.676 1.00 58.89 33 PRO B O 1
ATOM 2501 N N . GLU B 1 36 ? -9.994 -40.296 -56.385 1.00 54.92 34 GLU B N 1
ATOM 2502 C CA . GLU B 1 36 ? -11.033 -41.300 -56.656 1.00 52.15 34 GLU B CA 1
ATOM 2503 C C . GLU B 1 36 ? -11.261 -42.346 -55.571 1.00 53.08 34 GLU B C 1
ATOM 2504 O O . GLU B 1 36 ? -12.398 -42.568 -55.157 1.00 55.37 34 GLU B O 1
ATOM 2510 N N . ARG B 1 37 ? -10.181 -42.994 -55.144 1.00 52.13 35 ARG B N 1
ATOM 2511 C CA . ARG B 1 37 ? -10.210 -43.973 -54.068 1.00 50.56 35 ARG B CA 1
ATOM 2512 C C . ARG B 1 37 ? -10.794 -43.371 -52.769 1.00 56.16 35 ARG B C 1
ATOM 2513 O O . ARG B 1 37 ? -11.653 -43.994 -52.140 1.00 55.37 35 ARG B O 1
ATOM 2521 N N . LEU B 1 38 ? -10.336 -42.168 -52.395 1.00 51.43 36 LEU B N 1
ATOM 2522 C CA . LEU B 1 38 ? -10.867 -41.442 -51.235 1.00 48.96 36 LEU B CA 1
ATOM 2523 C C . LEU B 1 38 ? -12.368 -41.166 -51.367 1.00 51.55 36 LEU B C 1
ATOM 2524 O O . LEU B 1 38 ? -13.125 -41.421 -50.428 1.00 53.58 36 LEU B O 1
ATOM 2529 N N . HIS B 1 39 ? -12.795 -40.678 -52.530 1.00 45.65 37 HIS B N 1
ATOM 2530 C CA . HIS B 1 39 ? -14.218 -40.386 -52.766 1.00 44.09 37 HIS B CA 1
ATOM 2531 C C . HIS B 1 39 ? -15.096 -41.628 -52.714 1.00 48.04 37 HIS B C 1
ATOM 2532 O O . HIS B 1 39 ? -16.224 -41.585 -52.208 1.00 47.67 37 HIS B O 1
ATOM 2539 N N . GLN B 1 40 ? -14.577 -42.729 -53.240 1.00 46.21 38 GLN B N 1
ATOM 2540 C CA . GLN B 1 40 ? -15.303 -43.993 -53.251 1.00 47.94 38 GLN B CA 1
ATOM 2541 C C . GLN B 1 40 ? -15.348 -44.636 -51.860 1.00 49.04 38 GLN B C 1
ATOM 2542 O O . GLN B 1 40 ? -16.272 -45.383 -51.560 1.00 50.12 38 GLN B O 1
ATOM 2548 N N . ALA B 1 41 ? -14.358 -44.345 -51.023 1.00 43.67 39 ALA B N 1
ATOM 2549 C CA . ALA B 1 41 ? -14.312 -44.887 -49.669 1.00 47.93 39 ALA B CA 1
ATOM 2550 C C . ALA B 1 41 ? -15.341 -44.201 -48.764 1.00 50.26 39 ALA B C 1
ATOM 2551 O O . ALA B 1 41 ? -15.995 -44.864 -47.956 1.00 46.72 39 ALA B O 1
ATOM 2553 N N . MET B 1 42 ? -15.462 -42.879 -48.909 1.00 46.86 40 MET B N 1
ATOM 2554 C CA . MET B 1 42 ? -16.488 -42.090 -48.222 1.00 48.38 40 MET B CA 1
ATOM 2555 C C . MET B 1 42 ? -17.888 -42.529 -48.625 1.00 45.19 40 MET B C 1
ATOM 2556 O O . MET B 1 42 ? -18.748 -42.737 -47.768 1.00 44.90 40 MET B O 1
ATOM 2561 N N . ARG B 1 43 ? -18.097 -42.683 -49.929 1.00 41.95 41 ARG B N 1
ATOM 2562 C CA . ARG B 1 43 ? -19.360 -43.170 -50.486 1.00 45.83 41 ARG B CA 1
ATOM 2563 C C . ARG B 1 43 ? -19.703 -44.605 -50.088 1.00 48.44 41 ARG B C 1
ATOM 2564 O O . ARG B 1 43 ? -20.874 -44.932 -49.919 1.00 46.56 41 ARG B O 1
ATOM 2572 N N . TYR B 1 44 ? -18.680 -45.448 -49.954 1.00 49.42 42 TYR B N 1
ATOM 2573 C CA . TYR B 1 44 ? -18.854 -46.861 -49.587 1.00 49.04 42 TYR B CA 1
ATOM 2574 C C . TYR B 1 44 ? -19.384 -46.964 -48.164 1.00 49.14 42 TYR B C 1
ATOM 2575 O O . TYR B 1 44 ? -20.213 -47.817 -47.862 1.00 46.74 42 TYR B O 1
ATOM 2584 N N . SER B 1 45 ? -18.878 -46.089 -47.303 1.00 48.23 43 SER B N 1
ATOM 2585 C CA . SER B 1 45 ? -19.280 -46.041 -45.910 1.00 46.11 43 SER B CA 1
ATOM 2586 C C . SER B 1 45 ? -20.599 -45.303 -45.668 1.00 47.61 43 SER B C 1
ATOM 2587 O O . SER B 1 45 ? -21.369 -45.693 -44.792 1.00 44.69 43 SER B O 1
ATOM 2590 N N . VAL B 1 46 ? -20.875 -44.258 -46.442 1.00 44.36 44 VAL B N 1
ATOM 2591 C CA . VAL B 1 46 ? -22.076 -43.454 -46.205 1.00 43.12 44 VAL B CA 1
ATOM 2592 C C . VAL B 1 46 ? -23.330 -44.003 -46.881 1.00 46.00 44 VAL B C 1
ATOM 2593 O O . VAL B 1 46 ? -24.407 -44.010 -46.283 1.00 46.72 44 VAL B O 1
ATOM 2597 N N . LEU B 1 47 ? -23.191 -44.469 -48.117 1.00 42.94 45 LEU B N 1
ATOM 2598 C CA . LEU B 1 47 ? -24.355 -44.775 -48.931 1.00 48.44 45 LEU B CA 1
ATOM 2599 C C . LEU B 1 47 ? -24.737 -46.246 -48.863 1.00 48.50 45 LEU B C 1
ATOM 2600 O O . LEU B 1 47 ? -23.993 -47.064 -48.315 1.00 52.87 45 LEU B O 1
ATOM 2605 N N . GLY B 1 48 ? -25.907 -46.563 -49.408 1.00 52.00 46 GLY B N 1
ATOM 2606 C CA . GLY B 1 48 ? -26.404 -47.942 -49.472 1.00 58.81 46 GLY B CA 1
ATOM 2607 C C . GLY B 1 48 ? -27.201 -48.379 -48.253 1.00 65.79 46 GLY B C 1
ATOM 2608 O O . GLY B 1 48 ? -27.273 -49.572 -47.950 1.00 68.50 46 GLY B O 1
ATOM 2609 N N . GLY B 1 49 ? -27.802 -47.421 -47.552 1.00 64.17 47 GLY B N 1
ATOM 2610 C CA . GLY B 1 49 ? -28.637 -47.730 -46.394 1.00 65.65 47 GLY B CA 1
ATOM 2611 C C . GLY B 1 49 ? -27.945 -47.631 -45.042 1.00 67.09 47 GLY B C 1
ATOM 2612 O O . GLY B 1 49 ? -26.883 -47.013 -44.898 1.00 68.08 47 GLY B O 1
ATOM 2613 N N . GLY B 1 50 ? -28.548 -48.283 -44.054 1.00 64.40 48 GLY B N 1
ATOM 2614 C CA . GLY B 1 50 ? -28.260 -48.034 -42.646 1.00 55.07 48 GLY B CA 1
ATOM 2615 C C . GLY B 1 50 ? -29.561 -47.525 -42.063 1.00 54.67 48 GLY B C 1
ATOM 2616 O O . GLY B 1 50 ? -30.460 -47.127 -42.809 1.00 53.19 48 GLY B O 1
ATOM 2617 N N . LYS B 1 51 ? -29.673 -47.524 -40.739 1.00 52.77 49 LYS B N 1
ATOM 2618 C CA . LYS B 1 51 ? -30.930 -47.147 -40.087 1.00 47.91 49 LYS B CA 1
ATOM 2619 C C . LYS B 1 51 ? -31.304 -45.669 -40.235 1.00 45.95 49 LYS B C 1
ATOM 2620 O O . LYS B 1 51 ? -32.490 -45.333 -40.202 1.00 47.73 49 LYS B O 1
ATOM 2626 N N . ARG B 1 52 ? -30.300 -44.805 -40.424 1.00 41.20 50 ARG B N 1
ATOM 2627 C CA . ARG B 1 52 ? -30.492 -43.341 -40.552 1.00 38.93 50 ARG B CA 1
ATOM 2628 C C . ARG B 1 52 ? -31.229 -42.749 -39.353 1.00 42.75 50 ARG B C 1
ATOM 2629 O O . ARG B 1 52 ? -32.090 -41.880 -39.513 1.00 35.06 50 ARG B O 1
ATOM 2637 N N . MET B 1 53 ? -30.879 -43.218 -38.154 1.00 38.34 51 MET B N 1
ATOM 2638 C CA . MET B 1 53 ? -31.599 -42.822 -36.951 1.00 37.06 51 MET B CA 1
ATOM 2639 C C . MET B 1 53 ? -31.492 -41.317 -36.716 1.00 38.06 51 MET B C 1
ATOM 2640 O O . MET B 1 53 ? -32.483 -40.651 -36.388 1.00 32.79 51 MET B O 1
ATOM 2645 N N . ARG B 1 54 ? -30.284 -40.783 -36.865 1.00 33.84 52 ARG B N 1
ATOM 2646 C CA . ARG B 1 54 ? -30.093 -39.350 -36.630 1.00 31.51 52 ARG B CA 1
ATOM 2647 C C . ARG B 1 54 ? -30.836 -38.428 -37.625 1.00 30.99 52 ARG B C 1
ATOM 2648 O O . ARG B 1 54 ? -31.455 -37.456 -37.181 1.00 36.70 52 ARG B O 1
ATOM 2656 N N . PRO B 1 55 ? -30.777 -38.718 -38.951 1.00 35.84 53 PRO B N 1
ATOM 2657 C CA . PRO B 1 55 ? -31.635 -38.022 -39.916 1.00 37.07 53 PRO B CA 1
ATOM 2658 C C . PRO B 1 55 ? -33.122 -38.164 -39.643 1.00 33.69 53 PRO B C 1
ATOM 2659 O O . PRO B 1 55 ? -33.853 -37.199 -39.817 1.00 37.43 53 PRO B O 1
ATOM 2663 N N . LEU B 1 56 ? -33.563 -39.358 -39.244 1.00 40.43 54 LEU B N 1
ATOM 2664 C CA . LEU B 1 56 ? -34.984 -39.566 -38.915 1.00 38.56 54 LEU B CA 1
ATOM 2665 C C . LEU B 1 56 ? -35.389 -38.643 -37.784 1.00 35.93 54 LEU B C 1
ATOM 2666 O O . LEU B 1 56 ? -36.420 -37.983 -37.871 1.00 31.11 54 LEU B O 1
ATOM 2671 N N . LEU B 1 57 ? -34.556 -38.565 -36.745 1.00 34.37 55 LEU B N 1
ATOM 2672 C CA . LEU B 1 57 ? -34.776 -37.597 -35.675 1.00 33.99 55 LEU B CA 1
ATOM 2673 C C . LEU B 1 57 ? -34.825 -36.162 -36.186 1.00 36.44 55 LEU B C 1
ATOM 2674 O O . LEU B 1 57 ? -35.671 -35.401 -35.757 1.00 33.71 55 LEU B O 1
ATOM 2679 N N . THR B 1 58 ? -33.919 -35.785 -37.095 1.00 31.07 56 THR B N 1
ATOM 2680 C CA . THR B 1 58 ? -33.963 -34.434 -37.668 1.00 31.11 56 THR B CA 1
ATOM 2681 C C . THR B 1 58 ? -35.277 -34.196 -38.449 1.00 28.88 56 THR B C 1
ATOM 2682 O O . THR B 1 58 ? -35.975 -33.209 -38.205 1.00 33.75 56 THR B O 1
ATOM 2686 N N . TYR B 1 59 ? -35.602 -35.105 -39.361 1.00 28.91 57 TYR B N 1
ATOM 2687 C CA . TYR B 1 59 ? -36.806 -34.953 -40.172 1.00 36.58 57 TYR B CA 1
ATOM 2688 C C . TYR B 1 59 ? -38.075 -35.015 -39.307 1.00 36.69 57 TYR B C 1
ATOM 2689 O O . TYR B 1 59 ? -38.976 -34.203 -39.474 1.00 32.41 57 TYR B O 1
ATOM 2698 N N . ALA B 1 60 ? -38.126 -35.947 -38.357 1.00 38.06 58 ALA B N 1
ATOM 2699 C CA . ALA B 1 60 ? -39.322 -36.082 -37.506 1.00 35.31 58 ALA B CA 1
ATOM 2700 C C . ALA B 1 60 ? -39.522 -34.888 -36.605 1.00 32.21 58 ALA B C 1
ATOM 2701 O O . ALA B 1 60 ? -40.648 -34.449 -36.417 1.00 35.74 58 ALA B O 1
ATOM 2703 N N . THR B 1 61 ? -38.434 -34.357 -36.050 1.00 28.82 59 THR B N 1
ATOM 2704 C CA . THR B 1 61 ? -38.510 -33.149 -35.233 1.00 30.88 59 THR B CA 1
ATOM 2705 C C . THR B 1 61 ? -38.997 -31.960 -36.067 1.00 35.43 59 THR B C 1
ATOM 2706 O O . THR B 1 61 ? -39.850 -31.204 -35.626 1.00 34.04 59 THR B O 1
ATOM 2710 N N . GLY B 1 62 ? -38.467 -31.815 -37.280 1.00 36.18 60 GLY B N 1
ATOM 2711 C CA . GLY B 1 62 ? -38.862 -30.706 -38.155 1.00 36.16 60 GLY B CA 1
ATOM 2712 C C . GLY B 1 62 ? -40.341 -30.708 -38.503 1.00 32.93 60 GLY B C 1
ATOM 2713 O O . GLY B 1 62 ? -40.999 -29.663 -38.466 1.00 38.00 60 GLY B O 1
ATOM 2714 N N . GLN B 1 63 ? -40.855 -31.887 -38.832 1.00 36.12 61 GLN B N 1
ATOM 2715 C CA . GLN B 1 63 ? -42.274 -32.073 -39.140 1.00 43.06 61 GLN B CA 1
ATOM 2716 C C . GLN B 1 63 ? -43.148 -31.715 -37.939 1.00 44.98 61 GLN B C 1
ATOM 2717 O O . GLN B 1 63 ? -44.229 -31.144 -38.102 1.00 43.74 61 GLN B O 1
ATOM 2723 N N . THR B 1 64 ? -42.644 -32.004 -36.739 1.00 42.36 62 THR B N 1
ATOM 2724 C CA . THR B 1 64 ? -43.376 -31.759 -35.500 1.00 38.62 62 THR B CA 1
ATOM 2725 C C . THR B 1 64 ? -43.545 -30.277 -35.217 1.00 39.32 62 THR B C 1
ATOM 2726 O O . THR B 1 64 ? -44.618 -29.837 -34.813 1.00 33.75 62 THR B O 1
ATOM 2730 N N . ILE B 1 65 ? -42.494 -29.507 -35.448 1.00 33.18 63 ILE B N 1
ATOM 2731 C CA . ILE B 1 65 ? -42.525 -28.072 -35.169 1.00 33.92 63 ILE B CA 1
ATOM 2732 C C . ILE B 1 65 ? -42.841 -27.246 -36.450 1.00 33.95 63 ILE B C 1
ATOM 2733 O O . ILE B 1 65 ? -42.806 -26.021 -36.431 1.00 33.11 63 ILE B O 1
ATOM 2738 N N . GLY B 1 66 ? -43.123 -27.925 -37.559 1.00 35.40 64 GLY B N 1
ATOM 2739 C CA . GLY B 1 66 ? -43.561 -27.233 -38.781 1.00 40.59 64 GLY B CA 1
ATOM 2740 C C . GLY B 1 66 ? -42.478 -26.611 -39.649 1.00 43.49 64 GLY B C 1
ATOM 2741 O O . GLY B 1 66 ? -42.702 -25.571 -40.264 1.00 50.71 64 GLY B O 1
ATOM 2742 N N . VAL B 1 67 ? -41.300 -27.233 -39.688 1.00 40.17 65 VAL B N 1
ATOM 2743 C CA . VAL B 1 67 ? -40.228 -26.799 -40.581 1.00 33.29 65 VAL B CA 1
ATOM 2744 C C . VAL B 1 67 ? -40.335 -27.643 -41.840 1.00 37.15 65 VAL B C 1
ATOM 2745 O O . VAL B 1 67 ? -40.453 -28.871 -41.775 1.00 37.82 65 VAL B O 1
ATOM 2749 N N . ALA B 1 68 ? -40.272 -26.977 -42.987 1.00 35.61 66 ALA B N 1
ATOM 2750 C CA . ALA B 1 68 ? -40.309 -27.663 -44.260 1.00 38.31 66 ALA B CA 1
ATOM 2751 C C . ALA B 1 68 ? -39.072 -28.537 -44.376 1.00 40.76 66 ALA B C 1
ATOM 2752 O O . ALA B 1 68 ? -38.003 -28.157 -43.906 1.00 45.94 66 ALA B O 1
ATOM 2754 N N . ALA B 1 69 ? -39.230 -29.701 -45.003 1.00 37.69 67 ALA B N 1
ATOM 2755 C CA . ALA B 1 69 ? -38.171 -30.705 -45.107 1.00 41.66 67 ALA B CA 1
ATOM 2756 C C . ALA B 1 69 ? -36.975 -30.238 -45.933 1.00 40.85 67 ALA B C 1
ATOM 2757 O O . ALA B 1 69 ? -35.858 -30.678 -45.708 1.00 38.91 67 ALA B O 1
ATOM 2759 N N . ASP B 1 70 ? -37.232 -29.347 -46.886 1.00 42.21 68 ASP B N 1
ATOM 2760 C CA . ASP B 1 70 ? -36.192 -28.699 -47.674 1.00 39.99 68 ASP B CA 1
ATOM 2761 C C . ASP B 1 70 ? -35.100 -28.031 -46.837 1.00 37.81 68 ASP B C 1
ATOM 2762 O O . ASP B 1 70 ? -33.931 -28.078 -47.205 1.00 41.01 68 ASP B O 1
ATOM 2767 N N . LEU B 1 71 ? -35.487 -27.412 -45.720 1.00 37.35 69 LEU B N 1
ATOM 2768 C CA . LEU B 1 71 ? -34.533 -26.778 -44.806 1.00 37.26 69 LEU B CA 1
ATOM 2769 C C . LEU B 1 71 ? -33.756 -27.783 -43.944 1.00 35.53 69 LEU B C 1
ATOM 2770 O O . LEU B 1 71 ? -32.789 -27.408 -43.276 1.00 38.75 69 LEU B O 1
ATOM 2775 N N . LEU B 1 72 ? -34.170 -29.043 -43.980 1.00 34.03 70 LEU B N 1
ATOM 2776 C CA . LEU B 1 72 ? -33.657 -30.067 -43.069 1.00 37.29 70 LEU B CA 1
ATOM 2777 C C . LEU B 1 72 ? -32.732 -31.067 -43.726 1.00 34.96 70 LEU B C 1
ATOM 2778 O O . LEU B 1 72 ? -32.011 -31.743 -43.019 1.00 35.00 70 LEU B O 1
ATOM 2783 N N . ASP B 1 73 ? -32.741 -31.149 -45.063 1.00 34.89 71 ASP B N 1
ATOM 2784 C CA . ASP B 1 73 ? -31.838 -32.028 -45.788 1.00 36.18 71 ASP B CA 1
ATOM 2785 C C . ASP B 1 73 ? -30.364 -31.826 -45.411 1.00 35.25 71 ASP B C 1
ATOM 2786 O O . ASP B 1 73 ? -29.681 -32.789 -45.109 1.00 39.34 71 ASP B O 1
ATOM 2791 N N . GLY B 1 74 ? -29.908 -30.576 -45.426 1.00 37.59 72 GLY B N 1
ATOM 2792 C CA . GLY B 1 74 ? -28.544 -30.210 -45.062 1.00 36.07 72 GLY B CA 1
ATOM 2793 C C . GLY B 1 74 ? -28.157 -30.632 -43.655 1.00 38.03 72 GLY B C 1
ATOM 2794 O O . GLY B 1 74 ? -27.207 -31.399 -43.496 1.00 35.16 72 GLY B O 1
ATOM 2795 N N . PRO B 1 75 ? -28.911 -30.170 -42.630 1.00 37.23 73 PRO B N 1
ATOM 2796 C CA . PRO B 1 75 ? -28.615 -30.612 -41.257 1.00 34.72 73 PRO B CA 1
ATOM 2797 C C . PRO B 1 75 ? -28.712 -32.123 -41.055 1.00 31.90 73 PRO B C 1
ATOM 2798 O O . PRO B 1 75 ? -27.899 -32.668 -40.318 1.00 37.28 73 PRO B O 1
ATOM 2802 N N . ALA B 1 76 ? -29.638 -32.801 -41.741 1.00 32.18 74 ALA B N 1
ATOM 2803 C CA . ALA B 1 76 ? -29.760 -34.264 -41.625 1.00 31.64 74 ALA B CA 1
ATOM 2804 C C . ALA B 1 76 ? -28.531 -34.975 -42.180 1.00 38.75 74 ALA B C 1
ATOM 2805 O O . ALA B 1 76 ? -28.031 -35.910 -41.561 1.00 38.61 74 ALA B O 1
ATOM 2807 N N . CYS B 1 77 ? -28.038 -34.522 -43.336 1.00 35.74 75 CYS B N 1
ATOM 2808 C CA . CYS B 1 77 ? -26.802 -35.064 -43.903 1.00 33.94 75 CYS B CA 1
ATOM 2809 C C . CYS B 1 77 ? -25.583 -34.786 -43.040 1.00 26.30 75 CYS B C 1
ATOM 2810 O O . CYS B 1 77 ? -24.709 -35.632 -42.973 1.00 33.55 75 CYS B O 1
ATOM 2813 N N . ALA B 1 78 ? -25.521 -33.580 -42.450 1.00 32.40 76 ALA B N 1
ATOM 2814 C CA . ALA B 1 78 ? -24.409 -33.145 -41.597 1.00 32.82 76 ALA B CA 1
ATOM 2815 C C . ALA B 1 78 ? -24.261 -34.058 -40.399 1.00 36.97 76 ALA B C 1
ATOM 2816 O O . ALA B 1 78 ? -23.145 -34.499 -40.103 1.00 31.30 76 ALA B O 1
ATOM 2818 N N . VAL B 1 79 ? -25.374 -34.358 -39.713 1.00 29.85 77 VAL B N 1
ATOM 2819 C CA . VAL B 1 79 ? -25.277 -35.268 -38.556 1.00 37.69 77 VAL B CA 1
ATOM 2820 C C . VAL B 1 79 ? -24.948 -36.683 -38.971 1.00 28.62 77 VAL B C 1
ATOM 2821 O O . VAL B 1 79 ? -24.246 -37.374 -38.251 1.00 36.18 77 VAL B O 1
ATOM 2825 N N . GLU B 1 80 ? -25.434 -37.111 -40.137 1.00 34.17 78 GLU B N 1
ATOM 2826 C CA . GLU B 1 80 ? -25.144 -38.453 -40.626 1.00 30.47 78 GLU B CA 1
ATOM 2827 C C . GLU B 1 80 ? -23.684 -38.626 -41.070 1.00 40.36 78 GLU B C 1
ATOM 2828 O O . GLU B 1 80 ? -23.106 -39.708 -40.872 1.00 36.63 78 GLU B O 1
ATOM 2834 N N . PHE B 1 81 ? -23.109 -37.574 -41.665 1.00 36.87 79 PHE B N 1
ATOM 2835 C CA . PHE B 1 81 ? -21.686 -37.565 -42.024 1.00 33.26 79 PHE B CA 1
ATOM 2836 C C . PHE B 1 81 ? -20.827 -37.759 -40.772 1.00 35.85 79 PHE B C 1
ATOM 2837 O O . PHE B 1 81 ? -19.910 -38.582 -40.778 1.00 37.46 79 PHE B O 1
ATOM 2845 N N . ILE B 1 82 ? -21.143 -37.009 -39.710 1.00 30.56 80 ILE B N 1
ATOM 2846 C CA . ILE B 1 82 ? -20.431 -37.109 -38.440 1.00 34.91 80 ILE B CA 1
ATOM 2847 C C . ILE B 1 82 ? -20.536 -38.524 -37.897 1.00 35.36 80 ILE B C 1
ATOM 2848 O O . ILE B 1 82 ? -19.509 -39.133 -37.576 1.00 36.48 80 ILE B O 1
ATOM 2853 N N . HIS B 1 83 ? -21.762 -39.049 -37.841 1.00 35.45 81 HIS B N 1
ATOM 2854 C CA . HIS B 1 83 ? -22.016 -40.430 -37.374 1.00 35.55 81 HIS B CA 1
ATOM 2855 C C . HIS B 1 83 ? -21.155 -41.450 -38.132 1.00 40.39 81 HIS B C 1
ATOM 2856 O O . HIS B 1 83 ? -20.444 -42.247 -37.514 1.00 40.79 81 HIS B O 1
ATOM 2863 N N . VAL B 1 84 ? -21.187 -41.391 -39.464 1.00 38.46 82 VAL B N 1
ATOM 2864 C CA . VAL B 1 84 ? -20.404 -42.314 -40.299 1.00 41.39 82 VAL B CA 1
ATOM 2865 C C . VAL B 1 84 ? -18.889 -42.160 -40.090 1.00 36.87 82 VAL B C 1
ATOM 2866 O O . VAL B 1 84 ? -18.185 -43.154 -39.939 1.00 41.23 82 VAL B O 1
ATOM 2870 N N . TYR B 1 85 ? -18.402 -40.924 -40.044 1.00 37.82 83 TYR B N 1
ATOM 2871 C CA . TYR B 1 85 ? -16.987 -40.699 -39.768 1.00 40.35 83 TYR B CA 1
ATOM 2872 C C . TYR B 1 85 ? -16.568 -41.399 -38.448 1.00 46.49 83 TYR B C 1
ATOM 2873 O O . TYR B 1 85 ? -15.546 -42.096 -38.430 1.00 41.90 83 TYR B O 1
ATOM 2882 N N . SER B 1 86 ? -17.364 -41.243 -37.384 1.00 41.38 84 SER B N 1
ATOM 2883 C CA . SER B 1 86 ? -17.077 -41.883 -36.099 1.00 40.97 84 SER B CA 1
ATOM 2884 C C . SER B 1 86 ? -17.020 -43.400 -36.210 1.00 40.20 84 SER B C 1
ATOM 2885 O O . SER B 1 86 ? -16.155 -43.998 -35.592 1.00 42.91 84 SER B O 1
ATOM 2888 N N . LEU B 1 87 ? -17.927 -44.000 -36.991 1.00 38.04 85 LEU B N 1
ATOM 2889 C CA . LEU B 1 87 ? -17.920 -45.444 -37.270 1.00 39.02 85 LEU B CA 1
ATOM 2890 C C . LEU B 1 87 ? -16.637 -45.927 -37.952 1.00 46.03 85 LEU B C 1
ATOM 2891 O O . LEU B 1 87 ? -16.030 -46.895 -37.488 1.00 46.35 85 LEU B O 1
ATOM 2896 N N . ILE B 1 88 ? -16.224 -45.241 -39.025 1.00 44.57 86 ILE B N 1
ATOM 2897 C CA . ILE B 1 88 ? -15.012 -45.598 -39.785 1.00 39.19 86 ILE B CA 1
ATOM 2898 C C . ILE B 1 88 ? -13.789 -45.649 -38.868 1.00 38.08 86 ILE B C 1
ATOM 2899 O O . ILE B 1 88 ? -13.062 -46.643 -38.863 1.00 49.11 86 ILE B O 1
ATOM 2904 N N . HIS B 1 89 ? -13.603 -44.601 -38.064 1.00 32.52 87 HIS B N 1
ATOM 2905 C CA . HIS B 1 89 ? -12.471 -44.511 -37.156 1.00 41.24 87 HIS B CA 1
ATOM 2906 C C . HIS B 1 89 ? -12.588 -45.505 -36.005 1.00 47.05 87 HIS B C 1
ATOM 2907 O O . HIS B 1 89 ? -11.591 -46.147 -35.648 1.00 46.08 87 HIS B O 1
ATOM 2914 N N . ASP B 1 90 ? -13.794 -45.647 -35.450 1.00 45.21 88 ASP B N 1
ATOM 2915 C CA . ASP B 1 90 ? -14.033 -46.605 -34.359 1.00 49.84 88 ASP B CA 1
ATOM 2916 C C . ASP B 1 90 ? -13.776 -48.052 -34.775 1.00 49.25 88 ASP B C 1
ATOM 2917 O O . ASP B 1 90 ? -13.244 -48.824 -33.986 1.00 49.55 88 ASP B O 1
ATOM 2922 N N . ASP B 1 91 ? -14.128 -48.398 -36.015 1.00 45.80 89 ASP B N 1
ATOM 2923 C CA . ASP B 1 91 ? -13.848 -49.722 -36.586 1.00 48.98 89 ASP B CA 1
ATOM 2924 C C . ASP B 1 91 ? -12.358 -50.052 -36.805 1.00 56.46 89 ASP B C 1
ATOM 2925 O O . ASP B 1 91 ? -12.024 -51.203 -37.093 1.00 63.41 89 ASP B O 1
ATOM 2930 N N . LEU B 1 92 ? -11.471 -49.064 -36.680 1.00 55.83 90 LEU B N 1
ATOM 2931 C CA . LEU B 1 92 ? -10.038 -49.296 -36.894 1.00 55.37 90 LEU B CA 1
ATOM 2932 C C . LEU B 1 92 ? -9.424 -50.227 -35.843 1.00 58.62 90 LEU B C 1
ATOM 2933 O O . LEU B 1 92 ? -9.845 -50.202 -34.673 1.00 55.46 90 LEU B O 1
ATOM 2938 N N . PRO B 1 93 ? -8.434 -51.049 -36.263 1.00 57.77 91 PRO B N 1
ATOM 2939 C CA . PRO B 1 93 ? -7.645 -51.922 -35.400 1.00 58.64 91 PRO B CA 1
ATOM 2940 C C . PRO B 1 93 ? -7.284 -51.354 -34.036 1.00 59.05 91 PRO B C 1
ATOM 2941 O O . PRO B 1 93 ? -7.466 -52.051 -33.041 1.00 63.67 91 PRO B O 1
ATOM 2945 N N . ALA B 1 94 ? -6.822 -50.102 -33.971 1.00 52.26 92 ALA B N 1
ATOM 2946 C CA . ALA B 1 94 ? -6.436 -49.519 -32.685 1.00 52.08 92 ALA B CA 1
ATOM 2947 C C . ALA B 1 94 ? -7.615 -49.200 -31.766 1.00 52.79 92 ALA B C 1
ATOM 2948 O O . ALA B 1 94 ? -7.409 -48.799 -30.622 1.00 54.39 92 ALA B O 1
ATOM 2950 N N . MET B 1 95 ? -8.844 -49.349 -32.261 1.00 53.78 93 MET B N 1
ATOM 2951 C CA . MET B 1 95 ? -10.022 -49.123 -31.417 1.00 55.29 93 MET B CA 1
ATOM 2952 C C . MET B 1 95 ? -10.884 -50.379 -31.319 1.00 58.32 93 MET B C 1
ATOM 2953 O O . MET B 1 95 ? -10.457 -51.343 -30.682 1.00 57.28 93 MET B O 1
ATOM 2958 N N . ASP B 1 96 ? -12.059 -50.390 -31.954 1.00 56.05 94 ASP B N 1
ATOM 2959 C CA . ASP B 1 96 ? -13.018 -51.496 -31.806 1.00 58.46 94 ASP B CA 1
ATOM 2960 C C . ASP B 1 96 ? -12.655 -52.692 -32.684 1.00 60.62 94 ASP B C 1
ATOM 2961 O O . ASP B 1 96 ? -13.111 -53.810 -32.423 1.00 59.47 94 ASP B O 1
ATOM 2966 N N . ASP B 1 97 ? -11.849 -52.442 -33.721 1.00 63.83 95 ASP B N 1
ATOM 2967 C CA . ASP B 1 97 ? -11.327 -53.477 -34.634 1.00 66.33 95 ASP B CA 1
ATOM 2968 C C . ASP B 1 97 ? -12.430 -54.329 -35.288 1.00 67.87 95 ASP B C 1
ATOM 2969 O O . ASP B 1 97 ? -12.391 -55.560 -35.259 1.00 71.70 95 ASP B O 1
ATOM 2974 N N . ASP B 1 98 ? -13.424 -53.666 -35.867 1.00 68.36 96 ASP B N 1
ATOM 2975 C CA . ASP B 1 98 ? -14.501 -54.374 -36.559 1.00 68.19 96 ASP B CA 1
ATOM 2976 C C . ASP B 1 98 ? -14.090 -54.695 -37.985 1.00 66.90 96 ASP B C 1
ATOM 2977 O O . ASP B 1 98 ? -13.617 -53.821 -38.709 1.00 68.86 96 ASP B O 1
ATOM 2982 N N . ASP B 1 99 ? -14.279 -55.949 -38.385 1.00 64.51 97 ASP B N 1
ATOM 2983 C CA . ASP B 1 99 ? -13.974 -56.390 -39.748 1.00 65.64 97 ASP B CA 1
ATOM 2984 C C . ASP B 1 99 ? -15.196 -56.355 -40.665 1.00 65.03 97 ASP B C 1
ATOM 2985 O O . ASP B 1 99 ? -15.064 -56.424 -41.889 1.00 67.79 97 ASP B O 1
ATOM 2990 N N . LEU B 1 100 ? -16.377 -56.242 -40.062 1.00 66.47 98 LEU B N 1
ATOM 2991 C CA . LEU B 1 100 ? -17.644 -56.284 -40.785 1.00 68.52 98 LEU B CA 1
ATOM 2992 C C . LEU B 1 100 ? -18.631 -55.258 -40.237 1.00 68.80 98 LEU B C 1
ATOM 2993 O O . LEU B 1 100 ? -18.621 -54.951 -39.043 1.00 64.18 98 LEU B O 1
ATOM 2998 N N . ARG B 1 101 ? -19.476 -54.739 -41.131 1.00 70.82 99 ARG B N 1
ATOM 2999 C CA . ARG B 1 101 ? -20.514 -53.763 -40.806 1.00 71.19 99 ARG B CA 1
ATOM 3000 C C . ARG B 1 101 ? -21.633 -53.848 -41.833 1.00 74.12 99 ARG B C 1
ATOM 3001 O O . ARG B 1 101 ? -21.430 -53.538 -43.006 1.00 73.43 99 ARG B O 1
ATOM 3009 N N . ARG B 1 102 ? -22.805 -54.277 -41.366 1.00 79.53 100 ARG B N 1
ATOM 3010 C CA . ARG B 1 102 ? -24.025 -54.423 -42.178 1.00 83.19 100 ARG B CA 1
ATOM 3011 C C . ARG B 1 102 ? -23.858 -55.369 -43.371 1.00 83.03 100 ARG B C 1
ATOM 3012 O O . ARG B 1 102 ? -24.165 -54.996 -44.509 1.00 84.90 100 ARG B O 1
ATOM 3020 N N . GLY B 1 103 ? -23.361 -56.580 -43.085 1.00 81.60 101 GLY B N 1
ATOM 3021 C CA . GLY B 1 103 ? -23.101 -57.638 -44.085 1.00 79.04 101 GLY B CA 1
ATOM 3022 C C . GLY B 1 103 ? -22.190 -57.187 -45.215 1.00 77.20 101 GLY B C 1
ATOM 3023 O O . GLY B 1 103 ? -22.418 -57.515 -46.385 1.00 79.04 101 GLY B O 1
ATOM 3024 N N . LYS B 1 104 ? -21.146 -56.450 -44.838 1.00 72.54 102 LYS B N 1
ATOM 3025 C CA A LYS B 1 104 ? -20.302 -55.724 -45.775 0.50 66.69 102 LYS B CA 1
ATOM 3026 C CA B LYS B 1 104 ? -20.301 -55.722 -45.779 0.50 66.72 102 LYS B CA 1
ATOM 3027 C C . LYS B 1 104 ? -18.975 -55.452 -45.072 1.00 63.72 102 LYS B C 1
ATOM 3028 O O . LYS B 1 104 ? -18.965 -55.093 -43.892 1.00 57.24 102 LYS B O 1
ATOM 3039 N N . PRO B 1 105 ? -17.838 -55.657 -45.771 1.00 61.36 103 PRO B N 1
ATOM 3040 C CA . PRO B 1 105 ? -16.565 -55.370 -45.084 1.00 60.23 103 PRO B CA 1
ATOM 3041 C C . PRO B 1 105 ? -16.437 -53.892 -44.669 1.00 60.15 103 PRO B C 1
ATOM 3042 O O . PRO B 1 105 ? -16.980 -53.025 -45.345 1.00 59.14 103 PRO B O 1
ATOM 3046 N N . THR B 1 106 ? -15.759 -53.621 -43.551 1.00 58.34 104 THR B N 1
ATOM 3047 C CA . THR B 1 106 ? -15.575 -52.245 -43.060 1.00 56.93 104 THR B CA 1
ATOM 3048 C C . THR B 1 106 ? -14.612 -51.456 -43.957 1.00 61.22 104 THR B C 1
ATOM 3049 O O . THR B 1 106 ? -13.881 -52.047 -44.757 1.00 64.55 104 THR B O 1
ATOM 3053 N N . CYS B 1 107 ? -14.613 -50.130 -43.817 1.00 55.65 105 CYS B N 1
ATOM 3054 C CA . CYS B 1 107 ? -13.839 -49.241 -44.698 1.00 54.28 105 CYS B CA 1
ATOM 3055 C C . CYS B 1 107 ? -12.337 -49.554 -44.757 1.00 52.47 105 CYS B C 1
ATOM 3056 O O . CYS B 1 107 ? -11.743 -49.517 -45.837 1.00 55.68 105 CYS B O 1
ATOM 3059 N N . HIS B 1 108 ? -11.733 -49.862 -43.609 1.00 54.29 106 HIS B N 1
ATOM 3060 C CA . HIS B 1 108 ? -10.316 -50.229 -43.560 1.00 59.22 106 HIS B CA 1
ATOM 3061 C C . HIS B 1 108 ? -10.014 -51.608 -44.166 1.00 61.33 106 HIS B C 1
ATOM 3062 O O . HIS B 1 108 ? -8.927 -51.819 -44.702 1.00 62.65 106 HIS B O 1
ATOM 3069 N N . LYS B 1 109 ? -10.965 -52.535 -44.082 1.00 61.96 107 LYS B N 1
ATOM 3070 C CA . LYS B 1 109 ? -10.815 -53.840 -44.734 1.00 62.02 107 LYS B CA 1
ATOM 3071 C C . LYS B 1 109 ? -11.001 -53.716 -46.233 1.00 60.37 107 LYS B C 1
ATOM 3072 O O . LYS B 1 109 ? -10.197 -54.240 -46.997 1.00 67.05 107 LYS B O 1
ATOM 3078 N N . ALA B 1 110 ? -12.050 -53.002 -46.640 1.00 59.54 108 ALA B N 1
ATOM 3079 C CA . ALA B 1 110 ? -12.425 -52.849 -48.048 1.00 57.05 108 ALA B CA 1
ATOM 3080 C C . ALA B 1 110 ? -11.439 -52.012 -48.864 1.00 59.87 108 ALA B C 1
ATOM 3081 O O . ALA B 1 110 ? -11.375 -52.156 -50.088 1.00 60.32 108 ALA B O 1
ATOM 3083 N N . TYR B 1 111 ? -10.709 -51.122 -48.187 1.00 56.43 109 TYR B N 1
ATOM 3084 C CA . TYR B 1 111 ? -9.657 -50.302 -48.804 1.00 55.14 109 TYR B CA 1
ATOM 3085 C C . TYR B 1 111 ? -8.330 -50.554 -48.083 1.00 58.07 109 TYR B C 1
ATOM 3086 O O . TYR B 1 111 ? -7.693 -51.588 -48.294 1.00 63.77 109 TYR B O 1
ATOM 3095 N N . ASP B 1 112 ? -7.923 -49.621 -47.236 1.00 56.02 110 ASP B N 1
ATOM 3096 C CA . ASP B 1 112 ? -6.771 -49.797 -46.360 1.00 58.03 110 ASP B CA 1
ATOM 3097 C C . ASP B 1 112 ? -6.951 -48.823 -45.213 1.00 56.25 110 ASP B C 1
ATOM 3098 O O . ASP B 1 112 ? -7.831 -47.957 -45.264 1.00 49.78 110 ASP B O 1
ATOM 3103 N N . GLU B 1 113 ? -6.111 -48.952 -44.190 1.00 55.05 111 GLU B N 1
ATOM 3104 C CA . GLU B 1 113 ? -6.240 -48.130 -42.993 1.00 53.33 111 GLU B CA 1
ATOM 3105 C C . GLU B 1 113 ? -6.017 -46.639 -43.221 1.00 55.40 111 GLU B C 1
ATOM 3106 O O . GLU B 1 113 ? -6.677 -45.816 -42.574 1.00 49.86 111 GLU B O 1
ATOM 3112 N N . ALA B 1 114 ? -5.105 -46.306 -44.137 1.00 45.07 112 ALA B N 1
ATOM 3113 C CA . ALA B 1 114 ? -4.800 -44.918 -44.488 1.00 45.94 112 ALA B CA 1
ATOM 3114 C C . ALA B 1 114 ? -5.995 -44.233 -45.160 1.00 42.07 112 ALA B C 1
ATOM 3115 O O . ALA B 1 114 ? -6.320 -43.075 -44.846 1.00 44.69 112 ALA B O 1
ATOM 3117 N N . THR B 1 115 ? -6.641 -44.961 -46.068 1.00 41.55 113 THR B N 1
ATOM 3118 C CA . THR B 1 115 ? -7.815 -44.482 -46.770 1.00 43.90 113 THR B CA 1
ATOM 3119 C C . THR B 1 115 ? -8.999 -44.323 -45.790 1.00 47.82 113 THR B C 1
ATOM 3120 O O . THR B 1 115 ? -9.769 -43.373 -45.910 1.00 48.66 113 THR B O 1
ATOM 3124 N N . ALA B 1 116 ? -9.114 -45.227 -44.816 1.00 44.80 114 ALA B N 1
ATOM 3125 C CA . ALA B 1 116 ? -10.150 -45.137 -43.784 1.00 44.42 114 ALA B CA 1
ATOM 3126 C C . ALA B 1 116 ? -9.962 -43.921 -42.882 1.00 45.15 114 ALA B C 1
ATOM 3127 O O . ALA B 1 116 ? -10.921 -43.176 -42.638 1.00 49.82 114 ALA B O 1
ATOM 3129 N N . ILE B 1 117 ? -8.727 -43.703 -42.416 1.00 41.43 115 ILE B N 1
ATOM 3130 C CA . ILE B 1 117 ? -8.405 -42.542 -41.594 1.00 40.95 115 ILE B CA 1
ATOM 3131 C C . ILE B 1 117 ? -8.821 -41.257 -42.332 1.00 43.78 115 ILE B C 1
ATOM 3132 O O . ILE B 1 117 ? -9.553 -40.433 -41.777 1.00 38.88 115 ILE B O 1
ATOM 3137 N N . LEU B 1 118 ? -8.415 -41.147 -43.598 1.00 39.57 116 LEU B N 1
ATOM 3138 C CA . LEU B 1 118 ? -8.715 -39.984 -44.429 1.00 40.05 116 LEU B CA 1
ATOM 3139 C C . LEU B 1 118 ? -10.190 -39.811 -44.806 1.00 40.02 116 LEU B C 1
ATOM 3140 O O . LEU B 1 118 ? -10.677 -38.681 -44.852 1.00 39.47 116 LEU B O 1
ATOM 3145 N N . ALA B 1 119 ? -10.885 -40.905 -45.098 1.00 33.80 117 ALA B N 1
ATOM 3146 C CA . ALA B 1 119 ? -12.316 -40.821 -45.417 1.00 39.11 117 ALA B CA 1
ATOM 3147 C C . ALA B 1 119 ? -13.096 -40.287 -44.219 1.00 39.97 117 ALA B C 1
ATOM 3148 O O . ALA B 1 119 ? -13.991 -39.477 -44.398 1.00 37.27 117 ALA B O 1
ATOM 3150 N N . GLY B 1 120 ? -12.721 -40.720 -43.014 1.00 40.54 118 GLY B N 1
ATOM 3151 C CA . GLY B 1 120 ? -13.335 -40.225 -41.777 1.00 44.03 118 GLY B CA 1
ATOM 3152 C C . GLY B 1 120 ? -13.015 -38.762 -41.541 1.00 41.99 118 GLY B C 1
ATOM 3153 O O . GLY B 1 120 ? -13.896 -37.958 -41.230 1.00 41.97 118 GLY B O 1
ATOM 3154 N N . ASP B 1 121 ? -11.743 -38.414 -41.694 1.00 37.55 119 ASP B N 1
ATOM 3155 C CA . ASP B 1 121 ? -11.311 -37.027 -41.639 1.00 38.41 119 ASP B CA 1
ATOM 3156 C C . ASP B 1 121 ? -12.046 -36.128 -42.638 1.00 35.98 119 ASP B C 1
ATOM 3157 O O . ASP B 1 121 ? -12.484 -35.044 -42.284 1.00 34.76 119 ASP B O 1
ATOM 3162 N N . GLY B 1 122 ? -12.198 -36.589 -43.871 1.00 35.74 120 GLY B N 1
ATOM 3163 C CA . GLY B 1 122 ? -12.876 -35.795 -44.901 1.00 37.52 120 GLY B CA 1
ATOM 3164 C C . GLY B 1 122 ? -14.370 -35.627 -44.645 1.00 41.90 120 GLY B C 1
ATOM 3165 O O . GLY B 1 122 ? -14.932 -34.564 -44.910 1.00 37.15 120 GLY B O 1
ATOM 3166 N N . LEU B 1 123 ? -15.003 -36.681 -44.133 1.00 36.72 121 LEU B N 1
ATOM 3167 C CA . LEU B 1 123 ? -16.442 -36.648 -43.773 1.00 39.50 121 LEU B CA 1
ATOM 3168 C C . LEU B 1 123 ? -16.731 -35.654 -42.657 1.00 33.60 121 LEU B C 1
ATOM 3169 O O . LEU B 1 123 ? -17.755 -34.952 -42.696 1.00 35.77 121 LEU B O 1
ATOM 3174 N N . GLN B 1 124 ? -15.819 -35.543 -41.687 1.00 32.84 122 GLN B N 1
ATOM 3175 C CA 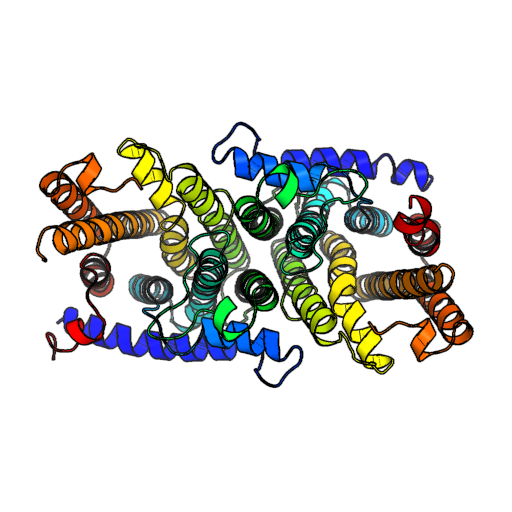. GLN B 1 124 ? -16.033 -34.576 -40.608 1.00 35.11 122 GLN B CA 1
ATOM 3176 C C . GLN B 1 124 ? -15.994 -33.149 -41.140 1.00 39.79 122 GLN B C 1
ATOM 3177 O O . GLN B 1 124 ? -16.894 -32.363 -40.866 1.00 34.01 122 GLN B O 1
ATOM 3183 N N . ALA B 1 125 ? -14.956 -32.829 -41.914 1.00 29.81 123 ALA B N 1
ATOM 3184 C CA . ALA B 1 125 ? -14.848 -31.517 -42.534 1.00 33.99 123 ALA B CA 1
ATOM 3185 C C . ALA B 1 125 ? -16.048 -31.168 -43.455 1.00 30.06 123 ALA B C 1
ATOM 3186 O O . ALA B 1 125 ? -16.512 -30.028 -43.463 1.00 31.31 123 ALA B O 1
ATOM 3188 N N . LEU B 1 126 ? -16.512 -32.154 -44.209 1.00 29.07 124 LEU B N 1
ATOM 3189 C CA . LEU B 1 126 ? -17.647 -32.042 -45.109 1.00 32.07 124 LEU B CA 1
ATOM 3190 C C . LEU B 1 126 ? -18.963 -31.750 -44.372 1.00 37.47 124 LEU B C 1
ATOM 3191 O O . LEU B 1 126 ? -19.804 -31.012 -44.877 1.00 32.56 124 LEU B O 1
ATOM 3196 N N . ALA B 1 127 ? -19.143 -32.346 -43.187 1.00 31.02 125 ALA B N 1
ATOM 3197 C CA . ALA B 1 127 ? -20.300 -32.036 -42.363 1.00 34.72 125 ALA B CA 1
ATOM 3198 C C . ALA B 1 127 ? -20.379 -30.549 -42.096 1.00 28.66 125 ALA B C 1
ATOM 3199 O O . ALA B 1 127 ? -21.447 -29.941 -42.247 1.00 29.30 125 ALA B O 1
ATOM 3201 N N . PHE B 1 128 ? -19.245 -29.958 -41.725 1.00 27.50 126 PHE B N 1
ATOM 3202 C CA . PHE B 1 128 ? -19.207 -28.557 -41.402 1.00 26.63 126 PHE B CA 1
ATOM 3203 C C . PHE B 1 128 ? -19.310 -27.673 -42.662 1.00 33.76 126 PHE B C 1
ATOM 3204 O O . PHE B 1 128 ? -19.824 -26.551 -42.588 1.00 31.09 126 PHE B O 1
ATOM 3212 N N . HIS B 1 129 ? -18.777 -28.170 -43.784 1.00 30.93 127 HIS B N 1
ATOM 3213 C CA . HIS B 1 129 ? -18.924 -27.495 -45.101 1.00 35.30 127 HIS B CA 1
ATOM 3214 C C . HIS B 1 129 ? -20.399 -27.421 -45.503 1.00 36.23 127 HIS B C 1
ATOM 3215 O O . HIS B 1 129 ? -20.869 -26.350 -45.942 1.00 30.19 127 HIS B O 1
ATOM 3222 N N . VAL B 1 130 ? -21.126 -28.526 -45.302 1.00 33.73 128 VAL B N 1
ATOM 3223 C CA . VAL B 1 130 ? -22.591 -28.548 -45.556 1.00 34.48 128 VAL B CA 1
ATOM 3224 C C . VAL B 1 130 ? -23.313 -27.477 -44.716 1.00 36.41 128 VAL B C 1
ATOM 3225 O O . VAL B 1 130 ? -24.045 -26.647 -45.265 1.00 35.17 128 VAL B O 1
ATOM 3229 N N . LEU B 1 131 ? -23.041 -27.411 -43.414 1.00 34.29 129 LEU B N 1
ATOM 3230 C CA . LEU B 1 131 ? -23.745 -26.449 -42.560 1.00 32.67 129 LEU B CA 1
ATOM 3231 C C . LEU B 1 131 ? -23.396 -24.994 -42.882 1.00 37.13 129 LEU B C 1
ATOM 3232 O O . LEU B 1 131 ? -24.268 -24.124 -42.853 1.00 33.22 129 LEU B O 1
ATOM 3237 N N . ALA B 1 132 ? -22.131 -24.734 -43.199 1.00 34.29 130 ALA B N 1
ATOM 3238 C CA . ALA B 1 132 ? -21.680 -23.361 -43.413 1.00 33.75 130 ALA B CA 1
ATOM 3239 C C . ALA B 1 132 ? -22.137 -22.807 -44.775 1.00 35.36 130 ALA B C 1
ATOM 3240 O O . ALA B 1 132 ? -22.350 -21.615 -44.924 1.00 37.98 130 ALA B O 1
ATOM 3242 N N . GLN B 1 133 ? -22.288 -23.680 -45.754 1.00 34.51 131 GLN B N 1
ATOM 3243 C CA . GLN B 1 133 ? -22.376 -23.246 -47.137 1.00 42.66 131 GLN B CA 1
ATOM 3244 C C . GLN B 1 133 ? -23.652 -23.665 -47.886 1.00 41.87 131 GLN B C 1
ATOM 3245 O O . GLN B 1 133 ? -24.031 -22.993 -48.843 1.00 41.20 131 GLN B O 1
ATOM 3251 N N . ASP B 1 134 ? -24.277 -24.775 -47.484 1.00 38.40 132 ASP B N 1
ATOM 3252 C CA . ASP B 1 134 ? -25.441 -25.342 -48.185 1.00 39.96 132 ASP B CA 1
ATOM 3253 C C . ASP B 1 134 ? -26.575 -24.300 -48.317 1.00 37.83 132 ASP B C 1
ATOM 3254 O O . ASP B 1 134 ? -27.118 -23.844 -47.304 1.00 38.14 132 ASP B O 1
ATOM 3259 N N . PRO B 1 135 ? -26.896 -23.891 -49.572 1.00 43.34 133 PRO B N 1
ATOM 3260 C CA . PRO B 1 135 ? -27.856 -22.802 -49.742 1.00 41.91 133 PRO B CA 1
ATOM 3261 C C . PRO B 1 135 ? -29.302 -23.216 -49.445 1.00 41.42 133 PRO B C 1
ATOM 3262 O O . PRO B 1 135 ? -30.135 -22.355 -49.158 1.00 41.68 133 PRO B O 1
ATOM 3266 N N . SER B 1 136 ? -29.581 -24.516 -49.492 1.00 41.34 134 SER B N 1
ATOM 3267 C CA . SER B 1 136 ? -30.902 -25.045 -49.142 1.00 42.83 134 SER B CA 1
ATOM 3268 C C . SER B 1 136 ? -31.210 -24.915 -47.641 1.00 42.71 134 SER B C 1
ATOM 3269 O O . SER B 1 136 ? -32.373 -24.960 -47.242 1.00 39.30 134 SER B O 1
ATOM 3272 N N . ILE B 1 137 ? -30.185 -24.727 -46.812 1.00 36.10 135 ILE B N 1
ATOM 3273 C CA . ILE B 1 137 ? -30.420 -24.410 -45.403 1.00 39.49 135 ILE B CA 1
ATOM 3274 C C . ILE B 1 137 ? -30.722 -22.929 -45.279 1.00 40.85 135 ILE B C 1
ATOM 3275 O O . ILE B 1 137 ? -29.912 -22.142 -44.761 1.00 42.74 135 ILE B O 1
ATOM 3280 N N . ALA B 1 138 ? -31.906 -22.543 -45.752 1.00 41.38 136 ALA B N 1
ATOM 3281 C CA . ALA B 1 138 ? -32.259 -21.128 -45.876 1.00 35.63 136 ALA B CA 1
ATOM 3282 C C . ALA B 1 138 ? -32.787 -20.565 -44.553 1.00 42.40 136 ALA B C 1
ATOM 3283 O O . ALA B 1 138 ? -33.996 -20.380 -44.361 1.00 43.29 136 ALA B O 1
ATOM 3285 N N . VAL B 1 139 ? -31.862 -20.317 -43.625 1.00 39.93 137 VAL B N 1
ATOM 3286 C CA . VAL B 1 139 ? -32.183 -19.820 -42.296 1.00 30.65 137 VAL B CA 1
ATOM 3287 C C . VAL B 1 139 ? -31.342 -18.566 -42.039 1.00 35.33 137 VAL B C 1
ATOM 3288 O O . VAL B 1 139 ? -30.395 -18.312 -42.774 1.00 37.03 137 VAL B O 1
ATOM 3292 N N . PRO B 1 140 ? -31.682 -17.774 -41.006 1.00 32.83 138 PRO B N 1
ATOM 3293 C CA . PRO B 1 140 ? -30.881 -16.592 -40.691 1.00 40.30 138 PRO B CA 1
ATOM 3294 C C . PRO B 1 140 ? -29.451 -16.950 -40.294 1.00 45.84 138 PRO B C 1
ATOM 3295 O O . PRO B 1 140 ? -29.183 -18.080 -39.852 1.00 42.89 138 PRO B O 1
ATOM 3299 N N . ALA B 1 141 ? -28.546 -15.997 -40.502 1.00 44.98 139 ALA B N 1
ATOM 3300 C CA . ALA B 1 141 ? -27.123 -16.179 -40.242 1.00 42.45 139 ALA B CA 1
ATOM 3301 C C . ALA B 1 141 ? -26.851 -16.723 -38.830 1.00 41.10 139 ALA B C 1
ATOM 3302 O O . ALA B 1 141 ? -26.115 -17.699 -38.683 1.00 39.00 139 ALA B O 1
ATOM 3304 N N . GLU B 1 142 ? -27.469 -16.110 -37.811 1.00 37.46 140 GLU B N 1
ATOM 3305 C CA . GLU B 1 142 ? -27.308 -16.554 -36.425 1.00 39.24 140 GLU B CA 1
ATOM 3306 C C . GLU B 1 142 ? -27.668 -18.009 -36.177 1.00 41.52 140 GLU B C 1
ATOM 3307 O O . GLU B 1 142 ? -26.991 -18.699 -35.406 1.00 39.43 140 GLU B O 1
ATOM 3313 N N . ASN B 1 143 ? -28.732 -18.461 -36.830 1.00 35.60 141 ASN B N 1
ATOM 3314 C CA . ASN B 1 143 ? -29.184 -19.834 -36.744 1.00 33.90 141 ASN B CA 1
ATOM 3315 C C . ASN B 1 143 ? -28.200 -20.788 -37.365 1.00 35.63 141 ASN B C 1
ATOM 3316 O O . ASN B 1 143 ? -27.962 -21.850 -36.831 1.00 30.79 141 ASN B O 1
ATOM 3321 N N . ARG B 1 144 ? -27.646 -20.407 -38.509 1.00 35.50 142 ARG B N 1
ATOM 3322 C CA . ARG B 1 144 ? -26.670 -21.224 -39.187 1.00 31.47 142 ARG B CA 1
ATOM 3323 C C . ARG B 1 144 ? -25.422 -21.384 -38.299 1.00 28.20 142 ARG B C 1
ATOM 3324 O O . ARG B 1 144 ? -24.915 -22.496 -38.127 1.00 32.29 142 ARG B O 1
ATOM 3332 N N . ILE B 1 145 ? -24.991 -20.285 -37.696 1.00 28.50 143 ILE B N 1
ATOM 3333 C CA . ILE B 1 145 ? -23.829 -20.277 -36.798 1.00 29.86 143 ILE B CA 1
ATOM 3334 C C . ILE B 1 145 ? -24.117 -21.176 -35.605 1.00 33.29 143 ILE B C 1
ATOM 3335 O O . ILE B 1 145 ? -23.293 -21.995 -35.221 1.00 32.02 143 ILE B O 1
ATOM 3340 N N . ALA B 1 146 ? -25.319 -21.046 -35.052 1.00 32.16 144 ALA B N 1
ATOM 3341 C CA . ALA B 1 146 ? -25.736 -21.898 -33.940 1.00 33.44 144 ALA B CA 1
ATOM 3342 C C . ALA B 1 146 ? -25.761 -23.378 -34.304 1.00 30.95 144 ALA B C 1
ATOM 3343 O O . ALA B 1 146 ? -25.417 -24.211 -33.476 1.00 33.18 144 ALA B O 1
ATOM 3345 N N . MET B 1 147 ? -26.157 -23.718 -35.533 1.00 27.77 145 MET B N 1
ATOM 3346 C CA . MET B 1 147 ? -26.122 -25.112 -35.982 1.00 26.47 145 MET B CA 1
ATOM 3347 C C . MET B 1 147 ? -24.709 -25.681 -35.999 1.00 31.90 145 MET B C 1
ATOM 3348 O O . MET B 1 147 ? -24.486 -26.847 -35.631 1.00 28.67 145 MET B O 1
ATOM 3353 N N . ILE B 1 148 ? -23.778 -24.850 -36.461 1.00 31.08 146 ILE B N 1
ATOM 3354 C CA . ILE B 1 148 ? -22.357 -25.234 -36.561 1.00 33.46 146 ILE B CA 1
ATOM 3355 C C . ILE B 1 148 ? -21.801 -25.455 -35.164 1.00 25.89 146 ILE B C 1
ATOM 3356 O O . ILE B 1 148 ? -21.196 -26.504 -34.897 1.00 30.91 146 ILE B O 1
ATOM 3361 N N . GLU B 1 149 ? -22.047 -24.495 -34.271 1.00 28.85 147 GLU B N 1
ATOM 3362 C CA . GLU B 1 149 ? -21.630 -24.630 -32.873 1.00 34.56 147 GLU B CA 1
ATOM 3363 C C . GLU B 1 149 ? -22.194 -25.878 -32.222 1.00 36.56 147 GLU B C 1
ATOM 3364 O O . GLU B 1 149 ? -21.470 -26.584 -31.514 1.00 34.11 147 GLU B O 1
ATOM 3370 N N . THR B 1 150 ? -23.469 -26.161 -32.501 1.00 32.11 148 THR B N 1
ATOM 3371 C CA . THR B 1 150 ? -24.133 -27.348 -32.000 1.00 35.67 148 THR B CA 1
ATOM 3372 C C . THR B 1 150 ? -23.398 -28.594 -32.433 1.00 34.13 148 THR B C 1
ATOM 3373 O O . THR B 1 150 ? -23.092 -29.464 -31.601 1.00 32.01 148 THR B O 1
ATOM 3377 N N . LEU B 1 151 ? -23.086 -28.679 -33.727 1.00 27.46 149 LEU B N 1
ATOM 3378 C CA . LEU B 1 151 ? -22.456 -29.889 -34.248 1.00 29.89 149 LEU B CA 1
ATOM 3379 C C . LEU B 1 151 ? -21.017 -30.027 -33.720 1.00 29.10 149 LEU B C 1
ATOM 3380 O O . LEU B 1 151 ? -20.563 -31.138 -33.402 1.00 29.69 149 LEU B O 1
ATOM 3385 N N . ALA B 1 152 ? -20.320 -28.907 -33.593 1.00 28.72 150 ALA B N 1
ATOM 3386 C CA . ALA B 1 152 ? -18.940 -28.945 -33.135 1.00 30.35 150 ALA B CA 1
ATOM 3387 C C . ALA B 1 152 ? -18.874 -29.379 -31.669 1.00 36.31 150 ALA B C 1
ATOM 3388 O O . ALA B 1 152 ? -18.048 -30.198 -31.328 1.00 32.89 150 ALA B O 1
ATOM 3390 N N . LYS B 1 153 ? -19.780 -28.867 -30.828 1.00 36.39 151 LYS B N 1
ATOM 3391 C CA . LYS B 1 153 ? -19.792 -29.205 -29.404 1.00 38.79 151 LYS B CA 1
ATOM 3392 C C . LYS B 1 153 ? -20.201 -30.661 -29.196 1.00 41.33 151 LYS B C 1
ATOM 3393 O O . LYS B 1 153 ? -19.599 -31.371 -28.370 1.00 37.84 151 LYS B O 1
ATOM 3399 N N . ALA B 1 154 ? -21.178 -31.121 -29.977 1.00 36.33 152 ALA B N 1
ATOM 3400 C CA . ALA B 1 154 ? -21.617 -32.511 -29.922 1.00 33.78 152 ALA B CA 1
ATOM 3401 C C . ALA B 1 154 ? -20.614 -33.537 -30.446 1.00 37.65 152 ALA B C 1
ATOM 3402 O O . ALA B 1 154 ? -20.604 -34.686 -29.992 1.00 31.66 152 ALA B O 1
ATOM 3404 N N . SER B 1 155 ? -19.783 -33.144 -31.405 1.00 33.61 153 SER B N 1
ATOM 3405 C CA . SER B 1 155 ? -18.881 -34.098 -32.044 1.00 29.42 153 SER B CA 1
ATOM 3406 C C . SER B 1 155 ? -17.466 -34.138 -31.424 1.00 26.79 153 SER B C 1
ATOM 3407 O O . SER B 1 155 ? -16.741 -35.079 -31.665 1.00 32.25 153 SER B O 1
ATOM 3410 N N . GLY B 1 156 ? -17.099 -33.106 -30.666 1.00 27.79 154 GLY B N 1
ATOM 3411 C CA . GLY B 1 156 ? -15.731 -32.900 -30.198 1.00 34.64 154 GLY B CA 1
ATOM 3412 C C . GLY B 1 156 ? -15.378 -33.580 -28.886 1.00 36.96 154 GLY B C 1
ATOM 3413 O O . GLY B 1 156 ? -15.991 -34.572 -28.533 1.00 36.27 154 GLY B O 1
ATOM 3414 N N . PRO B 1 157 ? -14.382 -33.043 -28.166 1.00 36.11 155 PRO B N 1
ATOM 3415 C CA . PRO B 1 157 ? -13.900 -33.691 -26.939 1.00 42.19 155 PRO B CA 1
ATOM 3416 C C . PRO B 1 157 ? -14.922 -33.690 -25.798 1.00 43.73 155 PRO B C 1
ATOM 3417 O O . PRO B 1 157 ? -14.845 -34.540 -24.926 1.00 45.28 155 PRO B O 1
ATOM 3421 N N . ALA B 1 158 ? -15.848 -32.735 -25.786 1.00 40.05 156 ALA B N 1
ATOM 3422 C CA . ALA B 1 158 ? -16.866 -32.708 -24.738 1.00 39.59 156 ALA B CA 1
ATOM 3423 C C . ALA B 1 158 ? -18.100 -33.527 -25.133 1.00 40.48 156 ALA B C 1
ATOM 3424 O O . ALA B 1 158 ? -18.954 -33.823 -24.289 1.00 44.56 156 ALA B O 1
ATOM 3426 N N . GLY B 1 159 ? -18.154 -33.941 -26.398 1.00 35.03 157 GLY B N 1
ATOM 3427 C CA . GLY B 1 159 ? -19.183 -34.831 -26.889 1.00 29.81 157 GLY B CA 1
ATOM 3428 C C . GLY B 1 159 ? -18.670 -36.183 -27.333 1.00 35.74 157 GLY B C 1
ATOM 3429 O O . GLY B 1 159 ? -17.968 -36.876 -26.583 1.00 38.27 157 GLY B O 1
ATOM 3430 N N . MET B 1 160 ? -19.039 -36.554 -28.557 1.00 28.46 158 MET B N 1
ATOM 3431 C CA . MET B 1 160 ? -18.768 -37.863 -29.163 1.00 31.23 158 MET B CA 1
ATOM 3432 C C . MET B 1 160 ? -17.334 -38.417 -29.033 1.00 39.87 158 MET B C 1
ATOM 3433 O O . MET B 1 160 ? -17.152 -39.591 -28.644 1.00 35.75 158 MET B O 1
ATOM 3438 N N . VAL B 1 161 ? -16.337 -37.581 -29.362 1.00 37.36 159 VAL B N 1
ATOM 3439 C CA . VAL B 1 161 ? -14.922 -38.011 -29.356 1.00 40.09 159 VAL B CA 1
ATOM 3440 C C . VAL B 1 161 ? -14.438 -38.317 -27.937 1.00 36.29 159 VAL B C 1
ATOM 3441 O O . VAL B 1 161 ? -13.877 -39.375 -27.686 1.00 35.90 159 VAL B O 1
ATOM 3445 N N . GLY B 1 162 ? -14.696 -37.396 -27.019 1.00 34.13 160 GLY B N 1
ATOM 3446 C CA . GLY B 1 162 ? -14.386 -37.603 -25.615 1.00 42.22 160 GLY B CA 1
ATOM 3447 C C . GLY B 1 162 ? -15.133 -38.775 -25.000 1.00 37.97 160 GLY B C 1
ATOM 3448 O O . GLY B 1 162 ? -14.599 -39.462 -24.139 1.00 35.72 160 GLY B O 1
ATOM 3449 N N . GLY B 1 163 ? -16.355 -39.025 -25.464 1.00 41.43 161 GLY B N 1
ATOM 3450 C CA . GLY B 1 163 ? -17.119 -40.182 -25.001 1.00 38.31 161 GLY B CA 1
ATOM 3451 C C . GLY B 1 163 ? -16.484 -41.487 -25.419 1.00 40.91 161 GLY B C 1
ATOM 3452 O O . GLY B 1 163 ? -16.507 -42.483 -24.669 1.00 36.61 161 GLY B O 1
ATOM 3453 N N . GLN B 1 164 ? -15.900 -41.494 -26.614 1.00 38.51 162 GLN B N 1
ATOM 3454 C CA . GLN B 1 164 ? -15.183 -42.668 -27.082 1.00 39.27 162 GLN B CA 1
ATOM 3455 C C . GLN B 1 164 ? -13.899 -42.873 -26.260 1.00 41.26 162 GLN B C 1
ATOM 3456 O O . GLN B 1 164 ? -13.584 -44.008 -25.892 1.00 44.09 162 GLN B O 1
ATOM 3462 N N . ALA B 1 165 ? -13.211 -41.771 -25.936 1.00 40.81 163 ALA B N 1
ATOM 3463 C CA . ALA B 1 165 ? -12.042 -41.796 -25.041 1.00 42.77 163 ALA B CA 1
ATOM 3464 C C . ALA B 1 165 ? -12.387 -42.345 -23.652 1.00 45.79 163 ALA B C 1
ATOM 3465 O O . ALA B 1 165 ? -11.637 -43.152 -23.104 1.00 48.63 163 ALA B O 1
ATOM 3467 N N . ILE B 1 166 ? -13.518 -41.908 -23.093 1.00 41.50 164 ILE B N 1
ATOM 3468 C CA . ILE B 1 166 ? -13.984 -42.413 -21.792 1.00 44.14 164 ILE B CA 1
ATOM 3469 C C . ILE B 1 166 ? -14.310 -43.914 -21.864 1.00 43.52 164 ILE B C 1
ATOM 3470 O O . ILE B 1 166 ? -13.941 -44.685 -20.973 1.00 45.33 164 ILE B O 1
ATOM 3475 N N . ASP B 1 167 ? -14.954 -44.321 -22.953 1.00 44.03 165 ASP B N 1
ATOM 3476 C CA . ASP B 1 167 ? -15.277 -45.720 -23.227 1.00 45.29 165 ASP B CA 1
ATOM 3477 C C . ASP B 1 167 ? -14.040 -46.644 -23.304 1.00 50.27 165 ASP B C 1
ATOM 3478 O O . ASP B 1 167 ? -14.057 -47.763 -22.774 1.00 47.58 165 ASP B O 1
ATOM 3483 N N . LEU B 1 168 ? -12.980 -46.176 -23.958 1.00 48.49 166 LEU B N 1
ATOM 3484 C CA . LEU B 1 168 ? -11.726 -46.927 -24.031 1.00 50.06 166 LEU B CA 1
ATOM 3485 C C . LEU B 1 168 ? -11.015 -47.008 -22.677 1.00 50.29 166 LEU B C 1
ATOM 3486 O O . LEU B 1 168 ? -10.492 -48.055 -22.318 1.00 52.69 166 LEU B O 1
ATOM 3491 N N . ALA B 1 169 ? -11.030 -45.909 -21.925 1.00 45.84 167 ALA B N 1
ATOM 3492 C CA . ALA B 1 169 ? -10.375 -45.822 -20.617 1.00 51.64 167 ALA B CA 1
ATOM 3493 C C . ALA B 1 169 ? -11.084 -46.612 -19.497 1.00 58.82 167 ALA B C 1
ATOM 3494 O O . ALA B 1 169 ? -10.591 -46.678 -18.363 1.00 57.39 167 ALA B O 1
ATOM 3496 N N . SER B 1 170 ? -12.236 -47.204 -19.810 1.00 59.82 168 SER B N 1
ATOM 3497 C CA . SER B 1 170 ? -13.029 -47.909 -18.815 1.00 60.32 168 SER B CA 1
ATOM 3498 C C . SER B 1 170 ? -13.220 -49.393 -19.156 1.00 64.85 168 SER B C 1
ATOM 3499 O O . SER B 1 170 ? -14.135 -50.032 -18.638 1.00 66.28 168 SER B O 1
ATOM 3502 N N . VAL B 1 171 ? -12.366 -49.939 -20.020 1.00 69.66 169 VAL B N 1
ATOM 3503 C CA . VAL B 1 171 ? -12.538 -51.321 -20.498 1.00 72.85 169 VAL B CA 1
ATOM 3504 C C . VAL B 1 171 ? -12.344 -52.391 -19.418 1.00 76.28 169 VAL B C 1
ATOM 3505 O O . VAL B 1 171 ? -12.969 -53.454 -19.479 1.00 80.94 169 VAL B O 1
ATOM 3509 N N . GLY B 1 172 ? -11.503 -52.113 -18.427 1.00 72.52 170 GLY B N 1
ATOM 3510 C CA . GLY B 1 172 ? -11.331 -53.049 -17.319 1.00 75.43 170 GLY B CA 1
ATOM 3511 C C . GLY B 1 172 ? -11.973 -52.590 -16.022 1.00 77.50 170 GLY B C 1
ATOM 3512 O O . GLY B 1 172 ? -11.649 -53.108 -14.953 1.00 81.60 170 GLY B O 1
ATOM 3513 N N . LYS B 1 173 ? -12.898 -51.636 -16.113 1.00 75.32 171 LYS B N 1
ATOM 3514 C CA . LYS B 1 173 ? -13.394 -50.925 -14.929 1.00 75.68 171 LYS B CA 1
ATOM 3515 C C . LYS B 1 173 ? -14.869 -51.151 -14.584 1.00 75.40 171 LYS B C 1
ATOM 3516 O O . LYS B 1 173 ? -15.669 -51.601 -15.414 1.00 69.85 171 LYS B O 1
ATOM 3522 N N . LYS B 1 174 ? -15.199 -50.842 -13.332 1.00 77.02 172 LYS B N 1
ATOM 3523 C CA . LYS B 1 174 ? -16.564 -50.887 -12.826 1.00 78.70 172 LYS B CA 1
ATOM 3524 C C . LYS B 1 174 ? -16.988 -49.458 -12.492 1.00 75.46 172 LYS B C 1
ATOM 3525 O O . LYS B 1 174 ? -16.491 -48.851 -11.536 1.00 80.19 172 LYS B O 1
ATOM 3531 N N . LEU B 1 175 ? -17.892 -48.923 -13.303 1.00 67.64 173 LEU B N 1
ATOM 3532 C CA . LEU B 1 175 ? -18.385 -47.567 -13.122 1.00 59.00 173 LEU B CA 1
ATOM 3533 C C . LEU B 1 175 ? -19.682 -47.612 -12.337 1.00 53.85 173 LEU B C 1
ATOM 3534 O O . LEU B 1 175 ? -20.408 -48.587 -12.404 1.00 57.16 173 LEU B O 1
ATOM 3539 N N . ASP B 1 176 ? -19.967 -46.550 -11.598 1.00 53.56 174 ASP B N 1
ATOM 3540 C CA . ASP B 1 176 ? -21.271 -46.328 -10.976 1.00 56.51 174 ASP B CA 1
ATOM 3541 C C . ASP B 1 176 ? -22.336 -46.027 -12.044 1.00 54.43 174 ASP B C 1
ATOM 3542 O O . ASP B 1 176 ? -22.032 -45.967 -13.239 1.00 50.68 174 ASP B O 1
ATOM 3547 N N . LEU B 1 177 ? -23.585 -45.851 -11.619 1.00 54.06 175 LEU B N 1
ATOM 3548 C CA . LEU B 1 177 ? -24.648 -45.460 -12.553 1.00 47.28 175 LEU B CA 1
ATOM 3549 C C . LEU B 1 177 ? -24.437 -44.080 -13.212 1.00 45.90 175 LEU B C 1
ATOM 3550 O O . LEU B 1 177 ? -24.506 -44.000 -14.444 1.00 43.77 175 LEU B O 1
ATOM 3555 N N . PRO B 1 178 ? -24.165 -43.011 -12.420 1.00 45.96 176 PRO B N 1
ATOM 3556 C CA . PRO B 1 178 ? -23.927 -41.722 -13.071 1.00 46.06 176 PRO B CA 1
ATOM 3557 C C . PRO B 1 178 ? -22.733 -41.761 -14.030 1.00 51.07 176 PRO B C 1
ATOM 3558 O O . PRO B 1 178 ? -22.762 -41.082 -15.060 1.00 51.19 176 PRO B O 1
ATOM 3562 N N . GLY B 1 179 ? -21.717 -42.558 -13.689 1.00 42.52 177 GLY B N 1
ATOM 3563 C CA . GLY B 1 179 ? -20.511 -42.706 -14.495 1.00 39.44 177 GLY B CA 1
ATOM 3564 C C . GLY B 1 179 ? -20.736 -43.393 -15.832 1.00 44.18 177 GLY B C 1
ATOM 3565 O O . GLY B 1 179 ? -20.182 -42.972 -16.860 1.00 37.65 177 GLY B O 1
ATOM 3566 N N . LEU B 1 180 ? -21.534 -44.458 -15.824 1.00 39.97 178 LEU B N 1
ATOM 3567 C CA . LEU B 1 180 ? -21.871 -45.162 -17.050 1.00 41.68 178 LEU B CA 1
ATOM 3568 C C . LEU B 1 180 ? -22.815 -44.321 -17.916 1.00 42.31 178 LEU B C 1
ATOM 3569 O O . LEU B 1 180 ? -22.684 -44.304 -19.142 1.00 40.32 178 LEU B O 1
ATOM 3574 N N . GLU B 1 181 ? -23.746 -43.617 -17.274 1.00 42.91 179 GLU B N 1
ATOM 3575 C CA . GLU B 1 181 ? -24.649 -42.724 -17.982 1.00 35.95 179 GLU B CA 1
ATOM 3576 C C . GLU B 1 181 ? -23.866 -41.595 -18.686 1.00 43.10 179 GLU B C 1
ATOM 3577 O O . GLU B 1 181 ? -24.065 -41.374 -19.879 1.00 34.63 179 GLU B O 1
ATOM 3583 N N . ASN B 1 182 ? -22.936 -40.959 -17.968 1.00 40.31 180 ASN B N 1
ATOM 3584 C CA . ASN B 1 182 ? -22.140 -39.832 -18.489 1.00 45.97 180 ASN B CA 1
ATOM 3585 C C . ASN B 1 182 ? -21.359 -40.151 -19.761 1.00 45.70 180 ASN B C 1
ATOM 3586 O O . ASN B 1 182 ? -21.277 -39.339 -20.691 1.00 44.98 180 ASN B O 1
ATOM 3591 N N . MET B 1 183 ? -20.767 -41.333 -19.763 1.00 43.08 181 MET B N 1
ATOM 3592 C CA . MET B 1 183 ? -20.075 -41.866 -20.894 1.00 43.08 181 MET B CA 1
ATOM 3593 C C . MET B 1 183 ? -21.001 -42.015 -22.104 1.00 44.81 181 MET B C 1
ATOM 3594 O O . MET B 1 183 ? -20.648 -41.602 -23.218 1.00 38.56 181 MET B O 1
ATOM 3599 N N . HIS B 1 184 ? -22.172 -42.612 -21.889 1.00 38.70 182 HIS B N 1
ATOM 3600 C CA . HIS B 1 184 ? -23.136 -42.806 -22.975 1.00 35.87 182 HIS B CA 1
ATOM 3601 C C . HIS B 1 184 ? -23.741 -41.503 -23.506 1.00 35.00 182 HIS B C 1
ATOM 3602 O O . HIS B 1 184 ? -23.963 -41.376 -24.716 1.00 34.93 182 HIS B O 1
ATOM 3609 N N . ILE B 1 185 ? -23.981 -40.559 -22.595 1.00 33.39 183 ILE B N 1
ATOM 3610 C CA . ILE B 1 185 ? -24.475 -39.204 -22.891 1.00 37.63 183 ILE B CA 1
ATOM 3611 C C . ILE B 1 185 ? -23.484 -38.471 -23.807 1.00 39.22 183 ILE B C 1
ATOM 3612 O O . ILE B 1 185 ? -23.886 -37.826 -24.784 1.00 35.06 183 ILE B O 1
ATOM 3617 N N . ARG B 1 186 ? -22.191 -38.624 -23.526 1.00 35.59 184 ARG B N 1
ATOM 3618 C CA . ARG B 1 186 ? -21.176 -37.987 -24.352 1.00 37.24 184 ARG B CA 1
ATOM 3619 C C . ARG B 1 186 ? -20.960 -38.718 -25.678 1.00 37.47 184 ARG B C 1
ATOM 3620 O O . ARG B 1 186 ? -21.040 -38.081 -26.752 1.00 36.48 184 ARG B O 1
ATOM 3628 N N . LYS B 1 187 ? -20.734 -40.035 -25.606 1.00 35.43 185 LYS B N 1
ATOM 3629 C CA A LYS B 1 187 ? -20.394 -40.859 -26.778 0.50 33.76 185 LYS B CA 1
ATOM 3630 C CA B LYS B 1 187 ? -20.389 -40.839 -26.784 0.50 35.55 185 LYS B CA 1
ATOM 3631 C C . LYS B 1 187 ? -21.486 -40.913 -27.848 1.00 38.34 185 LYS B C 1
ATOM 3632 O O . LYS B 1 187 ? -21.189 -40.917 -29.045 1.00 36.03 185 LYS B O 1
ATOM 3643 N N . THR B 1 188 ? -22.737 -40.987 -27.406 1.00 34.68 186 THR B N 1
ATOM 3644 C CA . THR B 1 188 ? -23.867 -41.281 -28.282 1.00 41.11 186 THR B CA 1
ATOM 3645 C C . THR B 1 188 ? -24.925 -40.194 -28.154 1.00 41.38 186 THR B C 1
ATOM 3646 O O . THR B 1 188 ? -25.525 -39.759 -29.143 1.00 37.07 186 THR B O 1
ATOM 3650 N N . GLY B 1 189 ? -25.137 -39.756 -26.919 1.00 37.57 187 GLY B N 1
ATOM 3651 C CA . GLY B 1 189 ? -26.212 -38.827 -26.619 1.00 32.62 187 GLY B CA 1
ATOM 3652 C C . GLY B 1 189 ? -26.068 -37.464 -27.260 1.00 33.63 187 GLY B C 1
ATOM 3653 O O . GLY B 1 189 ? -27.048 -36.928 -27.772 1.00 32.11 187 GLY B O 1
ATOM 3654 N N . ALA B 1 190 ? -24.853 -36.906 -27.257 1.00 29.17 188 ALA B N 1
ATOM 3655 C CA . ALA B 1 190 ? -24.648 -35.538 -27.739 1.00 27.41 188 ALA B CA 1
ATOM 3656 C C . ALA B 1 190 ? -25.050 -35.409 -29.213 1.00 31.28 188 ALA B C 1
ATOM 3657 O O . ALA B 1 190 ? -25.722 -34.444 -29.577 1.00 32.49 188 ALA B O 1
ATOM 3659 N N . LEU B 1 191 ? -24.695 -36.397 -30.039 1.00 33.45 189 LEU B N 1
ATOM 3660 C CA . LEU B 1 191 ? -24.992 -36.311 -31.476 1.00 30.99 189 LEU B CA 1
ATOM 3661 C C . LEU B 1 191 ? -26.480 -36.544 -31.765 1.00 35.68 189 LEU B C 1
ATOM 3662 O O . LEU B 1 191 ? -27.019 -36.001 -32.729 1.00 35.02 189 LEU B O 1
ATOM 3667 N N . ILE B 1 192 ? -27.139 -37.349 -30.932 1.00 32.94 190 ILE B N 1
ATOM 3668 C CA . ILE B 1 192 ? -28.587 -37.567 -31.056 1.00 32.60 190 ILE B CA 1
ATOM 3669 C C . ILE B 1 192 ? -29.331 -36.288 -30.702 1.00 28.87 190 ILE B C 1
ATOM 3670 O O . ILE B 1 192 ? -30.230 -35.863 -31.435 1.00 31.08 190 ILE B O 1
ATOM 3675 N N . ARG B 1 193 ? -28.940 -35.647 -29.601 1.00 23.55 191 ARG B N 1
ATOM 3676 C CA . ARG B 1 193 ? -29.520 -34.371 -29.224 1.00 26.66 191 ARG B CA 1
ATOM 3677 C C . ARG B 1 193 ? -29.213 -33.293 -30.249 1.00 35.59 191 ARG B C 1
ATOM 3678 O O . ARG B 1 193 ? -30.045 -32.410 -30.473 1.00 34.04 191 ARG B O 1
ATOM 3686 N N . ALA B 1 194 ? -28.031 -33.365 -30.874 1.00 28.31 192 ALA B N 1
ATOM 3687 C CA . ALA B 1 194 ? -27.692 -32.380 -31.934 1.00 26.32 192 ALA B CA 1
ATOM 3688 C C . ALA B 1 194 ? -28.658 -32.523 -33.075 1.00 24.91 192 ALA B C 1
ATOM 3689 O O . ALA B 1 194 ? -29.084 -31.524 -33.624 1.00 28.08 192 ALA B O 1
ATOM 3691 N N . SER B 1 195 ? -29.005 -33.756 -33.433 1.00 25.51 193 SER B N 1
ATOM 3692 C CA . SER B 1 195 ? -29.911 -33.996 -34.566 1.00 36.99 193 SER B CA 1
ATOM 3693 C C . SER B 1 195 ? -31.268 -33.321 -34.377 1.00 40.07 193 SER B C 1
ATOM 3694 O O . SER B 1 195 ? -31.875 -32.819 -35.332 1.00 33.82 193 SER B O 1
ATOM 3697 N N . VAL B 1 196 ? -31.703 -33.278 -33.120 1.00 34.80 194 VAL B N 1
ATOM 3698 C CA . VAL B 1 196 ? -32.968 -32.680 -32.758 1.00 32.58 194 VAL B CA 1
ATOM 3699 C C . VAL B 1 196 ? -32.842 -31.164 -32.688 1.00 33.21 194 VAL B C 1
ATOM 3700 O O . VAL B 1 196 ? -33.712 -30.448 -33.199 1.00 32.96 194 VAL B O 1
ATOM 3704 N N . ARG B 1 197 ? -31.755 -30.683 -32.081 1.00 27.58 195 ARG B N 1
ATOM 3705 C CA . ARG B 1 197 ? -31.529 -29.265 -31.928 1.00 27.63 195 ARG B CA 1
ATOM 3706 C C . ARG B 1 197 ? -31.342 -28.566 -33.290 1.00 31.31 195 ARG B C 1
ATOM 3707 O O . ARG B 1 197 ? -31.805 -27.441 -33.460 1.00 29.25 195 ARG B O 1
ATOM 3715 N N . LEU B 1 198 ? -30.688 -29.239 -34.242 1.00 30.39 196 LEU B N 1
ATOM 3716 C CA . LEU B 1 198 ? -30.498 -28.671 -35.589 1.00 35.94 196 LEU B CA 1
ATOM 3717 C C . LEU B 1 198 ? -31.829 -28.325 -36.256 1.00 33.36 196 LEU B C 1
ATOM 3718 O O . LEU B 1 198 ? -31.972 -27.235 -36.834 1.00 33.10 196 LEU B O 1
ATOM 3723 N N . ALA B 1 199 ? -32.777 -29.260 -36.166 1.00 32.63 197 ALA B N 1
ATOM 3724 C CA . ALA B 1 199 ? -34.155 -29.027 -36.638 1.00 34.14 197 ALA B CA 1
ATOM 3725 C C . ALA B 1 199 ? -34.812 -27.850 -35.941 1.00 34.74 197 ALA B C 1
ATOM 3726 O O . ALA B 1 199 ? -35.456 -27.024 -36.594 1.00 35.76 197 ALA B O 1
ATOM 3728 N N . CYS B 1 200 ? -34.648 -27.765 -34.620 1.00 29.49 198 CYS B N 1
ATOM 3729 C CA . CYS B 1 200 ? -35.166 -26.643 -33.863 1.00 29.91 198 CYS B CA 1
ATOM 3730 C C . CYS B 1 200 ? -34.611 -25.297 -34.333 1.00 36.35 198 CYS B C 1
ATOM 3731 O O . CYS B 1 200 ? -35.357 -24.316 -34.428 1.00 34.41 198 CYS B O 1
ATOM 3734 N N . LEU B 1 201 ? -33.317 -25.265 -34.669 1.00 31.55 199 LEU B N 1
ATOM 3735 C CA . LEU B 1 201 ? -32.667 -24.036 -35.150 1.00 34.34 199 LEU B CA 1
ATOM 3736 C C . LEU B 1 201 ? -33.117 -23.622 -36.562 1.00 27.44 199 LEU B C 1
ATOM 3737 O O . LEU B 1 201 ? -32.885 -22.486 -36.968 1.00 37.20 199 LEU B O 1
ATOM 3742 N N . ALA B 1 202 ? -33.719 -24.545 -37.310 1.00 32.40 200 ALA B N 1
ATOM 3743 C CA . ALA B 1 202 ? -34.326 -24.209 -38.610 1.00 36.06 200 ALA B CA 1
ATOM 3744 C C . ALA B 1 202 ? -35.766 -23.667 -38.503 1.00 41.15 200 ALA B C 1
ATOM 3745 O O . ALA B 1 202 ? -36.454 -23.472 -39.533 1.00 35.70 200 ALA B O 1
ATOM 3747 N N . ARG B 1 203 ? -36.213 -23.420 -37.266 1.00 36.22 201 ARG B N 1
ATOM 3748 C CA . ARG B 1 203 ? -37.513 -22.799 -37.000 1.00 40.02 201 ARG B CA 1
ATOM 3749 C C . ARG B 1 203 ? -37.271 -21.459 -36.329 1.00 42.98 201 ARG B C 1
ATOM 3750 O O . ARG B 1 203 ? -37.180 -21.392 -35.111 1.00 37.29 201 ARG B O 1
ATOM 3758 N N . PRO B 1 204 ? -37.198 -20.372 -37.118 1.00 46.85 202 PRO B N 1
ATOM 3759 C CA . PRO B 1 204 ? -36.892 -19.067 -36.513 1.00 48.10 202 PRO B CA 1
ATOM 3760 C C . PRO B 1 204 ? -37.868 -18.679 -35.378 1.00 49.94 202 PRO B C 1
ATOM 3761 O O . PRO B 1 204 ? -39.085 -18.788 -35.535 1.00 44.04 202 PRO B O 1
ATOM 3765 N N . GLY B 1 205 ? -37.325 -18.302 -34.222 1.00 42.39 203 GLY B N 1
ATOM 3766 C CA . GLY B 1 205 ? -38.142 -17.832 -33.110 1.00 47.00 203 GLY B CA 1
ATOM 3767 C C . GLY B 1 205 ? -38.848 -18.879 -32.245 1.00 46.67 203 GLY B C 1
ATOM 3768 O O . GLY B 1 205 ? -39.599 -18.511 -31.343 1.00 45.20 203 GLY B O 1
ATOM 3769 N N . LEU B 1 206 ? -38.611 -20.166 -32.515 1.00 45.30 204 LEU B N 1
ATOM 3770 C CA . LEU B 1 206 ? -39.121 -21.285 -31.698 1.00 43.59 204 LEU B CA 1
ATOM 3771 C C . LEU B 1 206 ? -38.835 -21.030 -30.228 1.00 41.79 204 LEU B C 1
ATOM 3772 O O . LEU B 1 206 ? -37.693 -20.736 -29.876 1.00 40.76 204 LEU B O 1
ATOM 3777 N N . PRO B 1 207 ? -39.884 -21.068 -29.374 1.00 42.60 205 PRO B N 1
ATOM 3778 C CA . PRO B 1 207 ? -39.730 -20.790 -27.942 1.00 39.82 205 PRO B CA 1
ATOM 3779 C C . PRO B 1 207 ? -38.684 -21.692 -27.277 1.00 39.40 205 PRO B C 1
ATOM 3780 O O . PRO B 1 207 ? -38.518 -22.851 -27.679 1.00 33.78 205 PRO B O 1
ATOM 3784 N N . ALA B 1 208 ? -37.998 -21.149 -26.274 1.00 36.85 206 ALA B N 1
ATOM 3785 C CA . ALA B 1 208 ? -36.937 -21.869 -25.556 1.00 39.77 206 ALA B CA 1
ATOM 3786 C C . ALA B 1 208 ? -37.472 -23.136 -24.893 1.00 38.70 206 ALA B C 1
ATOM 3787 O O . ALA B 1 208 ? -36.774 -24.154 -24.832 1.00 36.14 206 ALA B O 1
ATOM 3789 N N . GLU B 1 209 ? -38.717 -23.077 -24.410 1.00 38.35 207 GLU B N 1
ATOM 3790 C CA . GLU B 1 209 ? -39.359 -24.249 -23.812 1.00 35.54 207 GLU B CA 1
ATOM 3791 C C . GLU B 1 209 ? -39.501 -25.412 -24.787 1.00 30.69 207 GLU B C 1
ATOM 3792 O O . GLU B 1 209 ? -39.415 -26.562 -24.379 1.00 34.43 207 GLU B O 1
ATOM 3798 N N . GLN B 1 210 ? -39.693 -25.136 -26.071 1.00 28.68 208 GLN B N 1
ATOM 3799 C CA . GLN B 1 210 ? -39.799 -26.228 -27.037 1.00 35.19 208 GLN B CA 1
ATOM 3800 C C . GLN B 1 210 ? -38.441 -26.852 -27.343 1.00 29.69 208 GLN B C 1
ATOM 3801 O O . GLN B 1 210 ? -38.341 -28.076 -27.467 1.00 32.75 208 GLN B O 1
ATOM 3807 N N . PHE B 1 211 ? -37.411 -26.006 -27.473 1.00 31.86 209 PHE B N 1
ATOM 3808 C CA . PHE B 1 211 ? -36.021 -26.502 -27.549 1.00 31.22 209 PHE B CA 1
ATOM 3809 C C . PHE B 1 211 ? -35.776 -27.506 -26.419 1.00 25.17 209 PHE B C 1
ATOM 3810 O O . PHE B 1 211 ? -35.397 -28.654 -26.690 1.00 33.10 209 PHE B O 1
ATOM 3818 N N . ASP B 1 212 ? -35.981 -27.037 -25.183 1.00 29.62 210 ASP B N 1
ATOM 3819 C CA . ASP B 1 212 ? -35.652 -27.793 -23.945 1.00 33.86 210 ASP B CA 1
ATOM 3820 C C . ASP B 1 212 ? -36.406 -29.099 -23.855 1.00 28.64 210 ASP B C 1
ATOM 3821 O O . ASP B 1 212 ? -35.827 -30.122 -23.510 1.00 31.16 210 ASP B O 1
ATOM 3826 N N . ARG B 1 213 ? -37.706 -29.079 -24.174 1.00 32.97 211 ARG B N 1
ATOM 3827 C CA . ARG B 1 213 ? -38.498 -30.321 -24.131 1.00 31.13 211 ARG B CA 1
ATOM 3828 C C . ARG B 1 213 ? -38.028 -31.336 -25.147 1.00 28.95 211 ARG B C 1
ATOM 3829 O O . ARG B 1 213 ? -37.919 -32.526 -24.856 1.00 29.71 211 ARG B O 1
ATOM 3837 N N . LEU B 1 214 ? -37.740 -30.868 -26.351 1.00 27.68 212 LEU B N 1
ATOM 3838 C CA . LEU B 1 214 ? -37.348 -31.781 -27.404 1.00 26.62 212 LEU B CA 1
ATOM 3839 C C . LEU B 1 214 ? -35.931 -32.297 -27.169 1.00 24.41 212 LEU B C 1
ATOM 3840 O O . LEU B 1 214 ? -35.625 -33.445 -27.506 1.00 31.95 212 LEU B O 1
ATOM 3845 N N . ASP B 1 215 ? -35.080 -31.438 -26.641 1.00 27.29 213 ASP B N 1
ATOM 3846 C CA . ASP B 1 215 ? -33.768 -31.881 -26.124 1.00 29.80 213 ASP B CA 1
ATOM 3847 C C . ASP B 1 215 ? -33.886 -32.954 -25.030 1.00 28.56 213 ASP B C 1
ATOM 3848 O O . ASP B 1 215 ? -33.192 -33.987 -25.086 1.00 38.26 213 ASP B O 1
ATOM 3853 N N . HIS B 1 216 ? -34.775 -32.733 -24.057 1.00 30.68 214 HIS B N 1
ATOM 3854 C CA . HIS B 1 216 ? -35.045 -33.784 -23.036 1.00 27.96 214 HIS B CA 1
ATOM 3855 C C . HIS B 1 216 ? -35.592 -35.067 -23.634 1.00 26.69 214 HIS B C 1
ATOM 3856 O O . HIS B 1 216 ? -35.177 -36.159 -23.234 1.00 32.67 214 HIS B O 1
ATOM 3863 N N . TYR B 1 217 ? -36.486 -34.957 -24.627 1.00 29.02 215 TYR B N 1
ATOM 3864 C CA . TYR B 1 217 ? -36.939 -36.129 -25.391 1.00 27.92 215 TYR B CA 1
ATOM 3865 C C . TYR B 1 217 ? -35.736 -36.856 -26.002 1.00 31.68 215 TYR B C 1
ATOM 3866 O O . TYR B 1 217 ? -35.621 -38.101 -25.935 1.00 31.89 215 TYR B O 1
ATOM 3875 N N . ALA B 1 218 ? -34.858 -36.072 -26.628 1.00 28.68 216 ALA B N 1
ATOM 3876 C CA . ALA B 1 218 ? -33.675 -36.611 -27.315 1.00 31.70 216 ALA B CA 1
ATOM 3877 C C . ALA B 1 218 ? -32.715 -37.317 -26.339 1.00 26.78 216 ALA B C 1
ATOM 3878 O O . ALA B 1 218 ? -32.291 -38.467 -26.585 1.00 29.35 216 ALA B O 1
ATOM 3880 N N . LYS B 1 219 ? -32.457 -36.653 -25.218 1.00 28.19 217 LYS B N 1
ATOM 3881 C CA . LYS B 1 219 ? -31.587 -37.181 -24.144 1.00 30.51 217 LYS B CA 1
ATOM 3882 C C . LYS B 1 219 ? -32.114 -38.506 -23.581 1.00 34.17 217 LYS B C 1
ATOM 3883 O O . LYS B 1 219 ? -31.362 -39.486 -23.449 1.00 31.68 217 LYS B O 1
ATOM 3889 N N . CYS B 1 220 ? -33.424 -38.541 -23.303 1.00 34.98 218 CYS B N 1
ATOM 3890 C CA . CYS B 1 220 ? -34.064 -39.736 -22.741 1.00 29.45 218 CYS B CA 1
ATOM 3891 C C . CYS B 1 220 ? -34.102 -40.897 -23.731 1.00 29.57 218 CYS B C 1
ATOM 3892 O O . CYS B 1 220 ? -33.814 -42.024 -23.349 1.00 34.71 218 CYS B O 1
ATOM 3895 N N . ILE B 1 221 ? -34.409 -40.662 -25.013 1.00 29.39 219 ILE B N 1
ATOM 3896 C CA . ILE B 1 221 ? -34.374 -41.809 -25.925 1.00 32.64 219 ILE B CA 1
ATOM 3897 C C . ILE B 1 221 ? -32.948 -42.346 -26.165 1.00 32.18 219 ILE B C 1
ATOM 3898 O O . ILE B 1 221 ? -32.759 -43.554 -26.341 1.00 38.09 219 ILE B O 1
ATOM 3903 N N . GLY B 1 222 ? -31.967 -41.442 -26.146 1.00 40.30 220 GLY B N 1
ATOM 3904 C CA . GLY B 1 222 ? -30.565 -41.804 -26.341 1.00 37.60 220 GLY B CA 1
ATOM 3905 C C . GLY B 1 222 ? -30.108 -42.731 -25.217 1.00 34.01 220 GLY B C 1
ATOM 3906 O O . GLY B 1 222 ? -29.494 -43.762 -25.468 1.00 42.59 220 GLY B O 1
ATOM 3907 N N . LEU B 1 223 ? -30.447 -42.380 -23.984 1.00 30.56 221 LEU B N 1
ATOM 3908 C CA . LEU B 1 223 ? -30.037 -43.197 -22.843 1.00 35.44 221 LEU B CA 1
ATOM 3909 C C . LEU B 1 223 ? -30.763 -44.530 -22.837 1.00 35.87 221 LEU B C 1
ATOM 3910 O O . LEU B 1 223 ? -30.142 -45.584 -22.689 1.00 38.15 221 LEU B O 1
ATOM 3915 N N . ALA B 1 224 ? -32.077 -44.468 -23.046 1.00 37.27 222 ALA B N 1
ATOM 3916 C CA . ALA B 1 224 ? -32.935 -45.641 -23.022 1.00 34.37 222 ALA B CA 1
ATOM 3917 C C . ALA B 1 224 ? -32.540 -46.713 -24.040 1.00 36.86 222 ALA B C 1
ATOM 3918 O O . ALA B 1 224 ? -32.524 -47.887 -23.706 1.00 35.86 222 ALA B O 1
ATOM 3920 N N . PHE B 1 225 ? -32.192 -46.331 -25.271 1.00 34.94 223 PHE B N 1
ATOM 3921 C CA . PHE B 1 225 ? -31.931 -47.372 -26.292 1.00 32.50 223 PHE B CA 1
ATOM 3922 C C . PHE B 1 225 ? -30.635 -48.162 -26.059 1.00 34.79 223 PHE B C 1
ATOM 3923 O O . PHE B 1 225 ? -30.534 -49.362 -26.381 1.00 36.18 223 PHE B O 1
ATOM 3931 N N . GLN B 1 226 ? -29.650 -47.492 -25.487 1.00 34.56 224 GLN B N 1
ATOM 3932 C CA . GLN B 1 226 ? -28.418 -48.183 -25.143 1.00 41.52 224 GLN B CA 1
ATOM 3933 C C . GLN B 1 226 ? -28.578 -49.084 -23.912 1.00 37.36 224 GLN B C 1
ATOM 3934 O O . GLN B 1 226 ? -27.971 -50.143 -23.858 1.00 40.18 224 GLN B O 1
ATOM 3940 N N . ILE B 1 227 ? -29.422 -48.678 -22.962 1.00 40.08 225 ILE B N 1
ATOM 3941 C CA . ILE B 1 227 ? -29.804 -49.564 -21.858 1.00 39.15 225 ILE B CA 1
ATOM 3942 C C . ILE B 1 227 ? -30.440 -50.819 -22.466 1.00 37.67 225 ILE B C 1
ATOM 3943 O O . ILE B 1 227 ? -30.059 -51.942 -22.130 1.00 42.70 225 ILE B O 1
ATOM 3948 N N . GLN B 1 228 ? -31.365 -50.622 -23.407 1.00 42.95 226 GLN B N 1
ATOM 3949 C CA . GLN B 1 228 ? -32.001 -51.745 -24.108 1.00 37.94 226 GLN B CA 1
ATOM 3950 C C . GLN B 1 228 ? -31.052 -52.617 -24.954 1.00 42.76 226 GLN B C 1
ATOM 3951 O O . GLN B 1 228 ? -31.227 -53.842 -25.015 1.00 45.13 226 GLN B O 1
ATOM 3957 N N . ASP B 1 229 ? -30.055 -51.997 -25.589 1.00 44.65 227 ASP B N 1
ATOM 3958 C CA . ASP B 1 229 ? -28.972 -52.748 -26.236 1.00 48.87 227 ASP B CA 1
ATOM 3959 C C . ASP B 1 229 ? -28.310 -53.720 -25.262 1.00 48.44 227 ASP B C 1
ATOM 3960 O O . ASP B 1 229 ? -28.076 -54.877 -25.604 1.00 46.99 227 ASP B O 1
ATOM 3965 N N . ASP B 1 230 ? -28.007 -53.239 -24.060 1.00 43.57 228 ASP B N 1
ATOM 3966 C CA . ASP B 1 230 ? -27.388 -54.075 -23.030 1.00 46.51 228 ASP B CA 1
ATOM 3967 C C . ASP B 1 230 ? -28.302 -55.210 -22.577 1.00 47.35 228 ASP B C 1
ATOM 3968 O O . ASP B 1 230 ? -27.837 -56.336 -22.418 1.00 44.38 228 ASP B O 1
ATOM 3973 N N . ILE B 1 231 ? -29.593 -54.903 -22.407 1.00 45.90 229 ILE B N 1
ATOM 3974 C CA . ILE B 1 231 ? -30.599 -55.876 -21.990 1.00 47.36 229 ILE B CA 1
ATOM 3975 C C . ILE B 1 231 ? -30.705 -57.031 -22.983 1.00 52.27 229 ILE B C 1
ATOM 3976 O O . ILE B 1 231 ? -30.725 -58.197 -22.575 1.00 50.91 229 ILE B O 1
ATOM 3981 N N . LEU B 1 232 ? -30.719 -56.710 -24.276 1.00 49.31 230 LEU B N 1
ATOM 3982 C CA . LEU B 1 232 ? -30.831 -57.738 -25.313 1.00 52.19 230 LEU B CA 1
ATOM 3983 C C . LEU B 1 232 ? -29.561 -58.594 -25.403 1.00 54.37 230 LEU B C 1
ATOM 3984 O O . LEU B 1 232 ? -29.634 -59.804 -25.626 1.00 55.21 230 LEU B O 1
ATOM 3989 N N . ASP B 1 233 ? -28.416 -57.953 -25.189 1.00 53.58 231 ASP B N 1
ATOM 3990 C CA . ASP B 1 233 ? -27.124 -58.626 -25.058 1.00 56.24 231 ASP B CA 1
ATOM 3991 C C . ASP B 1 233 ? -27.076 -59.592 -23.869 1.00 58.13 231 ASP B C 1
ATOM 3992 O O . ASP B 1 233 ? -26.635 -60.735 -24.022 1.00 58.14 231 ASP B O 1
ATOM 3997 N N . GLU B 1 234 ? -27.520 -59.121 -22.699 1.00 56.51 232 GLU B N 1
ATOM 3998 C CA . GLU B 1 234 ? -27.562 -59.922 -21.473 1.00 60.49 232 GLU B CA 1
ATOM 3999 C C . GLU B 1 234 ? -28.492 -61.124 -21.622 1.00 66.41 232 GLU B C 1
ATOM 4000 O O . GLU B 1 234 ? -28.135 -62.240 -21.236 1.00 67.19 232 GLU B O 1
ATOM 4006 N N . GLU B 1 235 ? -29.668 -60.889 -22.200 1.00 68.21 233 GLU B N 1
ATOM 4007 C CA . GLU B 1 235 ? -30.631 -61.950 -22.485 1.00 73.90 233 GLU B CA 1
ATOM 4008 C C . GLU B 1 235 ? -30.132 -62.957 -23.516 1.00 78.19 233 GLU B C 1
ATOM 4009 O O . GLU B 1 235 ? -30.471 -64.136 -23.433 1.00 82.88 233 GLU B O 1
ATOM 4015 N N . SER B 1 236 ? -29.328 -62.498 -24.473 1.00 79.76 234 SER B N 1
ATOM 4016 C CA . SER B 1 236 ? -28.839 -63.367 -25.539 1.00 84.07 234 SER B CA 1
ATOM 4017 C C . SER B 1 236 ? -27.875 -64.451 -25.042 1.00 88.28 234 SER B C 1
ATOM 4018 O O . SER B 1 236 ? -28.104 -65.640 -25.287 1.00 88.46 234 SER B O 1
ATOM 4021 N N . ASP B 1 237 ? -26.819 -64.049 -24.331 1.00 90.25 235 ASP B N 1
ATOM 4022 C CA . ASP B 1 237 ? -25.829 -65.018 -23.846 1.00 93.19 235 ASP B CA 1
ATOM 4023 C C . ASP B 1 237 ? -26.303 -65.880 -22.659 1.00 94.95 235 ASP B C 1
ATOM 4024 O O . ASP B 1 237 ? -25.755 -66.956 -22.425 1.00 97.50 235 ASP B O 1
ATOM 4029 N N . THR B 1 238 ? -27.319 -65.418 -21.930 1.00 94.15 236 THR B N 1
ATOM 4030 C CA . THR B 1 238 ? -27.894 -66.208 -20.832 1.00 93.09 236 THR B CA 1
ATOM 4031 C C . THR B 1 238 ? -29.156 -66.983 -21.247 1.00 94.18 236 THR B C 1
ATOM 4032 O O . THR B 1 238 ? -29.937 -67.403 -20.392 1.00 96.13 236 THR B O 1
ATOM 4036 N N . GLN B 1 239 ? -29.347 -67.180 -22.553 1.00 93.90 237 GLN B N 1
ATOM 4037 C CA . GLN B 1 239 ? -30.446 -68.017 -23.057 1.00 95.29 237 GLN B CA 1
ATOM 4038 C C . GLN B 1 239 ? -30.057 -68.933 -24.220 1.00 94.28 237 GLN B C 1
ATOM 4039 O O . GLN B 1 239 ? -30.930 -69.471 -24.908 1.00 94.50 237 GLN B O 1
ATOM 4045 N N . THR B 1 240 ? -28.755 -69.111 -24.434 1.00 93.68 238 THR B N 1
ATOM 4046 C CA . THR B 1 240 ? -28.257 -69.986 -25.503 1.00 92.26 238 THR B CA 1
ATOM 4047 C C . THR B 1 240 ? -27.204 -70.984 -25.005 1.00 91.46 238 THR B C 1
ATOM 4048 O O . THR B 1 240 ? -26.645 -70.819 -23.918 1.00 90.34 238 THR B O 1
ATOM 4052 N N . LEU B 1 241 ? -26.954 -72.021 -25.806 1.00 89.02 239 LEU B N 1
ATOM 4053 C CA . LEU B 1 241 ? -25.954 -73.041 -25.492 1.00 86.21 239 LEU B CA 1
ATOM 4054 C C . LEU B 1 241 ? -24.648 -72.767 -26.224 1.00 87.10 239 LEU B C 1
ATOM 4055 O O . LEU B 1 241 ? -23.741 -72.147 -25.670 1.00 88.30 239 LEU B O 1
ATOM 4060 N N . LYS B 1 253 ? -16.110 -54.857 -19.850 1.00 73.42 251 LYS B N 1
ATOM 4061 C CA . LYS B 1 253 ? -16.822 -53.621 -20.173 1.00 71.94 251 LYS B CA 1
ATOM 4062 C C . LYS B 1 253 ? -18.074 -53.422 -19.317 1.00 68.71 251 LYS B C 1
ATOM 4063 O O . LYS B 1 253 ? -18.903 -54.330 -19.210 1.00 69.76 251 LYS B O 1
ATOM 4069 N N . PRO B 1 254 ? -18.214 -52.229 -18.707 1.00 65.01 252 PRO B N 1
ATOM 4070 C CA . PRO B 1 254 ? -19.373 -51.938 -17.853 1.00 61.61 252 PRO B CA 1
ATOM 4071 C C . PRO B 1 254 ? -20.683 -51.833 -18.643 1.00 58.92 252 PRO B C 1
ATOM 4072 O O . PRO B 1 254 ? -20.715 -51.276 -19.738 1.00 53.70 252 PRO B O 1
ATOM 4076 N N . ASN B 1 255 ? -21.743 -52.413 -18.093 1.00 53.00 253 ASN B N 1
ATOM 4077 C CA . ASN B 1 255 ? -23.050 -52.402 -18.729 1.00 46.66 253 ASN B CA 1
ATOM 4078 C C . ASN B 1 255 ? -24.137 -52.244 -17.675 1.00 52.39 253 ASN B C 1
ATOM 4079 O O . ASN B 1 255 ? -23.878 -52.372 -16.465 1.00 46.78 253 ASN B O 1
ATOM 4084 N N . TYR B 1 256 ? -25.345 -51.944 -18.140 1.00 47.06 254 TYR B N 1
ATOM 4085 C CA . TYR B 1 256 ? -26.454 -51.652 -17.245 1.00 47.29 254 TYR B CA 1
ATOM 4086 C C . TYR B 1 256 ? -26.970 -52.858 -16.433 1.00 42.08 254 TYR B C 1
ATOM 4087 O O . TYR B 1 256 ? -27.191 -52.709 -15.230 1.00 42.70 254 TYR B O 1
ATOM 4096 N N . PRO B 1 257 ? -27.179 -54.039 -17.073 1.00 40.82 255 PRO B N 1
ATOM 4097 C CA . PRO B 1 257 ? -27.642 -55.144 -16.218 1.00 42.34 255 PRO B CA 1
ATOM 4098 C C . PRO B 1 257 ? -26.583 -55.666 -15.238 1.00 42.70 255 PRO B C 1
ATOM 4099 O O . PRO B 1 257 ? -26.949 -56.138 -14.170 1.00 46.78 255 PRO B O 1
ATOM 4103 N N . ALA B 1 258 ? -25.299 -55.583 -15.586 1.00 43.03 256 ALA B N 1
ATOM 4104 C CA . ALA B 1 258 ? -24.234 -55.964 -14.636 1.00 48.15 256 ALA B CA 1
ATOM 4105 C C . ALA B 1 258 ? -24.248 -55.057 -13.413 1.00 47.33 256 ALA B C 1
ATOM 4106 O O . ALA B 1 258 ? -24.123 -55.521 -12.287 1.00 48.29 256 ALA B O 1
ATOM 4108 N N . LEU B 1 259 ? -24.442 -53.767 -13.646 1.00 35.86 257 LEU B N 1
ATOM 4109 C CA . LEU B 1 259 ? -24.488 -52.778 -12.593 1.00 36.26 257 LEU B CA 1
ATOM 4110 C C . LEU B 1 259 ? -25.774 -52.804 -11.747 1.00 44.07 257 LEU B C 1
ATOM 4111 O O . LEU B 1 259 ? -25.730 -52.595 -10.530 1.00 43.03 257 LEU B O 1
ATOM 4116 N N . LEU B 1 260 ? -26.916 -53.038 -12.387 1.00 41.58 258 LEU B N 1
ATOM 4117 C CA . LEU B 1 260 ? -28.195 -52.826 -11.706 1.00 44.73 258 LEU B CA 1
ATOM 4118 C C . LEU B 1 260 ? -29.009 -54.094 -11.513 1.00 40.74 258 LEU B C 1
ATOM 4119 O O . LEU B 1 260 ? -30.020 -54.067 -10.824 1.00 40.68 258 LEU B O 1
ATOM 4124 N N . GLY B 1 261 ? -28.576 -55.194 -12.125 1.00 43.16 259 GLY B N 1
ATOM 4125 C CA . GLY B 1 261 ? -29.448 -56.353 -12.297 1.00 46.08 259 GLY B CA 1
ATOM 4126 C C . GLY B 1 261 ? -30.301 -56.149 -13.536 1.00 52.12 259 GLY B C 1
ATOM 4127 O O . GLY B 1 261 ? -30.516 -55.007 -13.973 1.00 47.87 259 GLY B O 1
ATOM 4128 N N . LEU B 1 262 ? -30.780 -57.253 -14.105 1.00 51.85 260 LEU B N 1
ATOM 4129 C CA . LEU B 1 262 ? -31.610 -57.211 -15.304 1.00 53.43 260 LEU B CA 1
ATOM 4130 C C . LEU B 1 262 ? -32.932 -56.446 -15.090 1.00 56.29 260 LEU B C 1
ATOM 4131 O O . LEU B 1 262 ? -33.310 -55.633 -15.933 1.00 45.68 260 LEU B O 1
ATOM 4136 N N . SER B 1 263 ? -33.600 -56.680 -13.958 1.00 50.56 261 SER B N 1
ATOM 4137 C CA . SER B 1 263 ? -34.848 -55.974 -13.620 1.00 49.46 261 SER B CA 1
ATOM 4138 C C . SER B 1 263 ? -34.624 -54.483 -13.371 1.00 45.21 261 SER B C 1
ATOM 4139 O O . SER B 1 263 ? -35.443 -53.652 -13.766 1.00 42.51 261 SER B O 1
ATOM 4142 N N . GLY B 1 264 ? -33.530 -54.147 -12.693 1.00 41.99 262 GLY B N 1
ATOM 4143 C CA . GLY B 1 264 ? -33.154 -52.748 -12.497 1.00 42.16 262 GLY B CA 1
ATOM 4144 C C . GLY B 1 264 ? -32.840 -52.027 -13.812 1.00 40.64 262 GLY B C 1
ATOM 4145 O O . GLY B 1 264 ? -33.183 -50.861 -13.973 1.00 41.49 262 GLY B O 1
ATOM 4146 N N . ALA B 1 265 ? -32.171 -52.722 -14.731 1.00 42.95 263 ALA B N 1
ATOM 4147 C CA . ALA B 1 265 ? -31.881 -52.200 -16.071 1.00 43.06 263 ALA B CA 1
ATOM 4148 C C . ALA B 1 265 ? -33.166 -52.012 -16.878 1.00 42.30 263 ALA B C 1
ATOM 4149 O O . ALA B 1 265 ? -33.392 -50.947 -17.448 1.00 37.67 263 ALA B O 1
ATOM 4151 N N . LYS B 1 266 ? -34.013 -53.033 -16.885 1.00 43.25 264 LYS B N 1
ATOM 4152 C CA . LYS B 1 266 ? -35.354 -52.948 -17.491 1.00 43.20 264 LYS B CA 1
ATOM 4153 C C . LYS B 1 266 ? -36.182 -51.792 -16.991 1.00 42.53 264 LYS B C 1
ATOM 4154 O O . LYS B 1 266 ? -36.772 -51.086 -17.801 1.00 41.01 264 LYS B O 1
ATOM 4160 N N . GLU B 1 267 ? -36.211 -51.590 -15.673 1.00 40.51 265 GLU B N 1
ATOM 4161 C CA . GLU B 1 267 ? -36.952 -50.478 -15.058 1.00 41.13 265 GLU B CA 1
ATOM 4162 C C . GLU B 1 267 ? -36.369 -49.114 -15.398 1.00 41.26 265 GLU B C 1
ATOM 4163 O O . GLU B 1 267 ? -37.112 -48.137 -15.578 1.00 37.85 265 GLU B O 1
ATOM 4169 N N . LYS B 1 268 ? -35.039 -49.029 -15.426 1.00 38.14 266 LYS B N 1
ATOM 4170 C CA . LYS B 1 268 ? -34.371 -47.779 -15.805 1.00 40.21 266 LYS B CA 1
ATOM 4171 C C . LYS B 1 268 ? -34.702 -47.345 -17.248 1.00 34.16 266 LYS B C 1
ATOM 4172 O O . LYS B 1 268 ? -34.975 -46.168 -17.485 1.00 37.78 266 LYS B O 1
ATOM 4178 N N . ALA B 1 269 ? -34.663 -48.284 -18.190 1.00 30.31 267 ALA B N 1
ATOM 4179 C CA . ALA B 1 269 ? -35.035 -47.974 -19.592 1.00 36.04 267 ALA B CA 1
ATOM 4180 C C . ALA B 1 269 ? -36.493 -47.498 -19.680 1.00 40.70 267 ALA B C 1
ATOM 4181 O O . ALA B 1 269 ? -36.793 -46.476 -20.308 1.00 39.87 267 ALA B O 1
ATOM 4183 N N . GLU B 1 270 ? -37.387 -48.245 -19.020 1.00 40.99 268 GLU B N 1
ATOM 4184 C CA . GLU B 1 270 ? -38.806 -47.903 -18.942 1.00 36.15 268 GLU B CA 1
ATOM 4185 C C . GLU B 1 270 ? -39.031 -46.502 -18.384 1.00 35.52 268 GLU B C 1
ATOM 4186 O O . GLU B 1 270 ? -39.828 -45.733 -18.935 1.00 35.51 268 GLU B O 1
ATOM 4192 N N . GLU B 1 271 ? -38.295 -46.144 -17.331 1.00 30.30 269 GLU B N 1
ATOM 4193 C CA . GLU B 1 271 ? -38.403 -44.812 -16.725 1.00 30.57 269 GLU B CA 1
ATOM 4194 C C . GLU B 1 271 ? -37.944 -43.692 -17.678 1.00 31.04 269 GLU B C 1
ATOM 4195 O O . GLU B 1 271 ? -38.520 -42.605 -17.716 1.00 33.95 269 GLU B O 1
ATOM 4201 N N . MET B 1 272 ? -36.897 -43.969 -18.430 1.00 34.59 270 MET B N 1
ATOM 4202 C CA . MET B 1 272 ? -36.409 -43.031 -19.437 1.00 33.26 270 MET B CA 1
ATOM 4203 C C . MET B 1 272 ? -37.436 -42.873 -20.569 1.00 33.98 270 MET B C 1
ATOM 4204 O O . MET B 1 272 ? -37.701 -41.750 -21.029 1.00 36.00 270 MET B O 1
ATOM 4209 N N . HIS B 1 273 ? -38.000 -44.003 -20.993 1.00 31.74 271 HIS B N 1
ATOM 4210 C CA . HIS B 1 273 ? -39.046 -44.041 -22.003 1.00 33.78 271 HIS B CA 1
ATOM 4211 C C . HIS B 1 273 ? -40.245 -43.179 -21.588 1.00 36.41 271 HIS B C 1
ATOM 4212 O O . HIS B 1 273 ? -40.742 -42.388 -22.398 1.00 37.22 271 HIS B O 1
ATOM 4219 N N . GLU B 1 274 ? -40.673 -43.297 -20.332 1.00 34.31 272 GLU B N 1
ATOM 4220 C CA . GLU B 1 274 ? -41.729 -42.450 -19.784 1.00 33.17 272 GLU B CA 1
ATOM 4221 C C . GLU B 1 274 ? -41.407 -40.976 -19.802 1.00 34.62 272 GLU B C 1
ATOM 4222 O O . GLU B 1 274 ? -42.277 -40.161 -20.080 1.00 32.43 272 GLU B O 1
ATOM 4228 N N . ALA B 1 275 ? -40.171 -40.634 -19.442 1.00 33.14 273 ALA B N 1
ATOM 4229 C CA . ALA B 1 275 ? -39.746 -39.246 -19.392 1.00 29.05 273 ALA B CA 1
ATOM 4230 C C . ALA B 1 275 ? -39.681 -38.645 -20.821 1.00 26.45 273 ALA B C 1
ATOM 4231 O O . ALA B 1 275 ? -40.024 -37.487 -21.003 1.00 29.76 273 ALA B O 1
ATOM 4233 N N . ALA B 1 276 ? -39.269 -39.458 -21.802 1.00 32.03 274 ALA B N 1
ATOM 4234 C CA . ALA B 1 276 ? -39.296 -39.088 -23.222 1.00 31.45 274 ALA B CA 1
ATOM 4235 C C . ALA B 1 276 ? -40.705 -38.655 -23.680 1.00 32.08 274 ALA B C 1
ATOM 4236 O O . ALA B 1 276 ? -40.885 -37.561 -24.235 1.00 30.69 274 ALA B O 1
ATOM 4238 N N . LEU B 1 277 ? -41.697 -39.496 -23.406 1.00 33.50 275 LEU B N 1
ATOM 4239 C CA . LEU B 1 277 ? -43.093 -39.219 -23.787 1.00 32.19 275 LEU B CA 1
ATOM 4240 C C . LEU B 1 277 ? -43.672 -38.020 -23.055 1.00 31.73 275 LEU B C 1
ATOM 4241 O O . LEU B 1 277 ? -44.427 -37.223 -23.646 1.00 31.26 275 LEU B O 1
ATOM 4246 N N . GLU B 1 278 ? -43.296 -37.856 -21.789 1.00 32.18 276 GLU B N 1
ATOM 4247 C CA . GLU B 1 278 ? -43.765 -36.711 -21.002 1.00 31.09 276 GLU B CA 1
ATOM 4248 C C . GLU B 1 278 ? -43.181 -35.364 -21.460 1.00 37.19 276 GLU B C 1
ATOM 4249 O O . GLU B 1 278 ? -43.831 -34.338 -21.305 1.00 31.63 276 GLU B O 1
ATOM 4255 N N . SER B 1 279 ? -41.954 -35.388 -21.998 1.00 31.71 277 SER B N 1
ATOM 4256 C CA . SER B 1 279 ? -41.330 -34.235 -22.649 1.00 34.10 277 SER B CA 1
ATOM 4257 C C . SER B 1 279 ? -42.196 -33.680 -23.788 1.00 31.41 277 SER B C 1
ATOM 4258 O O . SER B 1 279 ? -42.154 -32.499 -24.081 1.00 37.85 277 SER B O 1
ATOM 4261 N N . LEU B 1 280 ? -42.939 -34.550 -24.448 1.00 29.81 278 LEU B N 1
ATOM 4262 C CA . LEU B 1 280 ? -43.791 -34.156 -25.564 1.00 32.53 278 LEU B CA 1
ATOM 4263 C C . LEU B 1 280 ? -45.180 -33.592 -25.182 1.00 36.18 278 LEU B C 1
ATOM 4264 O O . LEU B 1 280 ? -45.980 -33.272 -26.065 1.00 39.46 278 LEU B O 1
ATOM 4269 N N . ALA B 1 281 ? -45.448 -33.439 -23.886 1.00 35.57 279 ALA B N 1
ATOM 4270 C CA . ALA B 1 281 ? -46.729 -32.870 -23.397 1.00 38.46 279 ALA B CA 1
ATOM 4271 C C . ALA B 1 281 ? -47.032 -31.454 -23.918 1.00 42.92 279 ALA B C 1
ATOM 4272 O O . ALA B 1 281 ? -48.184 -30.997 -23.900 1.00 39.31 279 ALA B O 1
ATOM 4274 N N . GLY B 1 282 ? -46.009 -30.755 -24.399 1.00 33.65 280 GLY B N 1
ATOM 4275 C CA . GLY B 1 282 ? -46.212 -29.424 -24.967 1.00 29.32 280 GLY B CA 1
ATOM 4276 C C . GLY B 1 282 ? -46.664 -29.467 -26.419 1.00 31.37 280 GLY B C 1
ATOM 4277 O O . GLY B 1 282 ? -46.874 -28.428 -27.046 1.00 38.28 280 GLY B O 1
ATOM 4278 N N . PHE B 1 283 ? -46.823 -30.665 -26.954 1.00 33.20 281 PHE B N 1
ATOM 4279 C CA . PHE B 1 283 ? -47.265 -30.841 -28.328 1.00 33.56 281 PHE B CA 1
ATOM 4280 C C . PHE B 1 283 ? -48.515 -31.703 -28.402 1.00 37.95 281 PHE B C 1
ATOM 4281 O O . PHE B 1 283 ? -48.743 -32.545 -27.538 1.00 38.30 281 PHE B O 1
ATOM 4289 N N . GLY B 1 284 ? -49.299 -31.508 -29.460 1.00 42.40 282 GLY B N 1
ATOM 4290 C CA . GLY B 1 284 ? -50.493 -32.311 -29.700 1.00 33.89 282 GLY B CA 1
ATOM 4291 C C . GLY B 1 284 ? -50.217 -33.479 -30.622 1.00 40.04 282 GLY B C 1
ATOM 4292 O O . GLY B 1 284 ? -49.117 -34.058 -30.566 1.00 40.73 282 GLY B O 1
ATOM 4293 N N . PRO B 1 285 ? -51.202 -33.837 -31.497 1.00 34.11 283 PRO B N 1
ATOM 4294 C CA . PRO B 1 285 ? -51.016 -34.997 -32.379 1.00 30.82 283 PRO B CA 1
ATOM 4295 C C . PRO B 1 285 ? -49.909 -34.832 -33.434 1.00 27.05 283 PRO B C 1
ATOM 4296 O O . PRO B 1 285 ? -49.475 -35.841 -33.990 1.00 31.19 283 PRO B O 1
ATOM 4300 N N . GLU B 1 286 ? -49.443 -33.601 -33.679 1.00 34.13 284 GLU B N 1
ATOM 4301 C CA . GLU B 1 286 ? -48.243 -33.372 -34.550 1.00 39.55 284 GLU B CA 1
ATOM 4302 C C . GLU B 1 286 ? -47.001 -34.058 -33.991 1.00 41.30 284 GLU B C 1
ATOM 4303 O O . GLU B 1 286 ? -46.028 -34.285 -34.723 1.00 38.93 284 GLU B O 1
ATOM 4309 N N . ALA B 1 287 ? -47.016 -34.354 -32.689 1.00 34.70 285 ALA B N 1
ATOM 4310 C CA . ALA B 1 287 ? -45.927 -35.079 -32.058 1.00 33.64 285 ALA B CA 1
ATOM 4311 C C . ALA B 1 287 ? -46.145 -36.592 -31.965 1.00 33.07 285 ALA B C 1
ATOM 4312 O O . ALA B 1 287 ? -45.336 -37.291 -31.362 1.00 31.97 285 ALA B O 1
ATOM 4314 N N . ASP B 1 288 ? -47.235 -37.100 -32.547 1.00 33.79 286 ASP B N 1
ATOM 4315 C CA . ASP B 1 288 ? -47.481 -38.550 -32.576 1.00 36.24 286 ASP B CA 1
ATOM 4316 C C . ASP B 1 288 ? -46.358 -39.309 -33.257 1.00 43.21 286 ASP B C 1
ATOM 4317 O O . ASP B 1 288 ? -46.035 -40.438 -32.865 1.00 36.89 286 ASP B O 1
ATOM 4322 N N . LEU B 1 289 ? -45.782 -38.685 -34.284 1.00 39.57 287 LEU B N 1
ATOM 4323 C CA . LEU B 1 289 ? -44.638 -39.231 -34.966 1.00 35.70 287 LEU B CA 1
ATOM 4324 C C . LEU B 1 289 ? -43.469 -39.473 -34.007 1.00 31.58 287 LEU B C 1
ATOM 4325 O O . LEU B 1 289 ? -42.867 -40.548 -34.037 1.00 33.64 287 LEU B O 1
ATOM 4330 N N . LEU B 1 290 ? -43.179 -38.495 -33.154 1.00 29.80 288 LEU B N 1
ATOM 4331 C CA . LEU B 1 290 ? -42.097 -38.643 -32.157 1.00 32.48 288 LEU B CA 1
ATOM 4332 C C . LEU B 1 290 ? -42.427 -39.677 -31.070 1.00 37.08 288 LEU B C 1
ATOM 4333 O O . LEU B 1 290 ? -41.537 -40.383 -30.580 1.00 32.53 288 LEU B O 1
ATOM 4338 N N . ARG B 1 291 ? -43.710 -39.778 -30.731 1.00 34.06 289 ARG B N 1
ATOM 4339 C CA . ARG B 1 291 ? -44.198 -40.772 -29.782 1.00 34.09 289 ARG B CA 1
ATOM 4340 C C . ARG B 1 291 ? -43.936 -42.182 -30.294 1.00 36.59 289 ARG B C 1
ATOM 4341 O O . ARG B 1 291 ? -43.441 -43.033 -29.558 1.00 35.30 289 ARG B O 1
ATOM 4349 N N . GLU B 1 292 ? -44.233 -42.420 -31.565 1.00 33.45 290 GLU B N 1
ATOM 4350 C CA . GLU B 1 292 ? -43.997 -43.716 -32.178 1.00 29.79 290 GLU B CA 1
ATOM 4351 C C . GLU B 1 292 ? -42.516 -43.981 -32.460 1.00 37.38 290 GLU B C 1
ATOM 4352 O O . GLU B 1 292 ? -42.043 -45.130 -32.370 1.00 34.40 290 GLU B O 1
ATOM 4358 N N . LEU B 1 293 ? -41.798 -42.928 -32.837 1.00 31.79 291 LEU B N 1
ATOM 43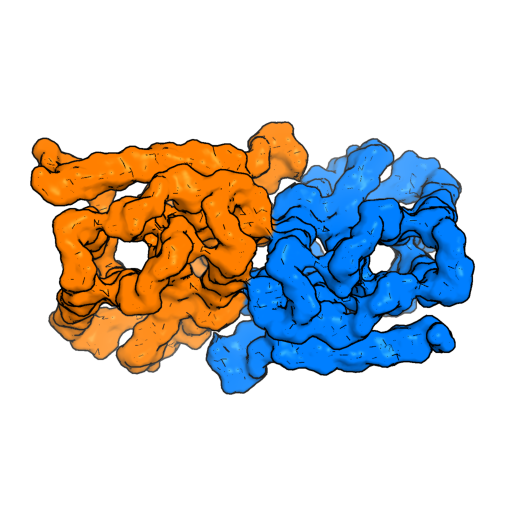59 C CA . LEU B 1 293 ? -40.364 -43.044 -33.092 1.00 32.20 291 LEU B CA 1
ATOM 4360 C C . LEU B 1 293 ? -39.591 -43.403 -31.798 1.00 31.37 291 LEU B C 1
ATOM 4361 O O . LEU B 1 293 ? -38.672 -44.219 -31.844 1.00 40.31 291 LEU B O 1
ATOM 4366 N N . ALA B 1 294 ? -39.983 -42.811 -30.663 1.00 37.62 292 ALA B N 1
ATOM 4367 C CA . ALA B 1 294 ? -39.451 -43.212 -29.350 1.00 39.09 292 ALA B CA 1
ATOM 4368 C C . ALA B 1 294 ? -39.504 -44.731 -29.132 1.00 38.08 292 ALA B C 1
ATOM 4369 O O . ALA B 1 294 ? -38.470 -45.353 -28.865 1.00 39.76 292 ALA B O 1
ATOM 4371 N N . ARG B 1 295 ? -40.682 -45.331 -29.299 1.00 39.43 293 ARG B N 1
ATOM 4372 C CA . ARG B 1 295 ? -40.836 -46.784 -29.139 1.00 38.20 293 ARG B CA 1
ATOM 4373 C C . ARG B 1 295 ? -39.970 -47.595 -30.093 1.00 41.88 293 ARG B C 1
ATOM 4374 O O . ARG B 1 295 ? -39.308 -48.542 -29.676 1.00 44.10 293 ARG B O 1
ATOM 4382 N N . PHE B 1 296 ? -39.974 -47.212 -31.366 1.00 45.24 294 PHE B N 1
ATOM 4383 C CA . PHE B 1 296 ? -39.205 -47.899 -32.397 1.00 42.55 294 PHE B CA 1
ATOM 4384 C C . PHE B 1 296 ? -37.697 -47.922 -32.095 1.00 39.71 294 PHE B C 1
ATOM 4385 O O . PHE B 1 296 ? -37.043 -48.964 -32.200 1.00 40.92 294 PHE B O 1
ATOM 4393 N N . ILE B 1 297 ? -37.161 -46.760 -31.744 1.00 40.09 295 ILE B N 1
ATOM 4394 C CA . ILE B 1 297 ? -35.729 -46.617 -31.465 1.00 42.18 295 ILE B CA 1
ATOM 4395 C C . ILE B 1 297 ? -35.375 -47.388 -30.179 1.00 45.62 295 ILE B C 1
ATOM 4396 O O . ILE B 1 297 ? -34.446 -48.196 -30.181 1.00 45.13 295 ILE B O 1
ATOM 4401 N N . ILE B 1 298 ? -36.157 -47.180 -29.118 1.00 42.02 296 ILE B N 1
ATOM 4402 C CA . ILE B 1 298 ? -35.871 -47.783 -27.809 1.00 43.19 296 ILE B CA 1
ATOM 4403 C C . ILE B 1 298 ? -35.938 -49.307 -27.837 1.00 45.67 296 ILE B C 1
ATOM 4404 O O . ILE B 1 298 ? -35.015 -49.966 -27.344 1.00 43.67 296 ILE B O 1
ATOM 4409 N N . GLN B 1 299 ? -36.970 -49.865 -28.473 1.00 45.95 297 GLN B N 1
ATOM 4410 C CA A GLN B 1 299 ? -37.148 -51.322 -28.522 0.50 44.77 297 GLN B CA 1
ATOM 4411 C CA B GLN B 1 299 ? -37.146 -51.325 -28.523 0.50 44.67 297 GLN B CA 1
ATOM 4412 C C . GLN B 1 299 ? -36.263 -51.989 -29.585 1.00 47.34 297 GLN B C 1
ATOM 4413 O O . GLN B 1 299 ? -36.291 -53.208 -29.752 1.00 48.18 297 GLN B O 1
ATOM 4424 N N . ARG B 1 300 ? -35.470 -51.171 -30.290 1.00 49.15 298 ARG B N 1
ATOM 4425 C CA . ARG B 1 300 ? -34.480 -51.617 -31.293 1.00 51.07 298 ARG B CA 1
ATOM 4426 C C . ARG B 1 300 ? -35.101 -52.412 -32.430 1.00 53.69 298 ARG B C 1
ATOM 4427 O O . ARG B 1 300 ? -34.503 -53.364 -32.936 1.00 48.45 298 ARG B O 1
ATOM 4435 N N . GLN B 1 301 ? -36.313 -52.035 -32.812 1.00 56.39 299 GLN B N 1
ATOM 4436 C CA . GLN B 1 301 ? -37.056 -52.780 -33.819 1.00 56.70 299 GLN B CA 1
ATOM 4437 C C . GLN B 1 301 ? -36.429 -52.508 -35.180 1.00 53.61 299 GLN B C 1
ATOM 4438 O O . GLN B 1 301 ? -35.857 -51.438 -35.383 1.00 50.61 299 GLN B O 1
ATOM 4444 N N . SER B 1 302 ? -36.502 -53.471 -36.097 1.00 58.20 300 SER B N 1
ATOM 4445 C CA . SER B 1 302 ? -36.011 -53.234 -37.463 1.00 62.97 300 SER B CA 1
ATOM 4446 C C . SER B 1 302 ? -37.081 -52.540 -38.303 1.00 62.40 300 SER B C 1
ATOM 4447 O O . SER B 1 302 ? -38.262 -52.538 -37.937 1.00 61.93 300 SER B O 1
ATOM 4450 N N . ALA B 1 303 ? -36.653 -51.945 -39.415 1.00 65.66 301 ALA B N 1
ATOM 4451 C CA . ALA B 1 303 ? -37.547 -51.268 -40.357 1.00 66.00 301 ALA B CA 1
ATOM 4452 C C . ALA B 1 303 ? -38.590 -52.221 -40.947 1.00 68.68 301 ALA B C 1
ATOM 4453 O O . ALA B 1 303 ? -39.752 -51.852 -41.113 1.00 65.87 301 ALA B O 1
ATOM 4455 N N . GLU B 1 304 ? -38.166 -53.449 -41.239 1.00 72.14 302 GLU B N 1
ATOM 4456 C CA . GLU B 1 304 ? -39.044 -54.467 -41.813 1.00 77.18 302 GLU B CA 1
ATOM 4457 C C . GLU B 1 304 ? -40.016 -55.073 -40.799 1.00 78.59 302 GLU B C 1
ATOM 4458 O O . GLU B 1 304 ? -41.129 -55.456 -41.160 1.00 79.88 302 GLU B O 1
ATOM 4464 N N . ASN B 1 305 ? -39.589 -55.169 -39.542 1.00 79.02 303 ASN B N 1
ATOM 4465 C CA . ASN B 1 305 ? -40.459 -55.633 -38.461 1.00 80.10 303 ASN B CA 1
ATOM 4466 C C . ASN B 1 305 ? -41.607 -54.648 -38.203 1.00 79.09 303 ASN B C 1
ATOM 4467 O O . ASN B 1 305 ? -42.748 -55.059 -37.969 1.00 80.25 303 ASN B O 1
ATOM 4472 N N . LEU B 1 306 ? -41.284 -53.354 -38.260 1.00 76.80 304 LEU B N 1
ATOM 4473 C CA . LEU B 1 306 ? -42.254 -52.259 -38.165 1.00 73.02 304 LEU B CA 1
ATOM 4474 C C . LEU B 1 306 ? -43.231 -52.277 -39.346 1.00 76.44 304 LEU B C 1
ATOM 4475 O O . LEU B 1 306 ? -44.404 -51.923 -39.199 1.00 79.03 304 LEU B O 1
ATOM 4480 N N . TYR B 1 307 ? -42.736 -52.704 -40.505 1.00 80.38 305 TYR B N 1
ATOM 4481 C CA . TYR B 1 307 ? -43.539 -52.811 -41.719 1.00 86.56 305 TYR B CA 1
ATOM 4482 C C . TYR B 1 307 ? -44.539 -53.977 -41.673 1.00 88.13 305 TYR B C 1
ATOM 4483 O O . TYR B 1 307 ? -45.724 -53.788 -41.953 1.00 86.16 305 TYR B O 1
ATOM 4492 N N . PHE B 1 308 ? -44.068 -55.171 -41.309 1.00 89.74 306 PHE B N 1
ATOM 4493 C CA . PHE B 1 308 ? -44.893 -56.382 -41.403 1.00 91.93 306 PHE B CA 1
ATOM 4494 C C . PHE B 1 308 ? -45.863 -56.579 -40.228 1.00 90.87 306 PHE B C 1
ATOM 4495 O O . PHE B 1 308 ? -46.484 -57.641 -40.096 1.00 91.34 306 PHE B O 1
ATOM 4503 N N . GLN B 1 309 ? -46.000 -55.552 -39.390 1.00 87.04 307 GLN B N 1
ATOM 4504 C CA . GLN B 1 309 ? -46.968 -55.577 -38.297 1.00 84.87 307 GLN B CA 1
ATOM 4505 C C . GLN B 1 309 ? -47.917 -54.373 -38.315 1.00 82.68 307 GLN B C 1
ATOM 4506 O O . GLN B 1 309 ? -48.890 -54.333 -37.555 1.00 77.92 307 GLN B O 1
ATOM 4512 N N . SER B 1 310 ? -47.620 -53.396 -39.169 1.00 80.61 308 SER B N 1
ATOM 4513 C CA . SER B 1 310 ? -48.513 -52.256 -39.380 1.00 79.35 308 SER B CA 1
ATOM 4514 C C . SER B 1 310 ? -49.196 -52.310 -40.753 1.00 81.04 308 SER B C 1
ATOM 4515 O O . SER B 1 310 ? -49.973 -51.413 -41.097 1.00 82.12 308 SER B O 1
ATOM 4518 N N . HIS B 1 311 ? -48.906 -53.364 -41.522 1.00 82.47 309 HIS B N 1
ATOM 4519 C CA . HIS B 1 311 ? -49.471 -53.551 -42.868 1.00 85.12 309 HIS B CA 1
ATOM 4520 C C . HIS B 1 311 ? -50.174 -54.894 -43.019 1.00 83.77 309 HIS B C 1
ATOM 4521 O O . HIS B 1 311 ? -50.258 -55.668 -42.070 1.00 84.38 309 HIS B O 1
#

Secondary structure (DSSP, 8-state):
---HHHHHHHHHHHHHHHHHHTSPPTTSSSHHHHHHHHHHHHS----HHHHHHHHHHHHHT--GGGTHHHHHHHHHHHHHHHHHHTSTTTT--SEETTEE-HHHHS-HHHHHHHHHHHHHHHHHHHHH-TTS---HHHHHHHHHHHHHHHSTTTHHHHHHHHHHTTT----HHHHHHHHIIIIIHHHHHHHHHHHTTSTT--HHHHHHHHHHHHHHHHHHHHHHHHHHHT-----HHHHH-HHHHHHHHHHHHHHHHHTTTT--GGGHHHHHHHHHHHHTSSSSTTTT-/-HHHHHHHHHHHHHHHHHHHHHHHSPPTTSSSHHHHHHHHHHHSS----HHHHHHHHHHHHHT--GGGTHHHHHHHHHHHHHHHHHHTSTTTT--SBSSSSB-HHHHS-HHHHHHHHHHHHHHHHHHHHH-TT----HHHHHHHHHHHHHHHSTTTHHHHHHHHHTTTT----HHHHHHHHIIIIIHHHHHHHHHHHHTSTT--HHHHHHHHHHHHHHHHHHHHHHHHHHHHHHTS-----HHHHH-HHHHHHHHHHHHHHHHHHGGG--GGGHHHHHHHHHHHTT--HHHHHHHH-

Radius of gyration: 24.96 Å; Cα contacts (8 Å, |Δi|>4): 971; chains: 2; bounding box: 74×74×54 Å

InterPro domains:
  IPR000092 Polyprenyl synthetase-like [PF00348] (34-272)
  IPR000092 Polyprenyl synthetase-like [cd00685] (33-298)
  IPR008949 Isoprenoid synthase domain superfamily [G3DSA:1.10.600.10] (1-300)
  IPR008949 Isoprenoid synthase domain superfamily [SSF48576] (7-292)
  IPR033749 Polyprenyl synthetase, conserved site [PS00444] (219-231)
  IPR033749 Polyprenyl synthetase, conserved site [PS00723] (85-101)
  IPR053378 Prenyl diphosphate synthase [NF045485] (12-299)

Solvent-accessible surface area: 23815 Å² total; per-residue (Å²): 140,107,58,18,78,55,2,42,125,40,7,63,81,65,0,80,154,9,0,66,83,48,9,34,22,43,111,158,95,9,84,115,2,10,66,0,0,43,61,19,0,60,22,26,32,73,14,10,26,1,2,0,0,7,0,0,0,82,14,20,69,14,60,35,95,38,1,19,0,0,0,0,0,0,3,0,0,35,6,1,14,30,4,3,20,4,4,53,37,21,68,76,46,73,112,72,120,68,101,71,4,5,6,103,48,49,49,68,11,14,0,5,6,0,0,1,0,0,0,0,13,0,0,45,5,0,5,86,13,108,45,0,74,17,70,22,119,26,28,16,28,0,0,36,15,0,2,114,6,0,0,10,40,0,14,3,0,0,7,12,14,14,45,69,5,75,78,128,192,44,83,47,97,18,2,36,42,6,21,36,80,54,29,4,19,5,4,63,3,0,1,94,0,0,1,12,1,98,71,73,19,59,67,113,49,39,90,98,0,37,84,0,0,68,4,2,4,11,0,25,25,0,39,33,23,5,32,84,79,96,61,178,142,27,44,0,10,82,69,57,34,56,89,21,0,100,107,48,5,97,74,44,31,95,24,0,60,134,7,1,55,84,42,32,104,60,0,60,14,0,72,47,0,0,111,40,1,6,76,120,9,10,20,57,112,71,171,152,201,123,57,30,109,62,1,6,78,28,5,143,53,9,41,78,66,0,47,155,10,0,66,84,52,8,38,37,42,112,165,136,9,85,114,3,10,65,0,0,45,54,32,0,34,76,38,42,122,8,19,21,1,3,0,0,8,0,0,0,106,8,20,66,13,66,38,92,40,2,19,0,0,0,0,0,0,5,0,0,36,8,1,16,42,6,1,14,5,4,55,38,22,69,76,48,74,121,64,161,82,78,71,3,6,10,119,43,48,52,68,12,14,0,3,8,0,0,2,0,0,0,0,10,0,0,46,5,0,6,82,13,108,45,0,71,21,67,26,113,27,26,14,26,0,0,26,14,0,2,133,9,0,1,6,65,1,12,4,0,0,6,15,18,14,47,73,4,83,79,136,166,35,82,42,93,20,2,38,42,5,26,42,50,46,15,6,21,4,0,61,3,0,1,96,0,0,1,13,1,88,73,74,11,67,74,106,46,42,93,71,0,43,86,0,0,68,3,0,2,13,0,12,24,1,36,51,25,1,78,97,56,44,67,105,90,149,109,237,149,28,47,0,8,67,52,62,36,58,88,25,0,97,120,47,5,92,78,39,27,94,30,0,71,121,8,0,67,49,21,31,108,88,0,45,15,0,68,32,0,0,92,19,4,6,103,62,37,65,44,142,78,2,113,180,104,15,98

Organism: Methylococcus capsulatus (strain ATCC 33009 / NCIMB 11132 / Bath) (NCBI:txid243233)

Nearest PDB structures (foldseek):
  3ts7-assembly1_A  TM=1.003E+00  e=2.810E-38  Methylococcus capsulatus
  3zmc-assembly1_B  TM=9.555E-01  e=2.677E-21  Pseudomonas aeruginosa PAO1
  3p41-assembly1_A-2  TM=9.597E-01  e=6.478E-21  Pseudomonas protegens Pf-5
  3zmb-assembly1_B  TM=9.589E-01  e=1.705E-20  Pseudomonas aeruginosa PAO1
  2for-assembly1_A  TM=9.378E-01  e=5.849E-19  Shigella flexneri